Protein 4O89 (pdb70)

Foldseek 3Di:
DQEAELCPFQNACLLVLQLLLLCLQVQPKYKYAQHRVNDPQGDDAQQSLQLNVQSCVQFVWDKDQSDHSGRMIIIGGHHGAADEEETEGPFAREPQSSVLSVVVSQLQHQFKHKYKYFHAQDEPPGDHQVCCAAAVQQVVVVFQKDKHKDWPDHAYPGGTQTMIIMIIGHRPGTAAAAWFFFDAFAEKEKEKEWEPDDQVLSVLLQVLLCVLCVVRVHYYYYHYYYYYGDDTWIKMKMWTPTPGGIAIFMFIDDVPDGSNVRSNRRNVRNVLFPVVRWGAEANSLLSCLLVCLARFYKGKYSFDASSNVSSLVSNCSSVPHFWDWADDGGHTIIIGGPDHD/DFEAECCPDVSALLLVLQLLLLCLQVQPKYKYAQRQVPPPQGDDALLSLQLNVQSCVQFVWDKDQSDPSGRMIIIGGHHGAADEEETERFFAREPQSSVLSVVLNQLQHQFKYKYKYFHAQDEPPADHVVCCAAFVQQQVVVQQKDKGKDWPAHAYPPGTQTMIIMMIGHRDRGAAAAFFFFDAFAEKEKEKEKEPDDPVLSVLLQVLLCVLCVVRVHYYYYYYYYYYGDDIWIKMKMWTQTPGGIEIFMFIDDPPDGSSNRNNRRNVRNVLQPVVRWGAEANSLLSCLSVCLARFYKGKYQFDASSNVSSLVSNCSSVPHFWDWDDDHGHIIMIGGPHHD

Nearest PDB structures (foldseek):
  4o89-assembly2_B  TM=9.985E-01  e=2.149E-79  Pyrococcus horikoshii OT3
  3tut-assembly1_A  TM=9.141E-01  e=1.850E-39  Escherichia coli K-12
  3pqv-assembly1_A  TM=8.612E-01  e=1.907E-27  Kluyveromyces lactis
  7mqa-assembly1_SH  TM=8.558E-01  e=7.923E-28  Homo sapiens
  5tzs-assembly1_h  TM=8.527E-01  e=2.224E-22  Saccharomyces cerevisiae S288C

Secondary structure (DSSP, 8-state):
-EEEETTSTT-SHHHHHHHHHHHHHH---EEEESTT-SSSS-S--HHHHHHHHHHHHHHT-EEES-STT-S-EEEE--------EEEE-STT-BHHHHHHHHHHHHTTSSS-EEEEEEEBSB-TTS--HHHIIIIIHHHHHTTT--EEEEEEE--BTTTB-EEEEEEE----S---EEE-B---EEEEEEEEEEESS-HHHHHHHHHHHHHHHGGG-S-EEEEEEEE--SS-EEEEEEEEEESS-EEEEEEE--TTS-HHHHHHHHHHHHHHHHTT-BSB-HHHHHHTHHHHHHH-EEEEES---HHHHHHHHHHHHHHSS-EEEES-TTS-EEEEESS--/-EEEETTSTT-SHHHHHHHHHHHHHH---EEEESTTTTSSS-S--HHHHHHHHHHHHHHT-EEE--STT-S-EEEE-------EEEEE--TT-BHHHHHHHHHHHHTTSSS-EEEEEEEBSS-TTS--HHHIIIIIHHHHHHTT--EEEEEEE--BTTTB-EEEEEEE----S---EEE-B---EEEEEEEEEEESS-HHHHHHHHHHHHHHHGGG-S-EEEEEEEE--SS-EEEEEEEEEESS-EEEEEEE--TT--HHHHHHHHHHHHHHHHTT-BSB-HHHHHHHHHHHHHH-EEEEES---HHHHHHHHHHHHHH-S-EEEES-TTS-EEEEESS--

Organism: Pyrococcus horikoshii (strain ATCC 700860 / DSM 12428 / JCM 9974 / NBRC 100139 / OT-3) (NCBI:txid70601)

Sequence (682 aa):
MITIDGSYGEGGGQILRTSVALSTITGEPVRIVNIRANRPNPGLRPQHLHAILALKHLANAEVKGAHVGSRELVFIPKKLEAKEISIDIGTAGSITLVLQALLPAMVFAREKVKFRITGGTDVSWWSPPVDYLSNVTLFALEKIGIHGEIRVIRRGHYPKGGGIVEGYVEPWNEKRELVAKEYSRIIKIEGISHATNLPSHVAERQARAAKDELLQLKVPIEIRTEISRSIGPGSGIVVWAETDCCLRLGGDALGKKGKPAEIVGKEAAQELLDQLKPGHCVDKFLGDQLIPFLAFSGGVIWVSEITNHLKTNIWVVESFLGRIFDVDGNVGEPGKIRVIRRVMITIDGSYGEGGGQILRTSVALSTITGEPVRIVNIRANRPNPGLRPQHLHAILALKHLANAEVKGAHVGSRELVFIPKKLEAKEISIDIGTAGSITLVLQALLPAMVFAREKVKFRITGGTDVSWSPPVDYLSNVTLFALEKIGIHGEIRVIRRGHYPKGGGIVEGYVEPWNEKRELVAKEYSRIIKIEGISHATNLPSHVAERQARAAKDELLQLKVPIEIRTEEISRSIGPGSGIVVWAETDCCLRLGGDALGKKGKPAEIVGKEAAQELLDQLKPGHCVDKFLGDQLIPFLAFSGGVIWVSEITNHLKTNIWVVESFLGRIFDVDGNVGEPGKIRVIRRV

InterPro domains:
  IPR000228 RNA 3'-terminal phosphate cyclase [PIRSF005378] (1-330)
  IPR000228 RNA 3'-terminal phosphate cyclase [PTHR11096] (2-327)
  IPR013791 RNA 3'-terminal phosphate cyclase, insert domain [PF05189] (184-274)
  IPR013792 RNA 3'-terminal phosphate cyclase/enolpyruvate transferase, alpha/beta [SSF55205] (1-227)
  IPR017770 RNA 3'-terminal phosphate cyclase type 1 [MF_00200] (1-337)
  IPR017770 RNA 3'-terminal phosphate cyclase type 1 [TIGR03399] (2-323)
  IPR020719 RNA 3'-terminal phosphate cyclase-like, conserved site [PS01287] (154-164)
  IPR023797 RNA 3'-terminal phosphate cyclase domain [PF01137] (8-325)
  IPR036553 RNA 3'-terminal phosphate cyclase, insert domain superfamily [G3DSA:3.30.360.20] (182-275)
  IPR037136 RNA 3'-terminal phosphate cyclase domain superfamily [G3DSA:3.65.10.20] (3-320)

Solvent-accessible surface area: 26855 Å² total; per-residue (Å²): 125,41,73,2,60,0,46,70,54,13,1,1,6,8,2,2,28,10,0,0,1,0,0,3,24,40,36,88,34,0,92,0,30,65,1,17,23,37,27,20,52,43,0,0,77,57,74,18,28,59,5,4,92,7,2,75,90,0,0,53,6,88,27,109,24,24,124,82,39,22,98,68,0,24,0,53,12,127,175,23,81,30,48,122,3,84,9,91,9,36,104,2,7,8,0,0,25,8,0,27,8,2,5,2,0,1,2,53,4,180,79,104,1,112,6,96,0,22,2,0,2,3,4,18,66,11,16,13,0,10,2,0,29,32,0,3,24,46,0,2,68,70,0,11,3,87,22,92,12,154,38,73,90,3,0,14,76,76,132,2,16,0,20,0,65,12,49,1,70,28,9,123,145,85,122,94,10,80,1,92,112,43,96,148,25,68,68,0,47,3,10,0,3,0,0,69,64,74,50,87,20,0,79,68,1,11,132,16,0,93,89,40,0,95,116,48,176,31,87,14,119,29,139,56,36,92,35,204,14,101,10,79,12,6,1,5,2,0,10,0,22,5,77,28,1,40,0,0,0,11,11,50,22,76,203,83,65,71,7,73,72,0,0,107,68,0,0,76,27,0,26,56,5,7,173,40,17,17,0,0,0,22,24,0,0,8,11,0,0,8,5,0,0,25,1,3,13,18,0,44,0,6,28,0,26,28,61,0,62,4,3,14,111,0,0,30,44,21,32,35,172,0,4,56,49,86,24,92,18,27,72,65,2,78,0,119,21,102,108,142,67,112,43,78,2,58,0,29,62,62,92,6,13,10,12,3,1,24,10,0,0,2,0,0,2,24,40,32,86,35,0,89,0,25,64,2,25,19,136,96,112,92,39,0,0,69,66,79,8,33,57,3,2,94,8,1,78,88,0,0,65,5,97,29,113,24,38,108,81,35,12,118,71,0,27,0,53,13,151,164,26,86,31,51,123,4,93,9,92,6,40,92,13,16,16,0,2,38,5,0,28,8,2,3,2,0,0,2,52,1,160,125,90,0,106,7,91,0,24,3,1,1,3,19,78,242,11,7,10,0,8,0,0,26,33,0,3,26,44,0,1,71,72,0,8,4,97,21,74,11,127,36,77,86,1,0,16,176,70,83,2,20,0,19,0,64,13,53,2,62,21,11,99,142,88,121,104,10,83,2,93,115,43,94,141,32,75,67,1,47,2,10,0,3,0,0,48,12,25,13,43,4,0,45,97,0,10,141,16,0,90,88,46,0,97,108,46,178,30,91,12,123,29,140,24,45,37,33,75,13,22,10,22,13,5,1,5,3,0,10,0,27,4,60,25,2,37,0,1,0,34,12,46,25,139,138,41,49,61,6,80,70,1,0,103,70,0,0,72,47,0,19,60,7,8,149,51,18,19,1,0,0,29,39,0,0,7,10,0,0,8,5,0,0,20,1,4,10,19,0,44,0,7,56,2,27,63,68,1,110,10,4,13,108,0,0,29,42,20,30,34,175,1,3,72,64,87,36,116,60,45,92,60,2,80,0,149,16,112,115,153,97

Radius of gyration: 27.38 Å; Cα contacts (8 Å, |Δi|>4): 1901; chains: 2; bounding box: 70×70×62 Å

CATH classification: 3.65.10.20 (+1 more: 3.30.360.20)

B-factor: mean 31.04, std 10.75, range [11.87, 79.3]

Structure (mmCIF, N/CA/C/O backbone):
data_4O89
#
_entry.id   4O89
#
_cell.length_a   89.900
_cell.length_b   89.900
_cell.length_c   146.891
_cell.angle_alpha   90.00
_cell.angle_beta   90.00
_cell.angle_gamma   120.00
#
_symmetry.space_group_name_H-M   'P 32 2 1'
#
loop_
_entity.id
_entity.type
_entity.pdbx_description
1 polymer "RNA 3'-terminal phosphate cyclase"
2 non-polymer 'CITRIC ACID'
3 water water
#
loop_
_atom_site.group_PDB
_atom_site.id
_atom_site.type_symbol
_atom_site.label_atom_id
_atom_site.label_alt_id
_atom_site.label_comp_id
_atom_site.label_asym_id
_atom_site.label_entity_id
_atom_site.label_seq_id
_atom_site.pdbx_PDB_ins_code
_atom_site.Cartn_x
_atom_site.Cartn_y
_atom_site.Cartn_z
_atom_site.occupancy
_atom_site.B_iso_or_equiv
_atom_site.auth_seq_id
_atom_site.auth_comp_id
_atom_site.auth_asym_id
_atom_site.auth_atom_id
_atom_site.pdbx_PDB_model_num
ATOM 1 N N . MET A 1 1 ? 16.555 -5.383 16.556 1.00 49.69 1 MET A N 1
ATOM 2 C CA . MET A 1 1 ? 16.650 -5.919 15.205 1.00 47.01 1 MET A CA 1
ATOM 3 C C . MET A 1 1 ? 17.166 -7.350 15.263 1.00 41.03 1 MET A C 1
ATOM 4 O O . MET A 1 1 ? 17.604 -7.819 16.315 1.00 44.25 1 MET A O 1
ATOM 9 N N . ILE A 1 2 ? 17.147 -8.031 14.124 1.00 38.01 2 ILE A N 1
ATOM 10 C CA . ILE A 1 2 ? 17.699 -9.382 14.048 1.00 38.11 2 ILE A CA 1
ATOM 11 C C . ILE A 1 2 ? 19.209 -9.382 14.281 1.00 33.89 2 ILE A C 1
ATOM 12 O O . ILE A 1 2 ? 19.958 -8.706 13.578 1.00 34.59 2 ILE A O 1
ATOM 17 N N . THR A 1 3 ? 19.644 -10.125 15.290 1.00 29.89 3 THR A N 1
ATOM 18 C CA . THR A 1 3 ? 21.057 -10.228 15.625 1.00 29.09 3 THR A CA 1
ATOM 19 C C . THR A 1 3 ? 21.569 -11.643 15.354 1.00 32.30 3 THR A C 1
ATOM 20 O O . THR A 1 3 ? 20.996 -12.613 15.843 1.00 28.09 3 THR A O 1
ATOM 24 N N . ILE A 1 4 ? 22.647 -11.744 14.578 1.00 24.11 4 ILE A N 1
ATOM 25 C CA . ILE A 1 4 ? 23.227 -13.022 14.189 1.00 22.78 4 ILE A CA 1
ATOM 26 C C . ILE A 1 4 ? 24.579 -13.195 14.867 1.00 26.10 4 ILE A C 1
ATOM 27 O O . ILE A 1 4 ? 25.444 -12.311 14.808 1.00 24.32 4 ILE A O 1
ATOM 32 N N . ASP A 1 5 ? 24.759 -14.337 15.518 1.00 25.53 5 ASP A N 1
ATOM 33 C CA . ASP A 1 5 ? 26.040 -14.665 16.151 1.00 24.28 5 ASP A CA 1
ATOM 34 C C . ASP A 1 5 ? 27.000 -15.277 15.137 1.00 28.31 5 ASP A C 1
ATOM 35 O O . ASP A 1 5 ? 26.885 -16.457 14.777 1.00 23.60 5 ASP A O 1
ATOM 40 N N . GLY A 1 6 ? 27.977 -14.482 14.706 1.00 27.85 6 GLY A N 1
ATOM 41 C CA . GLY A 1 6 ? 28.929 -14.922 13.700 1.00 22.15 6 GLY A CA 1
ATOM 42 C C . GLY A 1 6 ? 29.835 -16.053 14.146 1.00 22.46 6 GLY A C 1
ATOM 43 O O . GLY A 1 6 ? 30.535 -16.640 13.324 1.00 26.93 6 GLY A O 1
ATOM 44 N N . SER A 1 7 ? 29.837 -16.368 15.438 1.00 22.30 7 SER A N 1
ATOM 45 C CA . SER A 1 7 ? 30.612 -17.516 15.916 1.00 23.49 7 SER A CA 1
ATOM 46 C C . SER A 1 7 ? 29.806 -18.819 15.861 1.00 25.30 7 SER A C 1
ATOM 47 O O . SER A 1 7 ? 30.340 -19.897 16.140 1.00 23.78 7 SER A O 1
ATOM 50 N N . TYR A 1 8 ? 28.522 -18.727 15.520 1.00 29.06 8 TYR A N 1
ATOM 51 C CA . TYR A 1 8 ? 27.702 -19.934 15.454 1.00 21.85 8 TYR A CA 1
ATOM 52 C C . TYR A 1 8 ? 28.272 -20.958 14.463 1.00 28.97 8 TYR A C 1
ATOM 53 O O . TYR A 1 8 ? 28.664 -20.610 13.338 1.00 21.72 8 TYR A O 1
ATOM 62 N N . GLY A 1 9 ? 28.318 -22.213 14.907 1.00 26.86 9 GLY A N 1
ATOM 63 C CA . GLY A 1 9 ? 28.661 -23.336 14.055 1.00 25.94 9 GLY A CA 1
ATOM 64 C C . GLY A 1 9 ? 30.073 -23.261 13.512 1.00 30.90 9 GLY A C 1
ATOM 65 O O . GLY A 1 9 ? 31.043 -23.159 14.263 1.00 24.25 9 GLY A O 1
ATOM 66 N N . GLU A 1 10 ? 30.159 -23.285 12.188 1.00 21.82 10 GLU A N 1
ATOM 67 C CA . GLU A 1 10 ? 31.421 -23.276 11.465 1.00 29.28 10 GLU A CA 1
ATOM 68 C C . GLU A 1 10 ? 32.117 -21.912 11.563 1.00 26.93 10 GLU A C 1
ATOM 69 O O . GLU A 1 10 ? 33.325 -21.803 11.317 1.00 25.47 10 GLU A O 1
ATOM 75 N N . GLY A 1 11 ? 31.338 -20.888 11.918 1.00 24.31 11 GLY A N 1
ATOM 76 C CA . GLY A 1 11 ? 31.845 -19.555 12.227 1.00 27.96 11 GLY A CA 1
ATOM 77 C C . GLY A 1 11 ? 32.825 -18.887 11.266 1.00 28.61 11 GLY A C 1
ATOM 78 O O . GLY A 1 11 ? 33.875 -18.394 11.692 1.00 28.26 11 GLY A O 1
ATOM 79 N N . GLY A 1 12 ? 32.475 -18.836 9.982 1.00 29.99 12 GLY A N 1
ATOM 80 C CA . GLY A 1 12 ? 33.340 -18.249 8.964 1.00 22.93 12 GLY A CA 1
ATOM 81 C C . GLY A 1 12 ? 32.620 -17.180 8.156 1.00 23.25 12 GLY A C 1
ATOM 82 O O . GLY A 1 12 ? 31.744 -16.497 8.669 1.00 17.13 12 GLY A O 1
ATOM 83 N N . GLY A 1 13 ? 32.977 -17.037 6.885 1.00 20.31 13 GLY A N 1
ATOM 84 C CA . GLY A 1 13 ? 32.352 -16.028 6.041 1.00 21.28 13 GLY A CA 1
ATOM 85 C C . GLY A 1 13 ? 30.939 -16.350 5.539 1.00 19.09 13 GLY A C 1
ATOM 86 O O . GLY A 1 13 ? 30.197 -15.455 5.155 1.00 20.17 13 GLY A O 1
ATOM 87 N N . GLN A 1 14 ? 30.574 -17.626 5.519 1.00 22.59 14 GLN A N 1
ATOM 88 C CA . GLN A 1 14 ? 29.277 -18.030 4.973 1.00 25.06 14 GLN A CA 1
ATOM 89 C C . GLN A 1 14 ? 28.132 -17.368 5.748 1.00 19.58 14 GLN A C 1
ATOM 90 O O . GLN A 1 14 ? 27.207 -16.786 5.155 1.00 20.04 14 GLN A O 1
ATOM 96 N N . ILE A 1 15 ? 28.214 -17.428 7.074 1.00 16.67 15 ILE A N 1
ATOM 97 C CA . ILE A 1 15 ? 27.135 -16.901 7.900 1.00 20.88 15 ILE A CA 1
ATOM 98 C C . ILE A 1 15 ? 27.030 -15.401 7.671 1.00 22.36 15 ILE A C 1
ATOM 99 O O . ILE A 1 15 ? 25.937 -14.828 7.622 1.00 18.54 15 ILE A O 1
ATOM 104 N N . LEU A 1 16 ? 28.180 -14.782 7.444 1.00 20.69 16 LEU A N 1
ATOM 105 C CA . LEU A 1 16 ? 28.227 -13.362 7.182 1.00 22.05 16 LEU A CA 1
ATOM 106 C C . LEU A 1 16 ? 27.524 -13.027 5.876 1.00 20.76 16 LEU A C 1
ATOM 107 O O . LEU A 1 16 ? 26.614 -12.189 5.860 1.00 19.57 16 LEU A O 1
ATOM 112 N N . ARG A 1 17 ? 27.913 -13.708 4.793 1.00 20.84 17 ARG A N 1
ATOM 113 C CA . ARG A 1 17 ? 27.339 -13.471 3.465 1.00 19.78 17 ARG A CA 1
ATOM 114 C C . ARG A 1 17 ? 25.828 -13.712 3.382 1.00 23.00 17 ARG A C 1
ATOM 115 O O . ARG A 1 17 ? 25.081 -12.868 2.893 1.00 18.47 17 ARG A O 1
ATOM 123 N N . THR A 1 18 ? 25.382 -14.865 3.862 1.00 17.99 18 THR A N 1
ATOM 124 C CA . THR A 1 18 ? 23.956 -15.193 3.830 1.00 19.34 18 THR A CA 1
ATOM 125 C C . THR A 1 18 ? 23.091 -14.227 4.662 1.00 18.76 18 THR A C 1
ATOM 126 O O . THR A 1 18 ? 21.972 -13.879 4.261 1.00 20.58 18 THR A O 1
ATOM 130 N N . SER A 1 19 ? 23.607 -13.798 5.812 1.00 18.92 19 SER A N 1
ATOM 131 C CA . SER A 1 19 ? 22.877 -12.848 6.679 1.00 17.77 19 SER A CA 1
ATOM 132 C C . SER A 1 19 ? 22.575 -11.529 5.983 1.00 23.73 19 SER A C 1
ATOM 133 O O . SER A 1 19 ? 21.449 -11.030 6.041 1.00 21.03 19 SER A O 1
ATOM 136 N N . VAL A 1 20 ? 23.578 -10.956 5.327 1.00 20.14 20 VAL A N 1
ATOM 137 C CA . VAL A 1 20 ? 23.358 -9.698 4.612 1.00 19.57 20 VAL A CA 1
ATOM 138 C C . VAL A 1 20 ? 22.395 -9.904 3.445 1.00 23.03 20 VAL A C 1
ATOM 139 O O . VAL A 1 20 ? 21.548 -9.045 3.163 1.00 21.85 20 VAL A O 1
ATOM 143 N N . ALA A 1 21 ? 22.508 -11.063 2.787 1.00 23.02 21 ALA A N 1
ATOM 144 C CA . ALA A 1 21 ? 21.626 -11.390 1.670 1.00 21.20 21 ALA A CA 1
ATOM 145 C C . ALA A 1 21 ? 20.177 -11.461 2.150 1.00 21.14 21 ALA A C 1
ATOM 146 O O . ALA A 1 21 ? 19.262 -10.953 1.499 1.00 24.92 21 ALA A O 1
ATOM 148 N N . LEU A 1 22 ? 19.966 -12.088 3.305 1.00 19.83 22 LEU A N 1
ATOM 149 C CA . LEU A 1 22 ? 18.604 -12.223 3.812 1.00 23.54 22 LEU A CA 1
ATOM 150 C C . LEU A 1 22 ? 18.065 -10.848 4.249 1.00 22.68 22 LEU A C 1
ATOM 151 O O . LEU A 1 22 ? 16.895 -10.524 4.019 1.00 24.26 22 LEU A O 1
ATOM 156 N N . SER A 1 23 ? 18.929 -10.046 4.862 1.00 23.33 23 SER A N 1
ATOM 157 C CA . SER A 1 23 ? 18.553 -8.681 5.253 1.00 24.13 23 SER A CA 1
ATOM 158 C C . SER A 1 23 ? 18.061 -7.943 4.010 1.00 27.75 23 SER A C 1
ATOM 159 O O . SER A 1 23 ? 16.965 -7.355 3.985 1.00 29.82 23 SER A O 1
ATOM 162 N N . THR A 1 24 ? 18.861 -8.026 2.961 1.00 26.10 24 THR A N 1
ATOM 163 C CA . THR A 1 24 ? 18.527 -7.421 1.678 1.00 25.65 24 THR A CA 1
ATOM 164 C C . THR A 1 24 ? 17.183 -7.909 1.108 1.00 31.88 24 THR A C 1
ATOM 165 O O . THR A 1 24 ? 16.399 -7.125 0.559 1.00 28.16 24 THR A O 1
ATOM 169 N N . ILE A 1 25 ? 16.907 -9.203 1.241 1.00 25.85 25 ILE A N 1
ATOM 170 C CA . ILE A 1 25 ? 15.652 -9.754 0.725 1.00 30.01 25 ILE A CA 1
ATOM 171 C C . ILE A 1 25 ? 14.428 -9.365 1.575 1.00 30.44 25 ILE A C 1
ATOM 172 O O . ILE A 1 25 ? 13.383 -8.982 1.043 1.00 30.78 25 ILE A O 1
ATOM 177 N N . THR A 1 26 ? 14.564 -9.465 2.892 1.00 29.81 26 THR A N 1
ATOM 178 C CA . THR A 1 26 ? 13.437 -9.254 3.804 1.00 29.27 26 THR A CA 1
ATOM 179 C C . THR A 1 26 ? 13.168 -7.778 4.076 1.00 33.58 26 THR A C 1
ATOM 180 O O . THR A 1 26 ? 12.058 -7.395 4.437 1.00 29.58 26 THR A O 1
ATOM 184 N N . GLY A 1 27 ? 14.198 -6.957 3.929 1.00 35.50 27 GLY A N 1
ATOM 185 C CA . GLY A 1 27 ? 14.108 -5.566 4.331 1.00 35.13 27 GLY A CA 1
ATOM 186 C C . GLY A 1 27 ? 14.326 -5.364 5.823 1.00 36.96 27 GLY A C 1
ATOM 187 O O . GLY A 1 27 ? 14.273 -4.236 6.312 1.00 34.58 27 GLY A O 1
ATOM 188 N N . GLU A 1 28 ? 14.569 -6.447 6.559 1.00 30.42 28 GLU A N 1
ATOM 189 C CA . GLU A 1 28 ? 14.827 -6.323 7.984 1.00 34.07 28 GLU A CA 1
ATOM 190 C C . GLU A 1 28 ? 16.301 -6.054 8.238 1.00 32.45 28 GLU A C 1
ATOM 191 O O . GLU A 1 28 ? 17.164 -6.727 7.675 1.00 31.22 28 GLU A O 1
ATOM 197 N N . PRO A 1 29 ? 16.601 -5.059 9.086 1.00 32.86 29 PRO A N 1
ATOM 198 C CA . PRO A 1 29 ? 18.002 -4.752 9.392 1.00 32.29 29 PRO A CA 1
ATOM 199 C C . PRO A 1 29 ? 18.638 -5.869 10.217 1.00 35.00 29 PRO A C 1
ATOM 200 O O . PRO A 1 29 ? 17.928 -6.636 10.879 1.00 31.44 29 PRO A O 1
ATOM 204 N N . VAL A 1 30 ? 19.962 -5.967 10.170 1.00 28.59 30 VAL A N 1
ATOM 205 C CA . VAL A 1 30 ? 20.639 -7.071 10.828 1.00 25.99 30 VAL A CA 1
ATOM 206 C C . VAL A 1 30 ? 21.912 -6.580 11.493 1.00 29.57 30 VAL A C 1
ATOM 207 O O . VAL A 1 30 ? 22.593 -5.682 10.989 1.00 25.64 30 VAL A O 1
ATOM 211 N N . ARG A 1 31 ? 22.200 -7.146 12.654 1.00 28.38 31 ARG A N 1
ATOM 212 C CA . ARG A 1 31 ? 23.459 -6.927 13.334 1.00 28.50 31 ARG A CA 1
ATOM 213 C C . ARG A 1 31 ? 24.140 -8.277 13.385 1.00 30.88 31 ARG A C 1
ATOM 214 O O . ARG A 1 31 ? 23.523 -9.269 13.783 1.00 25.06 31 ARG A O 1
ATOM 222 N N . ILE A 1 32 ? 25.396 -8.327 12.954 1.00 25.28 32 ILE A N 1
ATOM 223 C CA . ILE A 1 32 ? 26.189 -9.547 13.062 1.00 25.10 32 ILE A CA 1
ATOM 224 C C . ILE A 1 32 ? 27.403 -9.330 13.967 1.00 29.52 32 ILE A C 1
ATOM 225 O O . ILE A 1 32 ? 28.208 -8.426 13.740 1.00 29.10 32 ILE A O 1
ATOM 230 N N . VAL A 1 33 ? 27.533 -10.159 14.995 1.00 23.69 33 VAL A N 1
ATOM 231 C CA . VAL A 1 33 ? 28.636 -10.045 15.941 1.00 27.92 33 VAL A CA 1
ATOM 232 C C . VAL A 1 33 ? 29.566 -11.248 15.848 1.00 32.13 33 VAL A C 1
ATOM 233 O O . VAL A 1 33 ? 29.228 -12.243 15.203 1.00 26.78 33 VAL A O 1
ATOM 237 N N . ASN A 1 34 ? 30.729 -11.151 16.498 1.00 24.69 34 ASN A N 1
ATOM 238 C CA . ASN A 1 34 ? 31.720 -12.234 16.515 1.00 26.38 34 ASN A CA 1
ATOM 239 C C . ASN A 1 34 ? 32.136 -12.701 15.124 1.00 27.46 34 ASN A C 1
ATOM 240 O O . ASN A 1 34 ? 32.398 -13.886 14.921 1.00 21.35 34 ASN A O 1
ATOM 245 N N . ILE A 1 35 ? 32.192 -11.770 14.176 1.00 26.82 35 ILE A N 1
ATOM 246 C CA . ILE A 1 35 ? 32.489 -12.109 12.782 1.00 22.43 35 ILE A CA 1
ATOM 247 C C . ILE A 1 35 ? 33.755 -12.949 12.577 1.00 27.04 35 ILE A C 1
ATOM 248 O O . ILE A 1 35 ? 34.853 -12.575 13.009 1.00 28.71 35 ILE A O 1
ATOM 253 N N . ARG A 1 36 ? 33.575 -14.102 11.935 1.00 21.62 36 ARG A N 1
ATOM 254 C CA . ARG A 1 36 ? 34.677 -15.009 11.578 1.00 23.86 36 ARG A CA 1
ATOM 255 C C . ARG A 1 36 ? 35.531 -15.438 12.770 1.00 28.45 36 ARG A C 1
ATOM 256 O O . ARG A 1 36 ? 36.756 -15.473 12.686 1.00 27.33 36 ARG A O 1
ATOM 264 N N . ALA A 1 37 ? 34.868 -15.774 13.875 1.00 26.97 37 ALA A N 1
ATOM 265 C CA . ALA A 1 37 ? 35.551 -16.248 15.080 1.00 28.12 37 ALA A CA 1
ATOM 266 C C . ALA A 1 37 ? 36.379 -17.515 14.842 1.00 31.00 37 ALA A C 1
ATOM 267 O O . ALA A 1 37 ? 37.491 -17.664 15.370 1.00 27.44 37 ALA A O 1
ATOM 269 N N . ASN A 1 38 ? 35.822 -18.444 14.066 1.00 27.73 38 ASN A N 1
ATOM 270 C CA . ASN A 1 38 ? 36.457 -19.752 13.867 1.00 30.06 38 ASN A CA 1
ATOM 271 C C . ASN A 1 38 ? 37.467 -19.731 12.718 1.00 29.93 38 ASN A C 1
ATOM 272 O O . ASN A 1 38 ? 37.355 -20.499 11.762 1.00 22.83 38 ASN A O 1
ATOM 277 N N . ARG A 1 39 ? 38.447 -18.836 12.826 1.00 29.61 39 ARG A N 1
ATOM 278 C CA . ARG A 1 39 ? 39.426 -18.603 11.757 1.00 25.75 39 ARG A CA 1
ATOM 279 C C . ARG A 1 39 ? 40.767 -18.195 12.354 1.00 32.05 39 ARG A C 1
ATOM 280 O O . ARG A 1 39 ? 40.816 -17.685 13.473 1.00 29.26 39 ARG A O 1
ATOM 288 N N . PRO A 1 40 ? 41.865 -18.424 11.611 1.00 27.70 40 PRO A N 1
ATOM 289 C CA . PRO A 1 40 ? 43.169 -17.941 12.090 1.00 34.78 40 PRO A CA 1
ATOM 290 C C . PRO A 1 40 ? 43.196 -16.422 12.181 1.00 36.91 40 PRO A C 1
ATOM 291 O O . PRO A 1 40 ? 43.872 -15.873 13.049 1.00 38.96 40 PRO A O 1
ATOM 295 N N . ASN A 1 41 ? 42.429 -15.756 11.321 1.00 31.73 41 ASN A N 1
ATOM 296 C CA . ASN A 1 41 ? 42.461 -14.296 11.232 1.00 32.02 41 ASN A CA 1
ATOM 297 C C . ASN A 1 41 ? 41.074 -13.682 11.371 1.00 29.42 41 ASN A C 1
ATOM 298 O O . ASN A 1 41 ? 40.531 -13.167 10.395 1.00 30.93 41 ASN A O 1
ATOM 303 N N . PRO A 1 42 ? 40.488 -13.743 12.578 1.00 31.90 42 PRO A N 1
ATOM 304 C CA . PRO A 1 42 ? 39.084 -13.336 12.779 1.00 31.12 42 PRO A CA 1
ATOM 305 C C . PRO A 1 42 ? 38.783 -11.904 12.339 1.00 33.29 42 PRO A C 1
ATOM 306 O O . PRO A 1 42 ? 39.708 -11.095 12.220 1.00 28.51 42 PRO A O 1
ATOM 310 N N . GLY A 1 43 ? 37.503 -11.621 12.083 1.00 28.66 43 GLY A N 1
ATOM 311 C CA . GLY A 1 43 ? 37.040 -10.300 11.684 1.00 25.11 43 GLY A CA 1
ATOM 312 C C . GLY A 1 43 ? 36.828 -10.128 10.184 1.00 22.38 43 GLY A C 1
ATOM 313 O O . GLY A 1 43 ? 37.155 -11.016 9.387 1.00 26.32 43 GLY A O 1
ATOM 314 N N . LEU A 1 44 ? 36.279 -8.979 9.805 1.00 22.21 44 LEU A N 1
ATOM 315 C CA . LEU A 1 44 ? 36.072 -8.631 8.395 1.00 26.55 44 LEU A CA 1
ATOM 316 C C . LEU A 1 44 ? 37.396 -8.405 7.651 1.00 30.59 44 LEU A C 1
ATOM 317 O O . LEU A 1 44 ? 38.251 -7.634 8.104 1.00 27.05 44 LEU A O 1
ATOM 322 N N . ARG A 1 45 ? 37.561 -9.084 6.517 1.00 26.55 45 ARG A N 1
ATOM 323 C CA . ARG A 1 45 ? 38.713 -8.883 5.633 1.00 27.31 45 ARG A CA 1
ATOM 324 C C . ARG A 1 45 ? 38.229 -8.127 4.376 1.00 28.52 45 ARG A C 1
ATOM 325 O O . ARG A 1 45 ? 37.028 -7.948 4.196 1.00 26.50 45 ARG A O 1
ATOM 333 N N . PRO A 1 46 ? 39.155 -7.656 3.511 1.00 30.30 46 PRO A N 1
ATOM 334 C CA . PRO A 1 46 ? 38.683 -6.921 2.320 1.00 29.11 46 PRO A CA 1
ATOM 335 C C . PRO A 1 46 ? 37.664 -7.672 1.438 1.00 24.73 46 PRO A C 1
ATOM 336 O O . PRO A 1 46 ? 36.706 -7.054 0.969 1.00 21.49 46 PRO A O 1
ATOM 340 N N . GLN A 1 47 ? 37.865 -8.975 1.222 1.00 24.37 47 GLN A N 1
ATOM 341 C CA . GLN A 1 47 ? 36.940 -9.782 0.421 1.00 25.15 47 GLN A CA 1
ATOM 342 C C . GLN A 1 47 ? 35.505 -9.695 0.932 1.00 28.41 47 GLN A C 1
ATOM 343 O O . GLN A 1 47 ? 34.554 -9.630 0.148 1.00 26.90 47 GLN A O 1
ATOM 349 N N . HIS A 1 48 ? 35.341 -9.717 2.249 1.00 23.50 48 HIS A N 1
ATOM 350 C CA . HIS A 1 48 ? 33.993 -9.662 2.819 1.00 28.27 48 HIS A CA 1
ATOM 351 C C . HIS A 1 48 ? 33.371 -8.292 2.594 1.00 25.98 48 HIS A C 1
ATOM 352 O O . HIS A 1 48 ? 32.171 -8.180 2.340 1.00 23.69 48 HIS A O 1
ATOM 359 N N . LEU A 1 49 ? 34.198 -7.251 2.636 1.00 24.07 49 LEU A N 1
ATOM 360 C CA . LEU A 1 49 ? 33.702 -5.893 2.407 1.00 24.86 49 LEU A CA 1
ATOM 361 C C . LEU A 1 49 ? 33.127 -5.684 1.003 1.00 23.47 49 LEU A C 1
ATOM 362 O O . LEU A 1 49 ? 32.113 -5.013 0.832 1.00 24.49 49 LEU A O 1
ATOM 367 N N . HIS A 1 50 ? 33.775 -6.255 -0.005 1.00 24.13 50 HIS A N 1
ATOM 368 C CA . HIS A 1 50 ? 33.259 -6.158 -1.374 1.00 26.59 50 HIS A CA 1
ATOM 369 C C . HIS A 1 50 ? 31.856 -6.745 -1.517 1.00 27.16 50 HIS A C 1
ATOM 370 O O . HIS A 1 50 ? 30.994 -6.166 -2.180 1.00 23.09 50 HIS A O 1
ATOM 377 N N . ALA A 1 51 ? 31.639 -7.905 -0.904 1.00 26.33 51 ALA A N 1
ATOM 378 C CA . ALA A 1 51 ? 30.324 -8.537 -0.903 1.00 24.62 51 ALA A CA 1
ATOM 379 C C . ALA A 1 51 ? 29.316 -7.649 -0.185 1.00 27.57 51 ALA A C 1
ATOM 380 O O . ALA A 1 51 ? 28.211 -7.424 -0.675 1.00 26.83 51 ALA A O 1
ATOM 382 N N . ILE A 1 52 ? 29.708 -7.158 0.987 1.00 26.71 52 ILE A N 1
ATOM 383 C CA . ILE A 1 52 ? 28.832 -6.310 1.781 1.00 25.32 52 ILE A CA 1
ATOM 384 C C . ILE A 1 52 ? 28.475 -5.046 0.997 1.00 27.22 52 ILE A C 1
ATOM 385 O O . ILE A 1 52 ? 27.307 -4.673 0.912 1.00 26.46 52 ILE A O 1
ATOM 390 N N . LEU A 1 53 ? 29.478 -4.413 0.390 1.00 24.73 53 LEU A N 1
ATOM 391 C CA . LEU A 1 53 ? 29.251 -3.169 -0.356 1.00 32.18 53 LEU A CA 1
ATOM 392 C C . LEU A 1 53 ? 28.361 -3.368 -1.579 1.00 31.36 53 LEU A C 1
ATOM 393 O O . LEU A 1 53 ? 27.554 -2.502 -1.923 1.00 29.09 53 LEU A O 1
ATOM 398 N N . ALA A 1 54 ? 28.506 -4.507 -2.242 1.00 28.87 54 ALA A N 1
ATOM 399 C CA . ALA A 1 54 ? 27.648 -4.800 -3.387 1.00 27.04 54 ALA A CA 1
ATOM 400 C C . ALA A 1 54 ? 26.178 -4.867 -2.965 1.00 29.01 54 ALA A C 1
ATOM 401 O O . ALA A 1 54 ? 25.293 -4.325 -3.642 1.00 27.25 54 ALA A O 1
ATOM 403 N N . LEU A 1 55 ? 25.918 -5.543 -1.846 1.00 24.06 55 LEU A N 1
ATOM 404 C CA . LEU A 1 55 ? 24.544 -5.711 -1.378 1.00 25.22 55 LEU A CA 1
ATOM 405 C C . LEU A 1 55 ? 23.999 -4.393 -0.841 1.00 29.79 55 LEU A C 1
ATOM 406 O O . LEU A 1 55 ? 22.801 -4.105 -0.970 1.00 29.46 55 LEU A O 1
ATOM 411 N N . LYS A 1 56 ? 24.887 -3.605 -0.238 1.00 29.00 56 LYS A N 1
ATOM 412 C CA . LYS A 1 56 ? 24.543 -2.259 0.213 1.00 29.76 56 LYS A CA 1
ATOM 413 C C . LYS A 1 56 ? 24.052 -1.409 -0.964 1.00 34.81 56 LYS A C 1
ATOM 414 O O . LYS A 1 56 ? 23.065 -0.667 -0.856 1.00 32.52 56 LYS A O 1
ATOM 420 N N . HIS A 1 57 ? 24.750 -1.525 -2.089 1.00 31.90 57 HIS A N 1
ATOM 421 C CA . HIS A 1 57 ? 24.365 -0.820 -3.311 1.00 36.38 57 HIS A CA 1
ATOM 422 C C . HIS A 1 57 ? 22.971 -1.254 -3.790 1.00 39.47 57 HIS A C 1
ATOM 423 O O . HIS A 1 57 ? 22.098 -0.420 -4.040 1.00 36.98 57 HIS A O 1
ATOM 430 N N . LEU A 1 58 ? 22.771 -2.563 -3.909 1.00 35.36 58 LEU A N 1
ATOM 431 C CA . LEU A 1 58 ? 21.474 -3.137 -4.277 1.00 39.17 58 LEU A CA 1
ATOM 432 C C . LEU A 1 58 ? 20.316 -2.704 -3.366 1.00 38.60 58 LEU A C 1
ATOM 433 O O . LEU A 1 58 ? 19.171 -2.575 -3.814 1.00 38.59 58 LEU A O 1
ATOM 438 N N . ALA A 1 59 ? 20.613 -2.490 -2.090 1.00 33.55 59 ALA A N 1
ATOM 439 C CA . ALA A 1 59 ? 19.562 -2.180 -1.122 1.00 39.23 59 ALA A CA 1
ATOM 440 C C . ALA A 1 59 ? 19.589 -0.743 -0.588 1.00 37.04 59 ALA A C 1
ATOM 441 O O . ALA A 1 59 ? 18.827 -0.416 0.323 1.00 35.78 59 ALA A O 1
ATOM 443 N N . ASN A 1 60 ? 20.456 0.102 -1.148 1.00 39.23 60 ASN A N 1
ATOM 444 C CA . ASN A 1 60 ? 20.596 1.486 -0.681 1.00 39.12 60 ASN A CA 1
ATOM 445 C C . ASN A 1 60 ? 20.737 1.525 0.836 1.00 38.66 60 ASN A C 1
ATOM 446 O O . ASN A 1 60 ? 20.137 2.352 1.510 1.00 35.96 60 ASN A O 1
ATOM 451 N N . ALA A 1 61 ? 21.535 0.609 1.364 1.00 37.01 61 ALA A N 1
ATOM 452 C CA . ALA A 1 61 ? 21.587 0.382 2.794 1.00 36.17 61 ALA A CA 1
ATOM 453 C C . ALA A 1 61 ? 22.490 1.357 3.537 1.00 36.49 61 ALA A C 1
ATOM 454 O O . ALA A 1 61 ? 23.477 1.858 2.996 1.00 36.07 61 ALA A O 1
ATOM 456 N N . GLU A 1 62 ? 22.153 1.603 4.794 1.00 28.39 62 GLU A N 1
ATOM 457 C CA . GLU A 1 62 ? 23.107 2.193 5.701 1.00 33.94 62 GLU A CA 1
ATOM 458 C C . GLU A 1 62 ? 23.867 1.066 6.383 1.00 37.46 62 GLU A C 1
ATOM 459 O O . GLU A 1 62 ? 23.268 0.070 6.801 1.00 34.96 62 GLU A O 1
ATOM 465 N N . VAL A 1 63 ? 25.183 1.221 6.501 1.00 32.66 63 VAL A N 1
ATOM 466 C CA . VAL A 1 63 ? 26.020 0.187 7.092 1.00 32.90 63 VAL A CA 1
ATOM 467 C C . VAL A 1 63 ? 26.954 0.758 8.150 1.00 38.07 63 VAL A C 1
ATOM 468 O O . VAL A 1 63 ? 27.530 1.831 7.958 1.00 38.41 63 VAL A O 1
ATOM 472 N N . LYS A 1 64 ? 27.097 0.044 9.265 1.00 31.23 64 LYS A N 1
ATOM 473 C CA . LYS A 1 64 ? 28.008 0.444 10.321 1.00 29.28 64 LYS A CA 1
ATOM 474 C C . LYS A 1 64 ? 28.916 -0.705 10.724 1.00 35.87 64 LYS A C 1
ATOM 475 O O . LYS A 1 64 ? 28.467 -1.841 10.849 1.00 30.90 64 LYS A O 1
ATOM 481 N N . GLY A 1 65 ? 30.194 -0.409 10.942 1.00 26.07 65 GLY A N 1
ATOM 482 C CA . GLY A 1 65 ? 31.146 -1.421 11.365 1.00 27.68 65 GLY A CA 1
ATOM 483 C C . GLY A 1 65 ? 31.783 -2.152 10.194 1.00 25.31 65 GLY A C 1
ATOM 484 O O . GLY A 1 65 ? 32.534 -3.114 10.378 1.00 27.60 65 GLY A O 1
ATOM 485 N N . ALA A 1 66 ? 31.514 -1.679 8.985 1.00 29.37 66 ALA A N 1
ATOM 486 C CA . ALA A 1 66 ? 32.077 -2.312 7.791 1.00 32.04 66 ALA A CA 1
ATOM 487 C C . ALA A 1 66 ? 33.520 -1.882 7.536 1.00 27.55 66 ALA A C 1
ATOM 488 O O . ALA A 1 66 ? 33.794 -1.188 6.561 1.00 35.24 66 ALA A O 1
ATOM 490 N N . HIS A 1 67 ? 34.432 -2.308 8.411 1.00 28.06 67 HIS A N 1
ATOM 491 C CA . HIS A 1 67 ? 35.845 -1.935 8.332 1.00 30.90 67 HIS A CA 1
ATOM 492 C C . HIS A 1 67 ? 36.692 -3.185 8.441 1.00 34.50 67 HIS A C 1
ATOM 493 O O . HIS A 1 67 ? 36.319 -4.133 9.140 1.00 28.92 67 HIS A O 1
ATOM 500 N N . VAL A 1 68 ? 37.830 -3.186 7.754 1.00 23.97 68 VAL A N 1
ATOM 501 C CA . VAL A 1 68 ? 38.787 -4.270 7.884 1.00 25.70 68 VAL A CA 1
ATOM 502 C C . VAL A 1 68 ? 39.134 -4.487 9.354 1.00 30.27 68 VAL A C 1
ATOM 503 O O . VAL A 1 68 ? 39.475 -3.535 10.064 1.00 26.36 68 VAL A O 1
ATOM 507 N N . GLY A 1 69 ? 38.993 -5.728 9.821 1.00 27.62 69 GLY A N 1
ATOM 508 C CA . GLY A 1 69 ? 39.340 -6.085 11.187 1.00 25.91 69 GLY A CA 1
ATOM 509 C C . GLY A 1 69 ? 38.188 -5.985 12.167 1.00 30.47 69 GLY A C 1
ATOM 510 O O . GLY A 1 69 ? 38.292 -6.416 13.315 1.00 29.66 69 GLY A O 1
ATOM 511 N N . SER A 1 70 ? 37.083 -5.409 11.713 1.00 23.26 70 SER A N 1
ATOM 512 C CA . SER A 1 70 ? 35.905 -5.274 12.542 1.00 28.40 70 SER A CA 1
ATOM 513 C C . SER A 1 70 ? 35.317 -6.651 12.897 1.00 34.02 70 SER A C 1
ATOM 514 O O . SER A 1 70 ? 35.320 -7.570 12.070 1.00 29.39 70 SER A O 1
ATOM 517 N N . ARG A 1 71 ? 34.820 -6.785 14.126 1.00 29.05 71 ARG A N 1
ATOM 518 C CA . ARG A 1 71 ? 34.176 -8.024 14.572 1.00 27.89 71 ARG A CA 1
ATOM 519 C C . ARG A 1 71 ? 32.658 -7.903 14.564 1.00 29.01 71 ARG A C 1
ATOM 520 O O . ARG A 1 71 ? 31.953 -8.866 14.861 1.00 27.94 71 ARG A O 1
ATOM 528 N N . GLU A 1 72 ? 32.154 -6.718 14.242 1.00 27.28 72 GLU A N 1
ATOM 529 C CA . GLU A 1 72 ? 30.734 -6.453 14.365 1.00 25.53 72 GLU A CA 1
ATOM 530 C C . GLU A 1 72 ? 30.233 -5.551 13.262 1.00 27.70 72 GLU A C 1
ATOM 531 O O . GLU A 1 72 ? 30.872 -4.552 12.943 1.00 29.45 72 GLU A O 1
ATOM 537 N N . LEU A 1 73 ? 29.073 -5.898 12.702 1.00 25.85 73 LEU A N 1
ATOM 538 C CA . LEU A 1 73 ? 28.494 -5.186 11.566 1.00 26.29 73 LEU A CA 1
ATOM 539 C C . LEU A 1 73 ? 26.998 -4.933 11.731 1.00 28.74 73 LEU A C 1
ATOM 540 O O . LEU A 1 73 ? 26.258 -5.829 12.114 1.00 27.08 73 LEU A O 1
ATOM 545 N N . VAL A 1 74 ? 26.548 -3.719 11.418 1.00 24.65 74 VAL A N 1
ATOM 546 C CA . VAL A 1 74 ? 25.115 -3.433 11.322 1.00 24.79 74 VAL A CA 1
ATOM 547 C C . VAL A 1 74 ? 24.732 -3.035 9.895 1.00 26.65 74 VAL A C 1
ATOM 548 O O . VAL A 1 74 ? 25.392 -2.205 9.277 1.00 28.99 74 VAL A O 1
ATOM 552 N N . PHE A 1 75 ? 23.659 -3.625 9.377 1.00 25.74 75 PHE A N 1
ATOM 553 C CA . PHE A 1 75 ? 23.273 -3.446 7.985 1.00 28.63 75 PHE A CA 1
ATOM 554 C C . PHE A 1 75 ? 21.787 -3.150 7.940 1.00 28.36 75 PHE A C 1
ATOM 555 O O . PHE A 1 75 ? 20.972 -3.985 8.327 1.00 27.67 75 PHE A O 1
ATOM 563 N N . ILE A 1 76 ? 21.432 -1.954 7.474 1.00 30.05 76 ILE A N 1
ATOM 564 C CA . ILE A 1 76 ? 20.040 -1.505 7.480 1.00 31.85 76 ILE A CA 1
ATOM 565 C C . ILE A 1 76 ? 19.590 -1.227 6.065 1.00 32.83 76 ILE A C 1
ATOM 566 O O . ILE A 1 76 ? 19.909 -0.171 5.513 1.00 35.04 76 ILE A O 1
ATOM 571 N N . PRO A 1 77 ? 18.848 -2.173 5.464 1.00 29.16 77 PRO A N 1
ATOM 572 C CA . PRO A 1 77 ? 18.475 -1.996 4.062 1.00 30.63 77 PRO A CA 1
ATOM 573 C C . PRO A 1 77 ? 17.332 -1.011 3.889 1.00 35.67 77 PRO A C 1
ATOM 574 O O . PRO A 1 77 ? 16.605 -0.731 4.832 1.00 32.53 77 PRO A O 1
ATOM 578 N N . LYS A 1 78 ? 17.221 -0.465 2.684 1.00 34.80 78 LYS A N 1
ATOM 579 C CA . LYS A 1 78 ? 16.031 0.250 2.256 1.00 40.41 78 LYS A CA 1
ATOM 580 C C . LYS A 1 78 ? 15.474 -0.585 1.122 1.00 44.77 78 LYS A C 1
ATOM 581 O O . LYS A 1 78 ? 15.768 -1.781 1.032 1.00 46.72 78 LYS A O 1
ATOM 587 N N . LYS A 1 79 ? 14.688 0.020 0.245 1.00 45.95 79 LYS A N 1
ATOM 588 C CA . LYS A 1 79 ? 14.069 -0.752 -0.825 1.00 50.11 79 LYS A CA 1
ATOM 589 C C . LYS A 1 79 ? 15.117 -1.369 -1.756 1.00 44.77 79 LYS A C 1
ATOM 590 O O . LYS A 1 79 ? 16.182 -0.798 -1.998 1.00 42.86 79 LYS A O 1
ATOM 596 N N . LEU A 1 80 ? 14.800 -2.550 -2.265 1.00 49.78 80 LEU A N 1
ATOM 597 C CA . LEU A 1 80 ? 15.689 -3.268 -3.160 1.00 44.20 80 LEU A CA 1
ATOM 598 C C . LEU A 1 80 ? 15.433 -2.753 -4.572 1.00 48.20 80 LEU A C 1
ATOM 599 O O . LEU A 1 80 ? 14.292 -2.765 -5.030 1.00 51.93 80 LEU A O 1
ATOM 604 N N . GLU A 1 81 ? 16.474 -2.271 -5.253 1.00 45.38 81 GLU A N 1
ATOM 605 C CA . GLU A 1 81 ? 16.302 -1.768 -6.621 1.00 46.63 81 GLU A CA 1
ATOM 606 C C . GLU A 1 81 ? 17.355 -2.260 -7.616 1.00 47.15 81 GLU A C 1
ATOM 607 O O . GLU A 1 81 ? 18.558 -2.208 -7.357 1.00 44.36 81 GLU A O 1
ATOM 613 N N . ALA A 1 82 ? 16.874 -2.744 -8.756 1.00 43.39 82 ALA A N 1
ATOM 614 C CA . ALA A 1 82 ? 17.732 -3.274 -9.804 1.00 41.07 82 ALA A CA 1
ATOM 615 C C . ALA A 1 82 ? 18.775 -2.251 -10.234 1.00 49.17 82 ALA A C 1
ATOM 616 O O . ALA A 1 82 ? 18.442 -1.212 -10.799 1.00 46.30 82 ALA A O 1
ATOM 618 N N . LYS A 1 83 ? 20.034 -2.551 -9.934 1.00 47.37 83 LYS A N 1
ATOM 619 C CA . LYS A 1 83 ? 21.160 -1.716 -10.327 1.00 48.16 83 LYS A CA 1
ATOM 620 C C . LYS A 1 83 ? 22.175 -2.602 -11.032 1.00 49.87 83 LYS A C 1
ATOM 621 O O . LYS A 1 83 ? 22.229 -3.810 -10.782 1.00 43.24 83 LYS A O 1
ATOM 627 N N . GLU A 1 84 ? 22.987 -2.014 -11.903 1.00 44.47 84 GLU A N 1
ATOM 628 C CA . GLU A 1 84 ? 24.087 -2.759 -12.493 1.00 43.38 84 GLU A CA 1
ATOM 629 C C . GLU A 1 84 ? 25.186 -2.910 -11.443 1.00 42.04 84 GLU A C 1
ATOM 630 O O . GLU A 1 84 ? 25.636 -1.930 -10.844 1.00 37.26 84 GLU A O 1
ATOM 636 N N . ILE A 1 85 ? 25.595 -4.148 -11.193 1.00 31.77 85 ILE A N 1
ATOM 637 C CA . ILE A 1 85 ? 26.590 -4.403 -10.163 1.00 34.84 85 ILE A CA 1
ATOM 638 C C . ILE A 1 85 ? 27.957 -4.641 -10.794 1.00 33.97 85 ILE A C 1
ATOM 639 O O . ILE A 1 85 ? 28.092 -5.411 -11.750 1.00 34.80 85 ILE A O 1
ATOM 644 N N . SER A 1 86 ? 28.962 -3.954 -10.267 1.00 2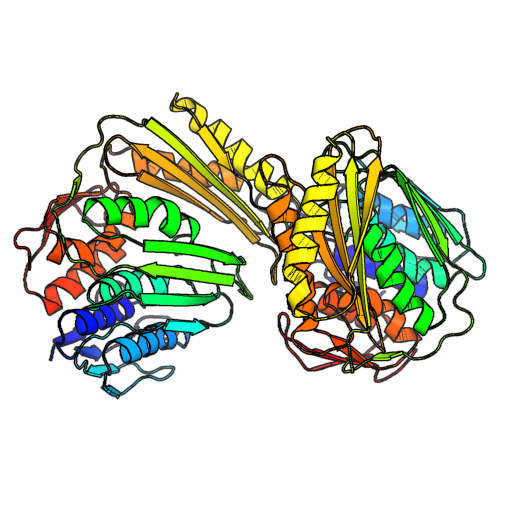9.68 86 SER A N 1
ATOM 645 C CA . SER A 1 86 ? 30.345 -4.205 -10.632 1.00 37.37 86 SER A CA 1
ATOM 646 C C . SER A 1 86 ? 31.100 -4.427 -9.340 1.00 39.38 86 SER A C 1
ATOM 647 O O . SER A 1 86 ? 30.967 -3.654 -8.391 1.00 41.07 86 SER A O 1
ATOM 650 N N . ILE A 1 87 ? 31.865 -5.506 -9.291 1.00 35.77 87 ILE A N 1
ATOM 651 C CA . ILE A 1 87 ? 32.605 -5.846 -8.096 1.00 36.10 87 ILE A CA 1
ATOM 652 C C . ILE A 1 87 ? 33.979 -6.338 -8.488 1.00 39.07 87 ILE A C 1
ATOM 653 O O . ILE A 1 87 ? 34.111 -7.304 -9.241 1.00 33.38 87 ILE A O 1
ATOM 658 N N . ASP A 1 88 ? 35.002 -5.680 -7.961 1.00 33.02 88 ASP A N 1
ATOM 659 C CA . ASP A 1 88 ? 36.362 -6.135 -8.148 1.00 37.45 88 ASP A CA 1
ATOM 660 C C . ASP A 1 88 ? 36.911 -6.677 -6.842 1.00 42.51 88 ASP A C 1
ATOM 661 O O . ASP A 1 88 ? 37.415 -5.928 -6.009 1.00 41.85 88 ASP A O 1
ATOM 666 N N . ILE A 1 89 ? 36.778 -7.986 -6.655 1.00 38.98 89 ILE A N 1
ATOM 667 C CA . ILE A 1 89 ? 37.317 -8.640 -5.470 1.00 38.79 89 ILE A CA 1
ATOM 668 C C . ILE A 1 89 ? 38.839 -8.687 -5.607 1.00 40.98 89 ILE A C 1
ATOM 669 O O . ILE A 1 89 ? 39.372 -8.873 -6.704 1.00 50.24 89 ILE A O 1
ATOM 674 N N . GLY A 1 90 ? 39.545 -8.494 -4.505 1.00 43.09 90 GLY A N 1
ATOM 675 C CA . GLY A 1 90 ? 40.993 -8.453 -4.557 1.00 41.40 90 GLY A CA 1
ATOM 676 C C . GLY A 1 90 ? 41.621 -9.796 -4.876 1.00 47.65 90 GLY A C 1
ATOM 677 O O . GLY A 1 90 ? 41.222 -10.829 -4.325 1.00 46.52 90 GLY A O 1
ATOM 678 N N . THR A 1 91 ? 42.605 -9.765 -5.774 1.00 38.77 91 THR A N 1
ATOM 679 C CA . THR A 1 91 ? 43.396 -10.934 -6.150 1.00 42.31 91 THR A CA 1
ATOM 680 C C . THR A 1 91 ? 42.526 -12.107 -6.566 1.00 39.17 91 THR A C 1
ATOM 681 O O . THR A 1 91 ? 41.764 -12.015 -7.528 1.00 41.99 91 THR A O 1
ATOM 685 N N . ALA A 1 92 ? 42.632 -13.210 -5.841 1.00 41.54 92 ALA A N 1
ATOM 686 C CA . ALA A 1 92 ? 41.938 -14.421 -6.249 1.00 35.96 92 ALA A CA 1
ATOM 687 C C . ALA A 1 92 ? 40.813 -14.722 -5.286 1.00 37.64 92 ALA A C 1
ATOM 688 O O . ALA A 1 92 ? 40.435 -15.884 -5.106 1.00 37.00 92 ALA A O 1
ATOM 690 N N . GLY A 1 93 ? 40.297 -13.668 -4.654 1.00 33.56 93 GLY A N 1
ATOM 691 C CA . GLY A 1 93 ? 39.123 -13.789 -3.813 1.00 34.64 93 GLY A CA 1
ATOM 692 C C . GLY A 1 93 ? 38.009 -14.386 -4.648 1.00 29.80 93 GLY A C 1
ATOM 693 O O . GLY A 1 93 ? 37.837 -14.012 -5.818 1.00 33.68 93 GLY A O 1
ATOM 694 N N . SER A 1 94 ? 37.267 -15.314 -4.055 1.00 26.80 94 SER A N 1
ATOM 695 C CA . SER A 1 94 ? 36.319 -16.127 -4.806 1.00 28.89 94 SER A CA 1
ATOM 696 C C . SER A 1 94 ? 35.111 -15.364 -5.329 1.00 30.39 94 SER A C 1
ATOM 697 O O . SER A 1 94 ? 34.281 -14.856 -4.564 1.00 23.85 94 SER A O 1
ATOM 700 N N . ILE A 1 95 ? 35.014 -15.312 -6.650 1.00 27.08 95 ILE A N 1
ATOM 701 C CA . ILE A 1 95 ? 33.820 -14.809 -7.314 1.00 22.32 95 ILE A CA 1
ATOM 702 C C . ILE A 1 95 ? 32.586 -15.618 -6.939 1.00 24.15 95 ILE A C 1
ATOM 703 O O . ILE A 1 95 ? 31.515 -15.058 -6.692 1.00 26.57 95 ILE A O 1
ATOM 708 N N . THR A 1 96 ? 32.730 -16.940 -6.861 1.00 20.39 96 THR A N 1
ATOM 709 C CA . THR A 1 96 ? 31.559 -17.775 -6.653 1.00 20.45 96 THR A CA 1
ATOM 710 C C . THR A 1 96 ? 30.929 -17.612 -5.267 1.00 21.99 96 THR A C 1
ATOM 711 O O . THR A 1 96 ? 29.710 -17.712 -5.127 1.00 23.17 96 THR A O 1
ATOM 715 N N . LEU A 1 97 ? 31.749 -17.349 -4.253 1.00 24.67 97 LEU A N 1
ATOM 716 C CA . LEU A 1 97 ? 31.212 -17.091 -2.921 1.00 26.23 97 LEU A CA 1
ATOM 717 C C . LEU A 1 97 ? 30.427 -15.772 -2.880 1.00 24.04 97 LEU A C 1
ATOM 718 O O . LEU A 1 97 ? 29.364 -15.694 -2.258 1.00 26.71 97 LEU A O 1
ATOM 723 N N . VAL A 1 98 ? 30.951 -14.741 -3.534 1.00 25.20 98 VAL A N 1
ATOM 724 C CA . VAL A 1 98 ? 30.211 -13.484 -3.665 1.00 29.21 98 VAL A CA 1
ATOM 725 C C . VAL A 1 98 ? 28.913 -13.718 -4.421 1.00 30.46 98 VAL A C 1
ATOM 726 O O . VAL A 1 98 ? 27.837 -13.296 -3.992 1.00 31.48 98 VAL A O 1
ATOM 730 N N . LEU A 1 99 ? 29.011 -14.439 -5.526 1.00 27.37 99 LEU A N 1
ATOM 731 C CA . LEU A 1 99 ? 27.861 -14.691 -6.373 1.00 25.51 99 LEU A CA 1
ATOM 732 C C . LEU A 1 99 ? 26.790 -15.537 -5.667 1.00 32.70 99 LEU A C 1
ATOM 733 O O . LEU A 1 99 ? 25.588 -15.288 -5.835 1.00 28.41 99 LEU A O 1
ATOM 738 N N . GLN A 1 100 ? 27.209 -16.515 -4.859 1.00 26.15 100 GLN A N 1
ATOM 739 C CA . GLN A 1 100 ? 26.259 -17.350 -4.122 1.00 28.78 100 GLN A CA 1
ATOM 740 C C . GLN A 1 100 ? 25.359 -16.501 -3.235 1.00 28.55 100 GLN A C 1
ATOM 741 O O . GLN A 1 100 ? 24.191 -16.822 -3.023 1.00 34.97 100 GLN A O 1
ATOM 747 N N . ALA A 1 101 ? 25.930 -15.423 -2.717 1.00 25.54 101 ALA A N 1
ATOM 748 C CA . ALA A 1 101 ? 25.229 -14.514 -1.822 1.00 35.43 101 ALA A CA 1
ATOM 749 C C . ALA A 1 101 ? 24.353 -13.551 -2.617 1.00 33.29 101 ALA A C 1
ATOM 750 O O . ALA A 1 101 ? 23.182 -13.344 -2.296 1.00 33.10 101 ALA A O 1
ATOM 752 N N . LEU A 1 102 ? 24.938 -12.973 -3.659 1.00 29.72 102 LEU A N 1
ATOM 753 C CA . LEU A 1 102 ? 24.258 -12.012 -4.528 1.00 26.73 102 LEU A CA 1
ATOM 754 C C . LEU A 1 102 ? 23.017 -12.572 -5.221 1.00 26.44 102 LEU A C 1
ATOM 755 O O . LEU A 1 102 ? 22.002 -11.881 -5.319 1.00 27.61 102 LEU A O 1
ATOM 760 N N . LEU A 1 103 ? 23.110 -13.804 -5.724 1.00 24.38 103 LEU A N 1
ATOM 761 C CA . LEU A 1 103 ? 22.031 -14.413 -6.510 1.00 25.85 103 LEU A CA 1
ATOM 762 C C . LEU A 1 103 ? 20.632 -14.357 -5.865 1.00 27.57 103 LEU A C 1
ATOM 763 O O . LEU A 1 103 ? 19.687 -13.888 -6.507 1.00 27.25 103 LEU A O 1
ATOM 768 N N . PRO A 1 104 ? 20.483 -14.847 -4.614 1.00 26.91 104 PRO A N 1
ATOM 769 C CA . PRO A 1 104 ? 19.134 -14.818 -4.029 1.00 26.64 104 PRO A CA 1
ATOM 770 C C . PRO A 1 104 ? 18.621 -13.396 -3.836 1.00 29.90 104 PRO A C 1
ATOM 771 O O . PRO A 1 104 ? 17.421 -13.162 -4.007 1.00 27.25 104 PRO A O 1
ATOM 775 N N . ALA A 1 105 ? 19.509 -12.462 -3.499 1.00 21.13 105 ALA A N 1
ATOM 776 C CA . ALA A 1 105 ? 19.112 -11.063 -3.392 1.00 26.32 105 ALA A CA 1
ATOM 777 C C . ALA A 1 105 ? 18.657 -10.497 -4.746 1.00 27.74 105 ALA A C 1
ATOM 778 O O . ALA A 1 105 ? 17.552 -9.952 -4.865 1.00 30.25 105 ALA A O 1
ATOM 780 N N . MET A 1 106 ? 19.503 -10.644 -5.762 1.00 23.17 106 MET A N 1
ATOM 781 C CA . MET A 1 106 ? 19.231 -10.072 -7.083 1.00 27.36 106 MET A CA 1
ATOM 782 C C . MET A 1 106 ? 17.898 -10.499 -7.704 1.00 34.93 106 MET A C 1
ATOM 783 O O . MET A 1 106 ? 17.260 -9.700 -8.394 1.00 31.12 106 MET A O 1
ATOM 788 N N . VAL A 1 107 ? 17.461 -11.737 -7.454 1.00 27.19 107 VAL A N 1
ATOM 789 C CA . VAL A 1 107 ? 16.231 -12.223 -8.078 1.00 25.82 107 VAL A CA 1
ATOM 790 C C . VAL A 1 107 ? 14.969 -11.624 -7.447 1.00 25.60 107 VAL A C 1
ATOM 791 O O . VAL A 1 107 ? 13.861 -11.825 -7.951 1.00 31.20 107 VAL A O 1
ATOM 795 N N . PHE A 1 108 ? 15.145 -10.896 -6.349 1.00 27.76 108 PHE A N 1
ATOM 796 C CA . PHE A 1 108 ? 14.035 -10.222 -5.679 1.00 31.11 108 PHE A CA 1
ATOM 797 C C . PHE A 1 108 ? 13.890 -8.752 -6.074 1.00 34.93 108 PHE A C 1
ATOM 798 O O . PHE A 1 108 ? 12.953 -8.080 -5.650 1.00 34.02 108 PHE A O 1
ATOM 806 N N . ALA A 1 109 ? 14.811 -8.267 -6.899 1.00 28.86 109 ALA A N 1
ATOM 807 C CA . ALA A 1 109 ? 14.652 -6.959 -7.517 1.00 37.78 109 ALA A CA 1
ATOM 808 C C . ALA A 1 109 ? 13.519 -7.064 -8.532 1.00 42.41 109 ALA A C 1
ATOM 809 O O . ALA A 1 109 ? 13.159 -8.162 -8.960 1.00 44.52 109 ALA A O 1
ATOM 811 N N . ARG A 1 110 ? 12.946 -5.931 -8.914 1.00 44.11 110 ARG A N 1
ATOM 812 C CA . ARG A 1 110 ? 11.758 -5.951 -9.757 1.00 46.78 110 ARG A CA 1
ATOM 813 C C . ARG A 1 110 ? 12.116 -5.999 -11.236 1.00 43.52 110 ARG A C 1
ATOM 814 O O . ARG A 1 110 ? 11.272 -6.304 -12.076 1.00 40.73 110 ARG A O 1
ATOM 822 N N . GLU A 1 111 ? 13.368 -5.678 -11.546 1.00 39.08 111 GLU A N 1
ATOM 823 C CA . GLU A 1 111 ? 13.852 -5.699 -12.921 1.00 41.42 111 GLU A CA 1
ATOM 824 C C . GLU A 1 111 ? 15.129 -6.524 -13.034 1.00 38.73 111 GLU A C 1
ATOM 825 O O . GLU A 1 111 ? 15.753 -6.854 -12.025 1.00 33.61 111 GLU A O 1
ATOM 831 N N . LYS A 1 112 ? 15.493 -6.858 -14.267 1.00 37.12 112 LYS A N 1
ATOM 832 C CA . LYS A 1 112 ? 16.722 -7.588 -14.578 1.00 35.81 112 LYS A CA 1
ATOM 833 C C . LYS A 1 112 ? 17.938 -6.943 -13.902 1.00 35.91 112 LYS A C 1
ATOM 834 O O . LYS A 1 112 ? 18.067 -5.720 -13.864 1.00 30.71 112 LYS A O 1
ATOM 840 N N . VAL A 1 113 ? 18.807 -7.768 -13.325 1.00 28.48 113 VAL A N 1
ATOM 841 C CA . VAL A 1 113 ? 20.011 -7.267 -12.682 1.00 29.96 113 VAL A CA 1
ATOM 842 C C . VAL A 1 113 ? 21.248 -7.840 -13.358 1.00 34.73 113 VAL A C 1
ATOM 843 O O . VAL A 1 113 ? 21.417 -9.055 -13.427 1.00 26.97 113 VAL A O 1
ATOM 847 N N . LYS A 1 114 ? 22.103 -6.962 -13.874 1.00 32.65 114 LYS A N 1
ATOM 848 C CA . LYS A 1 114 ? 23.296 -7.398 -14.589 1.00 27.78 114 LYS A CA 1
ATOM 849 C C . LYS A 1 114 ? 24.498 -7.230 -13.678 1.00 30.84 114 LYS A C 1
ATOM 850 O O . LYS A 1 114 ? 24.509 -6.349 -12.822 1.00 29.26 114 LYS A O 1
ATOM 856 N N . PHE A 1 115 ? 25.509 -8.076 -13.851 1.00 27.28 115 PHE A N 1
ATOM 857 C CA . PHE A 1 115 ? 26.663 -8.028 -12.962 1.00 25.10 115 PHE A CA 1
ATOM 858 C C . PHE A 1 115 ? 27.975 -8.351 -13.674 1.00 24.50 115 PHE A C 1
ATOM 859 O O . PHE A 1 115 ? 28.009 -9.072 -14.685 1.00 22.09 115 PHE A O 1
ATOM 867 N N . ARG A 1 116 ? 29.049 -7.776 -13.150 1.00 24.03 116 ARG A N 1
ATOM 868 C CA . ARG A 1 116 ? 30.394 -8.062 -13.606 1.00 25.64 116 ARG A CA 1
ATOM 869 C C . ARG A 1 116 ? 31.248 -8.161 -12.352 1.00 29.57 116 ARG A C 1
ATOM 870 O O . ARG A 1 116 ? 31.243 -7.267 -11.511 1.00 30.67 116 ARG A O 1
ATOM 878 N N . ILE A 1 117 ? 31.948 -9.278 -12.206 1.00 23.69 117 ILE A N 1
ATOM 879 C CA . ILE A 1 117 ? 32.703 -9.533 -10.998 1.00 24.48 117 ILE A CA 1
ATOM 880 C C . ILE A 1 117 ? 34.060 -10.038 -11.419 1.00 28.75 117 ILE A C 1
ATOM 881 O O . ILE A 1 117 ? 34.156 -10.925 -12.267 1.00 24.20 117 ILE A O 1
ATOM 886 N N . THR A 1 118 ? 35.104 -9.434 -10.856 1.00 23.23 118 THR A N 1
ATOM 887 C CA . THR A 1 118 ? 36.474 -9.835 -11.126 1.00 22.90 118 THR A CA 1
ATOM 888 C C . THR A 1 118 ? 37.070 -10.396 -9.852 1.00 23.38 118 THR A C 1
ATOM 889 O O . THR A 1 118 ? 36.618 -10.066 -8.755 1.00 30.95 118 THR A O 1
ATOM 893 N N . GLY A 1 119 ? 38.086 -11.244 -9.994 1.00 27.17 119 GLY A N 1
ATOM 894 C CA . GLY A 1 119 ? 38.634 -11.972 -8.863 1.00 25.29 119 GLY A CA 1
ATOM 895 C C . GLY A 1 119 ? 39.058 -13.379 -9.270 1.00 27.70 119 GLY A C 1
ATOM 896 O O . GLY A 1 119 ? 39.540 -13.593 -10.386 1.00 24.00 119 GLY A O 1
ATOM 897 N N . GLY A 1 120 ? 38.875 -14.341 -8.369 1.00 25.84 120 GLY A N 1
ATOM 898 C CA . GLY A 1 120 ? 39.158 -15.732 -8.686 1.00 24.22 120 GLY A CA 1
ATOM 899 C C . GLY A 1 120 ? 37.929 -16.476 -9.182 1.00 22.38 120 GLY A C 1
ATOM 900 O O . GLY A 1 120 ? 36.893 -16.493 -8.508 1.00 22.33 120 GLY A O 1
ATOM 901 N N . THR A 1 121 ? 38.038 -17.093 -10.362 1.00 20.93 121 THR A N 1
ATOM 902 C CA . THR A 1 121 ? 36.960 -17.941 -10.885 1.00 20.69 121 THR A CA 1
ATOM 903 C C . THR A 1 121 ? 37.117 -19.387 -10.399 1.00 21.57 121 THR A C 1
ATOM 904 O O . THR A 1 121 ? 36.149 -20.114 -10.238 1.00 15.80 121 THR A O 1
ATOM 908 N N . ASP A 1 122 ? 38.354 -19.800 -10.188 1.00 17.55 122 ASP A N 1
ATOM 909 C CA . ASP A 1 122 ? 38.645 -21.183 -9.864 1.00 16.76 122 ASP A CA 1
ATOM 910 C C . ASP A 1 122 ? 39.679 -21.253 -8.759 1.00 21.10 122 ASP A C 1
ATOM 911 O O . ASP A 1 122 ? 40.879 -21.337 -9.012 1.00 20.50 122 ASP A O 1
ATOM 916 N N . VAL A 1 123 ? 39.193 -21.213 -7.531 1.00 18.43 123 VAL A N 1
ATOM 917 C CA . VAL A 1 123 ? 40.069 -21.216 -6.370 1.00 21.26 123 VAL A CA 1
ATOM 918 C C . VAL A 1 123 ? 39.612 -22.297 -5.405 1.00 28.33 123 VAL A C 1
ATOM 919 O O . VAL A 1 123 ? 38.462 -22.756 -5.461 1.00 22.70 123 VAL A O 1
ATOM 923 N N . SER A 1 124 ? 40.498 -22.715 -4.508 1.00 26.61 124 SER A N 1
ATOM 924 C CA . SER A 1 124 ? 40.116 -23.772 -3.581 1.00 29.62 124 SER A CA 1
ATOM 925 C C . SER A 1 124 ? 39.039 -23.196 -2.667 1.00 28.91 124 SER A C 1
ATOM 926 O O . SER A 1 124 ? 38.613 -22.056 -2.833 1.00 32.76 124 SER A O 1
ATOM 929 N N . TRP A 1 125 ? 38.569 -23.998 -1.736 1.00 32.05 125 TRP A N 1
ATOM 930 C CA A TRP A 1 125 ? 37.667 -23.443 -0.733 0.48 28.77 125 TRP A CA 1
ATOM 931 C CA B TRP A 1 125 ? 37.539 -23.662 -0.757 0.52 28.80 125 TRP A CA 1
ATOM 932 C C . TRP A 1 125 ? 36.321 -22.879 -1.275 1.00 26.45 125 TRP A C 1
ATOM 933 O O . TRP A 1 125 ? 35.641 -22.166 -0.543 1.00 27.39 125 TRP A O 1
ATOM 954 N N . SER A 1 126 ? 35.973 -23.132 -2.546 1.00 19.38 126 SER A N 1
ATOM 955 C CA . SER A 1 126 ? 34.704 -22.644 -3.119 1.00 19.50 126 SER A CA 1
ATOM 956 C C . SER A 1 126 ? 34.364 -23.374 -4.435 1.00 19.80 126 SER A C 1
ATOM 957 O O . SER A 1 126 ? 35.240 -23.973 -5.048 1.00 18.68 126 SER A O 1
ATOM 960 N N . PRO A 1 127 ? 33.097 -23.321 -4.878 1.00 24.91 127 PRO A N 1
ATOM 961 C CA . PRO A 1 127 ? 32.811 -24.024 -6.136 1.00 24.57 127 PRO A CA 1
ATOM 962 C C . PRO A 1 127 ? 33.467 -23.305 -7.306 1.00 16.06 127 PRO A C 1
ATOM 963 O O . PRO A 1 127 ? 33.599 -22.085 -7.260 1.00 19.01 127 PRO A O 1
ATOM 967 N N . PRO A 1 128 ? 33.887 -24.051 -8.335 1.00 17.85 128 PRO A N 1
ATOM 968 C CA . PRO A 1 128 ? 34.405 -23.364 -9.523 1.00 22.16 128 PRO A CA 1
ATOM 969 C C . PRO A 1 128 ? 33.240 -22.659 -10.222 1.00 22.01 128 PRO A C 1
ATOM 970 O O . PRO A 1 128 ? 32.089 -23.099 -10.094 1.00 19.09 128 PRO A O 1
ATOM 974 N N . VAL A 1 129 ? 33.512 -21.566 -10.929 1.00 16.36 129 VAL A N 1
ATOM 975 C CA . VAL A 1 129 ? 32.436 -20.861 -11.612 1.00 18.57 129 VAL A CA 1
ATOM 976 C C . VAL A 1 129 ? 31.650 -21.765 -12.584 1.00 17.36 129 VAL A C 1
ATOM 977 O O . VAL A 1 129 ? 30.425 -21.635 -12.691 1.00 17.58 129 VAL A O 1
ATOM 981 N N . ASP A 1 130 ? 32.332 -22.700 -13.250 1.00 17.53 130 ASP A N 1
ATOM 982 C CA . ASP A 1 130 ? 31.640 -23.578 -14.206 1.00 19.73 130 ASP A CA 1
ATOM 983 C C . ASP A 1 130 ? 30.569 -24.410 -13.484 1.00 20.43 130 ASP A C 1
ATOM 984 O O . ASP A 1 130 ? 29.575 -24.799 -14.086 1.00 18.60 130 ASP A O 1
ATOM 989 N N . TYR A 1 131 ? 30.770 -24.677 -12.193 1.00 16.33 131 TYR A N 1
ATOM 990 C CA . TYR A 1 131 ? 29.727 -25.366 -11.423 1.00 18.06 131 TYR A CA 1
ATOM 991 C C . TYR A 1 131 ? 28.459 -24.505 -11.304 1.00 19.68 131 TYR A C 1
ATOM 992 O O . TYR A 1 131 ? 27.331 -25.004 -11.445 1.00 17.68 131 TYR A O 1
ATOM 1001 N N . LEU A 1 132 ? 28.632 -23.213 -11.021 1.00 19.74 132 LEU A N 1
ATOM 1002 C CA . LEU A 1 132 ? 27.483 -22.314 -10.948 1.00 15.85 132 LEU A CA 1
ATOM 1003 C C . LEU A 1 132 ? 26.745 -22.245 -12.282 1.00 15.50 132 LEU A C 1
ATOM 1004 O O . LEU A 1 132 ? 25.518 -22.309 -12.319 1.00 17.62 132 LEU A O 1
ATOM 1009 N N . SER A 1 133 ? 27.487 -22.110 -13.376 1.00 17.67 133 SER A N 1
ATOM 1010 C CA . SER A 1 133 ? 26.854 -21.955 -14.691 1.00 19.16 133 SER A CA 1
ATOM 1011 C C . SER A 1 133 ? 26.056 -23.190 -15.092 1.00 23.23 133 SER A C 1
ATOM 1012 O O . SER A 1 133 ? 24.950 -23.084 -15.629 1.00 21.10 133 SER A O 1
ATOM 1015 N N . ASN A 1 134 ? 26.632 -24.358 -14.829 1.00 17.62 134 ASN A N 1
ATOM 1016 C CA . ASN A 1 134 ? 26.101 -25.607 -15.386 1.00 18.39 134 ASN A CA 1
ATOM 1017 C C . ASN A 1 134 ? 25.284 -26.474 -14.424 1.00 21.96 134 ASN A C 1
ATOM 1018 O O . ASN A 1 134 ? 24.492 -27.318 -14.857 1.00 21.30 134 ASN A O 1
ATOM 1023 N N . VAL A 1 135 ? 25.491 -26.292 -13.126 1.00 18.15 135 VAL A N 1
ATOM 1024 C CA . VAL A 1 135 ? 24.771 -27.092 -12.146 1.00 19.81 135 VAL A CA 1
ATOM 1025 C C . VAL A 1 135 ? 23.767 -26.260 -11.358 1.00 15.70 135 VAL A C 1
ATOM 1026 O O . VAL A 1 135 ? 22.588 -26.598 -11.292 1.00 18.44 135 VAL A O 1
ATOM 1030 N N . THR A 1 136 ? 24.237 -25.171 -10.765 1.00 16.15 136 THR A N 1
ATOM 1031 C CA . THR A 1 136 ? 23.390 -24.322 -9.943 1.00 16.04 136 THR A CA 1
ATOM 1032 C C . THR A 1 136 ? 22.245 -23.695 -10.750 1.00 21.52 136 THR A C 1
ATOM 1033 O O . THR A 1 136 ? 21.091 -23.758 -10.342 1.00 20.64 136 THR A O 1
ATOM 1037 N N . LEU A 1 137 ? 22.569 -23.074 -11.885 1.00 20.93 137 LEU A N 1
ATOM 1038 C CA . LEU A 1 137 ? 21.542 -22.415 -12.689 1.00 19.77 137 LEU A CA 1
ATOM 1039 C C . LEU A 1 137 ? 20.521 -23.434 -13.182 1.00 24.23 137 LEU A C 1
ATOM 1040 O O . LEU A 1 137 ? 19.325 -23.141 -13.250 1.00 22.77 137 LEU A O 1
ATOM 1045 N N . PHE A 1 138 ? 21.009 -24.624 -13.527 1.00 21.80 138 PHE A N 1
ATOM 1046 C CA . PHE A 1 138 ? 20.136 -25.703 -13.976 1.00 25.12 138 PHE A CA 1
ATOM 1047 C C . PHE A 1 138 ? 19.091 -26.004 -12.907 1.00 26.14 138 PHE A C 1
ATOM 1048 O O . PHE A 1 138 ? 17.895 -26.156 -13.204 1.00 24.60 138 PHE A O 1
ATOM 1056 N N . ALA A 1 139 ? 19.536 -26.089 -11.658 1.00 21.64 139 ALA A N 1
ATOM 1057 C CA . ALA A 1 139 ? 18.597 -26.319 -10.557 1.00 23.10 139 ALA A CA 1
ATOM 1058 C C . ALA A 1 139 ? 17.668 -25.135 -10.312 1.00 24.44 139 ALA A C 1
ATOM 1059 O O . ALA A 1 139 ? 16.468 -25.329 -10.095 1.00 23.14 139 ALA A O 1
ATOM 1061 N N . LEU A 1 140 ? 18.207 -23.909 -10.330 1.00 20.00 140 LEU A N 1
ATOM 1062 C CA . LEU A 1 140 ? 17.362 -22.741 -10.062 1.00 24.25 140 LEU A CA 1
ATOM 1063 C C . LEU A 1 140 ? 16.247 -22.578 -11.100 1.00 24.90 140 LEU A C 1
ATOM 1064 O O . LEU A 1 140 ? 15.172 -22.068 -10.785 1.00 26.38 140 LEU A O 1
ATOM 1069 N N . GLU A 1 141 ? 16.506 -23.015 -12.332 1.00 22.40 141 GLU A N 1
ATOM 1070 C CA . GLU A 1 141 ? 15.503 -22.919 -13.393 1.00 29.46 141 GLU A CA 1
ATOM 1071 C C . GLU A 1 141 ? 14.245 -23.698 -12.994 1.00 30.05 141 GLU A C 1
ATOM 1072 O O . GLU A 1 141 ? 13.134 -23.292 -13.318 1.00 28.21 141 GLU A O 1
ATOM 1078 N N . LYS A 1 142 ? 14.431 -24.804 -12.272 1.00 24.55 142 LYS A N 1
ATOM 1079 C CA . LYS A 1 142 ? 13.322 -25.668 -11.860 1.00 27.29 142 LYS A CA 1
ATOM 1080 C C . LYS A 1 142 ? 12.325 -24.956 -10.944 1.00 31.57 142 LYS A C 1
ATOM 1081 O O . LYS A 1 142 ? 11.152 -25.345 -10.867 1.00 31.39 142 LYS A O 1
ATOM 1087 N N . ILE A 1 143 ? 12.785 -23.921 -10.243 1.00 28.43 143 ILE A N 1
ATOM 1088 C CA . ILE A 1 143 ? 11.905 -23.179 -9.335 1.00 25.70 143 ILE A CA 1
ATOM 1089 C C . ILE A 1 143 ? 11.490 -21.821 -9.899 1.00 25.34 143 ILE A C 1
ATOM 1090 O O . ILE A 1 143 ? 10.822 -21.044 -9.223 1.00 23.76 143 ILE A O 1
ATOM 1095 N N . GLY A 1 144 ? 11.892 -21.543 -11.137 1.00 28.91 144 GLY A N 1
ATOM 1096 C CA . GLY A 1 144 ? 11.417 -20.359 -11.836 1.00 30.24 144 GLY A CA 1
ATOM 1097 C C . GLY A 1 144 ? 12.430 -19.256 -12.073 1.00 31.87 144 GLY A C 1
ATOM 1098 O O . GLY A 1 144 ? 12.074 -18.162 -12.546 1.00 29.88 144 GLY A O 1
ATOM 1099 N N . ILE A 1 145 ? 13.692 -19.524 -11.747 1.00 26.96 145 ILE A N 1
ATOM 1100 C CA . ILE A 1 145 ? 14.726 -18.492 -11.838 1.00 26.84 145 ILE A CA 1
ATOM 1101 C C . ILE A 1 145 ? 15.501 -18.610 -13.141 1.00 30.33 145 ILE A C 1
ATOM 1102 O O . ILE A 1 145 ? 15.875 -19.706 -13.550 1.00 28.67 145 ILE A O 1
ATOM 1107 N N . HIS A 1 146 ? 15.727 -17.478 -13.801 1.00 26.21 146 HIS A N 1
ATOM 1108 C CA . HIS A 1 146 ? 16.431 -17.488 -15.077 1.00 30.26 146 HIS A CA 1
ATOM 1109 C C . HIS A 1 146 ? 17.591 -16.500 -15.061 1.00 30.13 146 HIS A C 1
ATOM 1110 O O . HIS A 1 146 ? 17.467 -15.372 -14.568 1.00 30.43 146 HIS A O 1
ATOM 1117 N N . GLY A 1 147 ? 18.723 -16.928 -15.599 1.00 27.67 147 GLY A N 1
ATOM 1118 C CA . GLY A 1 147 ? 19.911 -16.101 -15.567 1.00 27.80 147 GLY A CA 1
ATOM 1119 C C . GLY A 1 147 ? 21.008 -16.690 -16.417 1.00 25.21 147 GLY A C 1
ATOM 1120 O O . GLY A 1 147 ? 20.814 -17.721 -17.051 1.00 27.64 147 GLY A O 1
ATOM 1121 N N . GLU A 1 148 ? 22.147 -16.003 -16.444 1.00 24.09 148 GLU A N 1
ATOM 1122 C CA . GLU A 1 148 ? 23.344 -16.466 -17.120 1.00 25.91 148 GLU A CA 1
ATOM 1123 C C . GLU A 1 148 ? 24.551 -16.119 -16.264 1.00 21.85 148 GLU A C 1
ATOM 1124 O O . GLU A 1 148 ? 24.576 -15.085 -15.601 1.00 23.98 148 GLU A O 1
ATOM 1130 N N . ILE A 1 149 ? 25.548 -16.989 -16.289 1.00 20.20 149 ILE A N 1
ATOM 1131 C CA . ILE A 1 149 ? 26.808 -16.748 -15.603 1.00 22.40 149 ILE A CA 1
ATOM 1132 C C . ILE A 1 149 ? 27.916 -17.161 -16.558 1.00 25.16 149 ILE A C 1
ATOM 1133 O O . ILE A 1 149 ? 28.080 -18.338 -16.874 1.00 25.08 149 ILE A O 1
ATOM 1138 N N . ARG A 1 150 ? 28.672 -16.186 -17.035 1.00 22.22 150 ARG A N 1
ATOM 1139 C CA . ARG A 1 150 ? 29.619 -16.446 -18.109 1.00 26.63 150 ARG A CA 1
ATOM 1140 C C . ARG A 1 150 ? 31.040 -16.069 -17.698 1.00 24.07 150 ARG A C 1
ATOM 1141 O O . ARG A 1 150 ? 31.264 -15.019 -17.095 1.00 20.51 150 ARG A O 1
ATOM 1149 N N . VAL A 1 151 ? 31.983 -16.958 -17.992 1.00 18.78 151 VAL A N 1
ATOM 1150 C CA . VAL A 1 151 ? 33.386 -16.696 -17.755 1.00 18.83 151 VAL A CA 1
ATOM 1151 C C . VAL A 1 151 ? 33.939 -15.961 -18.950 1.00 24.05 151 VAL A C 1
ATOM 1152 O O . VAL A 1 151 ? 33.964 -16.496 -20.051 1.00 23.22 151 VAL A O 1
ATOM 1156 N N . ILE A 1 152 ? 34.359 -14.722 -18.732 1.00 22.89 152 ILE A N 1
ATOM 1157 C CA . ILE A 1 152 ? 35.007 -13.942 -19.776 1.00 21.36 152 ILE A CA 1
ATOM 1158 C C . ILE A 1 152 ? 36.503 -14.252 -19.754 1.00 25.05 152 ILE A C 1
ATOM 1159 O O . ILE A 1 152 ? 37.130 -14.418 -20.800 1.00 25.67 152 ILE A O 1
ATOM 1164 N N . ARG A 1 153 ? 37.064 -14.337 -18.549 1.00 21.91 153 ARG A N 1
ATOM 1165 C CA . ARG A 1 153 ? 38.473 -14.698 -18.355 1.00 20.39 153 ARG A CA 1
ATOM 1166 C C . ARG A 1 153 ? 38.649 -15.459 -17.038 1.00 20.41 153 ARG A C 1
ATOM 1167 O O . ARG A 1 153 ? 37.995 -15.143 -16.040 1.00 17.84 153 ARG A O 1
ATOM 1175 N N . ARG A 1 154 ? 39.538 -16.451 -17.039 1.00 20.84 154 ARG A N 1
ATOM 1176 C CA . ARG A 1 154 ? 39.810 -17.241 -15.839 1.00 19.64 154 ARG A CA 1
ATOM 1177 C C . ARG A 1 154 ? 40.693 -16.473 -14.871 1.00 22.09 154 ARG A C 1
ATOM 1178 O O . ARG A 1 154 ? 41.521 -15.668 -15.280 1.00 23.05 154 ARG A O 1
ATOM 1186 N N . GLY A 1 155 ? 40.514 -16.733 -13.581 1.00 23.44 155 GLY A N 1
ATOM 1187 C CA . GLY A 1 155 ? 41.401 -16.193 -12.569 1.00 22.97 155 GLY A CA 1
ATOM 1188 C C . GLY A 1 155 ? 41.687 -17.269 -11.545 1.00 21.24 155 GLY A C 1
ATOM 1189 O O . GLY A 1 155 ? 40.764 -17.893 -11.012 1.00 18.41 155 GLY A O 1
ATOM 1190 N N . HIS A 1 156 ? 42.966 -17.507 -11.283 1.00 21.87 156 HIS A N 1
ATOM 1191 C CA . HIS A 1 156 ? 43.351 -18.525 -10.310 1.00 24.28 156 HIS A CA 1
ATOM 1192 C C . HIS A 1 156 ? 44.169 -17.924 -9.169 1.00 24.25 156 HIS A C 1
ATOM 1193 O O . HIS A 1 156 ? 44.562 -16.762 -9.209 1.00 25.98 156 HIS A O 1
ATOM 1200 N N . TYR A 1 157 ? 44.426 -18.733 -8.153 1.00 29.42 157 TYR A N 1
ATOM 1201 C CA . TYR A 1 157 ? 45.230 -18.298 -7.024 1.00 29.47 157 TYR A CA 1
ATOM 1202 C C . TYR A 1 157 ? 46.683 -18.488 -7.412 1.00 28.41 157 TYR A C 1
ATOM 1203 O O . TYR A 1 157 ? 47.024 -19.511 -7.995 1.00 27.51 157 TYR A O 1
ATOM 1212 N N . PRO A 1 158 ? 47.550 -17.510 -7.096 1.00 32.86 158 PRO A N 1
ATOM 1213 C CA . PRO A 1 158 ? 47.277 -16.271 -6.360 1.00 33.34 158 PRO A CA 1
ATOM 1214 C C . PRO A 1 158 ? 46.995 -15.027 -7.227 1.00 32.86 158 PRO A C 1
ATOM 1215 O O . PRO A 1 158 ? 46.483 -14.039 -6.704 1.00 34.20 158 PRO A O 1
ATOM 1219 N N . LYS A 1 159 ? 47.310 -15.071 -8.516 1.00 33.10 159 LYS A N 1
ATOM 1220 C CA . LYS A 1 159 ? 47.292 -13.860 -9.346 1.00 28.84 159 LYS A CA 1
ATOM 1221 C C . LYS A 1 159 ? 45.900 -13.291 -9.627 1.00 37.22 159 LYS A C 1
ATOM 1222 O O . LYS A 1 159 ? 45.744 -12.078 -9.759 1.00 39.59 159 LYS A O 1
ATOM 1228 N N . GLY A 1 160 ? 44.889 -14.152 -9.726 1.00 30.66 160 GLY A N 1
ATOM 1229 C CA . GLY A 1 160 ? 43.546 -13.683 -10.037 1.00 29.39 160 GLY A CA 1
ATOM 1230 C C . GLY A 1 160 ? 43.426 -13.269 -11.500 1.00 25.92 160 GLY A C 1
ATOM 1231 O O . GLY A 1 160 ? 43.989 -13.906 -12.381 1.00 26.29 160 GLY A O 1
ATOM 1232 N N . GLY A 1 161 ? 42.698 -12.193 -11.777 1.00 30.08 161 GLY A N 1
ATOM 1233 C CA . GLY A 1 161 ? 42.537 -11.757 -13.156 1.00 25.69 161 GLY A CA 1
ATOM 1234 C C . GLY A 1 161 ? 41.261 -12.259 -13.805 1.00 25.40 161 GLY A C 1
ATOM 1235 O O . GLY A 1 161 ? 41.002 -11.995 -14.975 1.00 25.31 161 GLY A O 1
ATOM 1236 N N . GLY A 1 162 ? 40.448 -12.975 -13.038 1.00 25.31 162 GLY A N 1
ATOM 1237 C CA . GLY A 1 162 ? 39.195 -13.486 -13.559 1.00 24.95 162 GLY A CA 1
ATOM 1238 C C . GLY A 1 162 ? 38.163 -12.410 -13.840 1.00 26.01 162 GLY A C 1
ATOM 1239 O O . GLY A 1 162 ? 38.121 -11.369 -13.174 1.00 23.68 162 GLY A O 1
ATOM 1240 N N . ILE A 1 163 ? 37.326 -12.668 -14.841 1.00 20.79 163 ILE A N 1
ATOM 1241 C CA . ILE A 1 163 ? 36.202 -11.802 -15.168 1.00 21.64 163 ILE A CA 1
ATOM 1242 C C . ILE A 1 163 ? 34.974 -12.651 -15.414 1.00 20.79 163 ILE A C 1
ATOM 1243 O O . ILE A 1 163 ? 34.993 -13.548 -16.260 1.00 20.84 163 ILE A O 1
ATOM 1248 N N . VAL A 1 164 ? 33.911 -12.369 -14.668 1.00 21.01 164 VAL A N 1
ATOM 1249 C CA . VAL A 1 164 ? 32.644 -13.063 -14.839 1.00 22.74 164 VAL A CA 1
ATOM 1250 C C . VAL A 1 164 ? 31.552 -12.030 -15.092 1.00 23.01 164 VAL A C 1
ATOM 1251 O O . VAL A 1 164 ? 31.497 -11.017 -14.410 1.00 27.10 164 VAL A O 1
ATOM 1255 N N . GLU A 1 165 ? 30.702 -12.293 -16.081 1.00 23.13 165 GLU A N 1
ATOM 1256 C CA . GLU A 1 165 ? 29.564 -11.426 -16.415 1.00 25.53 165 GLU A CA 1
ATOM 1257 C C . GLU A 1 165 ? 28.280 -12.248 -16.514 1.00 24.53 165 GLU A C 1
ATOM 1258 O O . GLU A 1 165 ? 28.301 -13.417 -16.913 1.00 24.18 165 GLU A O 1
ATOM 1264 N N . GLY A 1 166 ? 27.156 -11.644 -16.154 1.00 21.67 166 GLY A N 1
ATOM 1265 C CA . GLY A 1 166 ? 25.900 -12.364 -16.214 1.00 21.03 166 GLY A CA 1
ATOM 1266 C C . GLY A 1 166 ? 24.730 -11.480 -15.868 1.00 29.60 166 GLY A C 1
ATOM 1267 O O . GLY A 1 166 ? 24.855 -10.259 -15.822 1.00 26.19 166 GLY A O 1
ATOM 1268 N N . TYR A 1 167 ? 23.586 -12.103 -15.626 1.00 23.77 167 TYR A N 1
ATOM 1269 C CA . TYR A 1 167 ? 22.412 -11.390 -15.150 1.00 28.27 167 TYR A CA 1
ATOM 1270 C C . TYR A 1 167 ? 21.454 -12.397 -14.545 1.00 26.97 167 TYR A C 1
ATOM 1271 O O . TYR A 1 167 ? 21.585 -13.601 -14.776 1.00 24.16 167 TYR A O 1
ATOM 1280 N N . VAL A 1 168 ? 20.489 -11.909 -13.775 1.00 25.95 168 VAL A N 1
ATOM 1281 C CA . VAL A 1 168 ? 19.337 -12.729 -13.434 1.00 27.70 168 VAL A CA 1
ATOM 1282 C C . VAL A 1 168 ? 18.078 -11.940 -13.751 1.00 32.91 168 VAL A C 1
ATOM 1283 O O . VAL A 1 168 ? 18.107 -10.713 -13.815 1.00 30.29 168 VAL A O 1
ATOM 1287 N N . GLU A 1 169 ? 16.982 -12.649 -13.968 1.00 32.11 169 GLU A N 1
ATOM 1288 C CA . GLU A 1 169 ? 15.687 -12.014 -14.142 1.00 33.82 169 GLU A CA 1
ATOM 1289 C C . GLU A 1 169 ? 14.946 -11.990 -12.816 1.00 37.24 169 GLU A C 1
ATOM 1290 O O . GLU A 1 169 ? 15.282 -12.752 -11.901 1.00 28.24 169 GLU A O 1
ATOM 1296 N N . PRO A 1 170 ? 13.953 -11.093 -12.691 1.00 31.60 170 PRO A N 1
ATOM 1297 C CA . PRO A 1 170 ? 13.125 -11.050 -11.481 1.00 28.88 170 PRO A CA 1
ATOM 1298 C C . PRO A 1 170 ? 12.397 -12.370 -11.295 1.00 29.96 170 PRO A C 1
ATOM 1299 O O . PRO A 1 170 ? 11.858 -12.912 -12.258 1.00 31.89 170 PRO A O 1
ATOM 1303 N N . TRP A 1 171 ? 12.388 -12.880 -10.071 1.00 30.34 171 TRP A N 1
ATOM 1304 C CA . TRP A 1 171 ? 11.754 -14.160 -9.775 1.00 30.93 171 TRP A CA 1
ATOM 1305 C C . TRP A 1 171 ? 10.251 -13.967 -9.621 1.00 35.65 171 TRP A C 1
ATOM 1306 O O . TRP A 1 171 ? 9.734 -13.919 -8.502 1.00 34.82 171 TRP A O 1
ATOM 1317 N N . ASN A 1 172 ? 9.549 -13.845 -10.741 1.00 34.72 172 ASN A N 1
ATOM 1318 C CA . ASN A 1 172 ? 8.127 -13.529 -10.687 1.00 43.28 172 ASN A CA 1
ATOM 1319 C C . ASN A 1 172 ? 7.236 -14.751 -10.479 1.00 37.14 172 ASN A C 1
ATOM 1320 O O . ASN A 1 172 ? 6.255 -14.685 -9.742 1.00 45.90 172 ASN A O 1
ATOM 1325 N N . GLU A 1 173 ? 7.582 -15.863 -11.117 1.00 34.70 173 GLU A N 1
ATOM 1326 C CA . GLU A 1 173 ? 6.824 -17.099 -10.955 1.00 42.77 173 GLU A CA 1
ATOM 1327 C C . GLU A 1 173 ? 7.651 -18.147 -10.221 1.00 36.49 173 GLU A C 1
ATOM 1328 O O . GLU A 1 173 ? 8.595 -18.710 -10.771 1.00 33.73 173 GLU A O 1
ATOM 1334 N N . LYS A 1 174 ? 7.291 -18.384 -8.968 1.00 34.72 174 LYS A N 1
ATOM 1335 C CA . LYS A 1 174 ? 8.012 -19.319 -8.122 1.00 35.30 174 LYS A CA 1
ATOM 1336 C C . LYS A 1 174 ? 7.256 -20.632 -8.108 1.00 37.57 174 LYS A C 1
ATOM 1337 O O . LYS A 1 174 ? 6.036 -20.650 -7.975 1.00 40.84 174 LYS A O 1
ATOM 1343 N N . ARG A 1 175 ? 7.968 -21.735 -8.258 1.00 31.77 175 ARG A N 1
ATOM 1344 C CA . ARG A 1 175 ? 7.323 -23.027 -8.093 1.00 33.49 175 ARG A CA 1
ATOM 1345 C C . ARG A 1 175 ? 8.187 -23.929 -7.225 1.00 31.22 175 ARG A C 1
ATOM 1346 O O . ARG A 1 175 ? 9.387 -23.683 -7.062 1.00 25.66 175 ARG A O 1
ATOM 1354 N N . GLU A 1 176 ? 7.577 -24.955 -6.643 1.00 29.87 176 GLU A N 1
ATOM 1355 C CA . GLU A 1 176 ? 8.285 -25.749 -5.652 1.00 28.83 176 GLU A CA 1
ATOM 1356 C C . GLU A 1 176 ? 9.208 -26.765 -6.313 1.00 28.43 176 GLU A C 1
ATOM 1357 O O . GLU A 1 176 ? 9.005 -27.173 -7.464 1.00 24.37 176 GLU A O 1
ATOM 1363 N N . LEU A 1 177 ? 10.244 -27.148 -5.580 1.00 22.48 177 LEU A N 1
ATOM 1364 C CA . LEU A 1 177 ? 11.177 -28.166 -6.040 1.00 22.14 177 LEU A CA 1
ATOM 1365 C C . LEU A 1 177 ? 10.988 -29.402 -5.192 1.00 24.84 177 LEU A C 1
ATOM 1366 O O . LEU A 1 177 ? 11.120 -29.339 -3.970 1.00 22.25 177 LEU A O 1
ATOM 1371 N N . VAL A 1 178 ? 10.664 -30.523 -5.833 1.00 24.41 178 VAL A N 1
ATOM 1372 C CA . VAL A 1 178 ? 10.557 -31.796 -5.127 1.00 24.33 178 VAL A CA 1
ATOM 1373 C C . VAL A 1 178 ? 11.623 -32.710 -5.698 1.00 27.11 178 VAL A C 1
ATOM 1374 O O . VAL A 1 178 ? 11.521 -33.165 -6.839 1.00 27.56 178 VAL A O 1
ATOM 1378 N N . ALA A 1 179 ? 12.683 -32.938 -4.935 1.00 21.85 179 ALA A N 1
ATOM 1379 C CA . ALA A 1 179 ? 13.840 -33.620 -5.496 1.00 23.20 179 ALA A CA 1
ATOM 1380 C C . ALA A 1 179 ? 14.389 -34.572 -4.471 1.00 24.86 179 ALA A C 1
ATOM 1381 O O . ALA A 1 179 ? 15.255 -34.199 -3.682 1.00 23.24 179 ALA A O 1
ATOM 1383 N N . LYS A 1 180 ? 13.866 -35.793 -4.470 1.00 19.06 180 LYS A N 1
ATOM 1384 C CA . LYS A 1 180 ? 14.241 -36.773 -3.455 1.00 22.01 180 LYS A CA 1
ATOM 1385 C C . LYS A 1 180 ? 15.308 -37.707 -4.005 1.00 24.78 180 LYS A C 1
ATOM 1386 O O . LYS A 1 180 ? 16.500 -37.405 -3.909 1.00 19.79 180 LYS A O 1
ATOM 1392 N N . GLU A 1 181 ? 14.904 -38.836 -4.583 1.00 19.41 181 GLU A N 1
ATOM 1393 C CA . GLU A 1 181 ? 15.881 -39.732 -5.191 1.00 21.60 181 GLU A CA 1
ATOM 1394 C C . GLU A 1 181 ? 15.898 -39.553 -6.710 1.00 21.18 181 GLU A C 1
ATOM 1395 O O . GLU A 1 181 ? 14.889 -39.172 -7.295 1.00 26.12 181 GLU A O 1
ATOM 1401 N N . TYR A 1 182 ? 17.044 -39.780 -7.349 1.00 24.23 182 TYR A N 1
ATOM 1402 C CA . TYR A 1 182 ? 17.062 -39.836 -8.816 1.00 25.43 182 TYR A CA 1
ATOM 1403 C C . TYR A 1 182 ? 16.804 -41.276 -9.284 1.00 27.46 182 TYR A C 1
ATOM 1404 O O . TYR A 1 182 ? 17.086 -42.242 -8.563 1.00 26.07 182 TYR A O 1
ATOM 1413 N N . SER A 1 183 ? 16.262 -41.407 -10.490 1.00 26.38 183 SER A N 1
ATOM 1414 C CA . SER A 1 183 ? 15.990 -42.724 -11.067 1.00 29.22 183 SER A CA 1
ATOM 1415 C C . SER A 1 183 ? 17.178 -43.259 -11.858 1.00 24.81 183 SER A C 1
ATOM 1416 O O . SER A 1 183 ? 17.536 -44.428 -11.735 1.00 25.41 183 SER A O 1
ATOM 1419 N N . ARG A 1 184 ? 17.791 -42.401 -12.667 1.00 24.13 184 ARG A N 1
ATOM 1420 C CA . ARG A 1 184 ? 18.883 -42.814 -13.533 1.00 25.50 184 ARG A CA 1
ATOM 1421 C C . ARG A 1 184 ? 19.782 -41.635 -13.882 1.00 22.84 184 ARG A C 1
ATOM 1422 O O . ARG A 1 184 ? 19.348 -40.485 -13.876 1.00 23.81 184 ARG A O 1
ATOM 1430 N N . ILE A 1 185 ? 21.031 -41.942 -14.203 1.00 23.47 185 ILE A N 1
ATOM 1431 C CA . ILE A 1 185 ? 21.921 -40.976 -14.829 1.00 27.38 185 ILE A CA 1
ATOM 1432 C C . ILE A 1 185 ? 21.733 -41.053 -16.339 1.00 28.73 185 ILE A C 1
ATOM 1433 O O . ILE A 1 185 ? 21.844 -42.134 -16.926 1.00 26.52 185 ILE A O 1
ATOM 1438 N N . ILE A 1 186 ? 21.462 -39.913 -16.968 1.00 23.85 186 ILE A N 1
ATOM 1439 C CA . ILE A 1 186 ? 21.248 -39.871 -18.420 1.00 26.52 186 ILE A CA 1
ATOM 1440 C C . ILE A 1 186 ? 22.564 -39.719 -19.181 1.00 30.07 186 ILE A C 1
ATOM 1441 O O . ILE A 1 186 ? 22.833 -40.431 -20.154 1.00 24.97 186 ILE A O 1
ATOM 1446 N N . LYS A 1 187 ? 23.404 -38.800 -18.722 1.00 28.23 187 LYS A N 1
ATOM 1447 C CA . LYS A 1 187 ? 24.707 -38.602 -19.329 1.00 26.24 187 LYS A CA 1
ATOM 1448 C C . LYS A 1 187 ? 25.605 -37.826 -18.373 1.00 24.77 187 LYS A C 1
ATOM 1449 O O . LYS A 1 187 ? 25.119 -37.221 -17.425 1.00 24.54 187 LYS A O 1
ATOM 1455 N N . ILE A 1 188 ? 26.908 -37.870 -18.636 1.00 26.29 188 ILE A N 1
ATOM 1456 C CA . ILE A 1 188 ? 27.894 -37.055 -17.938 1.00 25.23 188 ILE A CA 1
ATOM 1457 C C . ILE A 1 188 ? 28.418 -36.021 -18.928 1.00 29.95 188 ILE A C 1
ATOM 1458 O O . ILE A 1 188 ? 28.700 -36.349 -20.088 1.00 24.56 188 ILE A O 1
ATOM 1463 N N . GLU A 1 189 ? 28.537 -34.777 -18.475 1.00 22.96 189 GLU A N 1
ATOM 1464 C CA . GLU A 1 189 ? 29.236 -33.751 -19.239 1.00 22.19 189 GLU A CA 1
ATOM 1465 C C . GLU A 1 189 ? 30.211 -33.045 -18.312 1.00 23.89 189 GLU A C 1
ATOM 1466 O O . GLU A 1 189 ? 30.132 -33.196 -17.091 1.00 21.73 189 GLU A O 1
ATOM 1472 N N . GLY A 1 190 ? 31.160 -32.309 -18.878 1.00 21.38 190 GLY A N 1
ATOM 1473 C CA . GLY A 1 190 ? 32.117 -31.613 -18.043 1.00 20.82 190 GLY A CA 1
ATOM 1474 C C . GLY A 1 190 ? 32.898 -30.572 -18.817 1.00 26.58 190 GLY A C 1
ATOM 1475 O O . GLY A 1 190 ? 32.831 -30.516 -20.046 1.00 20.85 190 GLY A O 1
ATOM 1476 N N . ILE A 1 191 ? 33.635 -29.740 -18.088 1.00 19.46 191 ILE A N 1
ATOM 1477 C CA . ILE A 1 191 ? 34.537 -28.774 -18.706 1.00 17.51 191 ILE A CA 1
ATOM 1478 C C . ILE A 1 191 ? 3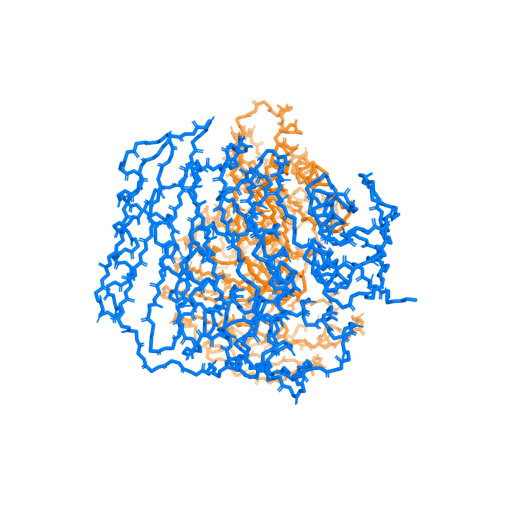5.887 -28.866 -18.012 1.00 19.95 191 ILE A C 1
ATOM 1479 O O . ILE A 1 191 ? 35.987 -28.659 -16.795 1.00 18.79 191 ILE A O 1
ATOM 1484 N N . SER A 1 192 ? 36.922 -29.200 -18.776 1.00 16.11 192 SER A N 1
ATOM 1485 C CA . SER A 1 192 ? 38.285 -29.233 -18.265 1.00 17.25 192 SER A CA 1
ATOM 1486 C C . SER A 1 192 ? 39.079 -28.070 -18.858 1.00 20.78 192 SER A C 1
ATOM 1487 O O . SER A 1 192 ? 39.264 -28.003 -20.078 1.00 23.12 192 SER A O 1
ATOM 1490 N N . HIS A 1 193 ? 39.546 -27.154 -18.013 1.00 18.08 193 HIS A N 1
ATOM 1491 C CA . HIS A 1 193 ? 40.248 -25.970 -18.530 1.00 20.25 193 HIS A CA 1
ATOM 1492 C C . HIS A 1 193 ? 41.699 -25.919 -18.104 1.00 20.86 193 HIS A C 1
ATOM 1493 O O . HIS A 1 193 ? 42.064 -26.408 -17.034 1.00 17.73 193 HIS A O 1
ATOM 1500 N N . ALA A 1 194 ? 42.519 -25.298 -18.950 1.00 19.20 194 ALA A N 1
ATOM 1501 C CA . ALA A 1 194 ? 43.884 -24.963 -18.598 1.00 21.52 194 ALA A CA 1
ATOM 1502 C C . ALA A 1 194 ? 44.146 -23.529 -19.078 1.00 22.62 194 ALA A C 1
ATOM 1503 O O . ALA A 1 194 ? 43.743 -23.154 -20.179 1.00 24.24 194 ALA A O 1
ATOM 1505 N N . THR A 1 195 ? 44.815 -22.736 -18.251 1.00 18.57 195 THR A N 1
ATOM 1506 C CA . THR A 1 195 ? 45.045 -21.327 -18.553 1.00 18.17 195 THR A CA 1
ATOM 1507 C C . THR A 1 195 ? 46.534 -21.012 -18.418 1.00 23.57 195 THR A C 1
ATOM 1508 O O . THR A 1 195 ? 47.137 -21.340 -17.395 1.00 23.98 195 THR A O 1
ATOM 1512 N N . ASN A 1 196 ? 47.125 -20.381 -19.437 1.00 23.19 196 ASN A N 1
ATOM 1513 C CA . ASN A 1 196 ? 48.575 -20.139 -19.457 1.00 27.73 196 ASN A CA 1
ATOM 1514 C C . ASN A 1 196 ? 49.382 -21.397 -19.128 1.00 21.20 196 ASN A C 1
ATOM 1515 O O . ASN A 1 196 ? 50.384 -21.345 -18.419 1.00 27.73 196 ASN A O 1
ATOM 1520 N N . LEU A 1 197 ? 48.904 -22.529 -19.627 1.00 28.14 197 LEU A N 1
ATOM 1521 C CA . LEU A 1 197 ? 49.540 -23.816 -19.409 1.00 26.31 197 LEU A CA 1
ATOM 1522 C C . LEU A 1 197 ? 49.378 -24.633 -20.689 1.00 21.39 197 LEU A C 1
ATOM 1523 O O . LEU A 1 197 ? 48.494 -24.339 -21.487 1.00 25.18 197 LEU A O 1
ATOM 1528 N N . PRO A 1 198 ? 50.223 -25.663 -20.893 1.00 24.45 198 PRO A N 1
ATOM 1529 C CA . PRO A 1 198 ? 50.120 -26.518 -22.090 1.00 25.86 198 PRO A CA 1
ATOM 1530 C C . PRO A 1 198 ? 48.740 -27.161 -22.238 1.00 30.09 198 PRO A C 1
ATOM 1531 O O . PRO A 1 198 ? 48.119 -27.480 -21.229 1.00 26.09 198 PRO A O 1
ATOM 1535 N N . SER A 1 199 ? 48.269 -27.354 -23.468 1.00 23.85 199 SER A N 1
ATOM 1536 C CA . SER A 1 199 ? 46.935 -27.911 -23.682 1.00 30.18 199 SER A CA 1
ATOM 1537 C C . SER A 1 199 ? 46.796 -29.345 -23.166 1.00 29.59 199 SER A C 1
ATOM 1538 O O . SER A 1 199 ? 45.687 -29.795 -22.876 1.00 30.38 199 SER A O 1
ATOM 1541 N N . HIS A 1 200 ? 47.909 -30.065 -23.052 1.00 29.91 200 HIS A N 1
ATOM 1542 C CA . HIS A 1 200 ? 47.843 -31.438 -22.551 1.00 34.80 200 HIS A CA 1
ATOM 1543 C C . HIS A 1 200 ? 47.338 -31.496 -21.096 1.00 31.43 200 HIS A C 1
ATOM 1544 O O . HIS A 1 200 ? 46.804 -32.516 -20.660 1.00 28.96 200 HIS A O 1
ATOM 1551 N N . VAL A 1 201 ? 47.479 -30.392 -20.362 1.00 25.00 201 VAL A N 1
ATOM 1552 C CA . VAL A 1 201 ? 46.911 -30.313 -19.014 1.00 29.17 201 VAL A CA 1
ATOM 1553 C C . VAL A 1 201 ? 45.391 -30.504 -19.048 1.00 27.29 201 VAL A C 1
ATOM 1554 O O . VAL A 1 201 ? 44.851 -31.326 -18.310 1.00 21.76 201 VAL A O 1
ATOM 1558 N N . ALA A 1 202 ? 44.698 -29.772 -19.916 1.00 23.74 202 ALA A N 1
ATOM 1559 C CA . ALA A 1 202 ? 43.244 -29.929 -20.001 1.00 26.43 202 ALA A CA 1
ATOM 1560 C C . ALA A 1 202 ? 42.833 -31.313 -20.520 1.00 27.03 202 ALA A C 1
ATOM 1561 O O . ALA A 1 202 ? 41.855 -31.910 -20.042 1.00 19.64 202 ALA A O 1
ATOM 1563 N N . GLU A 1 203 ? 43.575 -31.808 -21.510 1.00 28.49 203 GLU A N 1
ATOM 1564 C CA . GLU A 1 203 ? 43.327 -33.135 -22.092 1.00 32.35 203 GLU A CA 1
ATOM 1565 C C . GLU A 1 203 ? 43.490 -34.271 -21.073 1.00 27.14 203 GLU A C 1
ATOM 1566 O O . GLU A 1 203 ? 42.608 -35.122 -20.929 1.00 25.48 203 GLU A O 1
ATOM 1572 N N . ARG A 1 204 ? 44.623 -34.289 -20.381 1.00 23.04 204 ARG A N 1
ATOM 1573 C CA . ARG A 1 204 ? 44.901 -35.332 -19.404 1.00 25.05 204 ARG A CA 1
ATOM 1574 C C . ARG A 1 204 ? 43.932 -35.298 -18.208 1.00 26.75 204 ARG A C 1
ATOM 1575 O O . ARG A 1 204 ? 43.559 -36.352 -17.682 1.00 23.00 204 ARG A O 1
ATOM 1583 N N . GLN A 1 205 ? 43.526 -34.098 -17.779 1.00 20.70 205 GLN A N 1
ATOM 1584 C CA . GLN A 1 205 ? 42.472 -33.996 -16.766 1.00 21.55 205 GLN A CA 1
ATOM 1585 C C . GLN A 1 205 ? 41.195 -34.681 -17.266 1.00 22.20 205 GLN A C 1
ATOM 1586 O O . GLN A 1 205 ? 40.606 -35.522 -16.574 1.00 21.63 205 GLN A O 1
ATOM 1592 N N . ALA A 1 206 ? 40.776 -34.322 -18.478 1.00 19.95 206 ALA A N 1
ATOM 1593 C CA . ALA A 1 206 ? 39.529 -34.819 -19.056 1.00 23.10 206 ALA A CA 1
ATOM 1594 C C . ALA A 1 206 ? 39.567 -36.329 -19.250 1.00 25.88 206 ALA A C 1
ATOM 1595 O O . ALA A 1 206 ? 38.583 -37.028 -18.983 1.00 23.09 206 ALA A O 1
ATOM 1597 N N . ARG A 1 207 ? 40.697 -36.823 -19.739 1.00 23.99 207 ARG A N 1
ATOM 1598 C CA . ARG A 1 207 ? 40.834 -38.250 -20.019 1.00 29.59 207 ARG A CA 1
ATOM 1599 C C . ARG A 1 207 ? 40.769 -39.071 -18.733 1.00 30.11 207 ARG A C 1
ATOM 1600 O O . ARG A 1 207 ? 40.069 -40.090 -18.667 1.00 27.78 207 ARG A O 1
ATOM 1608 N N . ALA A 1 208 ? 41.498 -38.626 -17.713 1.00 25.35 208 ALA A N 1
ATOM 1609 C CA . ALA A 1 208 ? 41.495 -39.312 -16.423 1.00 26.08 208 ALA A CA 1
ATOM 1610 C C . ALA A 1 208 ? 40.104 -39.317 -15.756 1.00 29.73 208 ALA A C 1
ATOM 1611 O O . ALA A 1 208 ? 39.659 -40.337 -15.208 1.00 27.40 208 ALA A O 1
ATOM 1613 N N . ALA A 1 209 ? 39.416 -38.179 -15.791 1.00 24.58 209 ALA A N 1
ATOM 1614 C CA . ALA A 1 209 ? 38.051 -38.139 -15.295 1.00 22.91 209 ALA A CA 1
ATOM 1615 C C . ALA A 1 209 ? 37.146 -39.109 -16.071 1.00 28.22 209 ALA A C 1
ATOM 1616 O O . ALA A 1 209 ? 36.345 -39.842 -15.476 1.00 22.25 209 ALA A O 1
ATOM 1618 N N . LYS A 1 210 ? 37.275 -39.126 -17.395 1.00 22.57 210 LYS A N 1
ATOM 1619 C CA . LYS A 1 210 ? 36.407 -39.989 -18.192 1.00 26.36 210 LYS A CA 1
ATOM 1620 C C . LYS A 1 210 ? 36.638 -41.459 -17.831 1.00 26.57 210 LYS A C 1
ATOM 1621 O O . LYS A 1 210 ? 35.680 -42.209 -17.614 1.00 26.29 210 LYS A O 1
ATOM 1627 N N . ASP A 1 211 ? 37.907 -41.855 -17.745 1.00 26.51 211 ASP A N 1
ATOM 1628 C CA . ASP A 1 211 ? 38.259 -43.239 -17.413 1.00 26.41 211 ASP A CA 1
ATOM 1629 C C . ASP A 1 211 ? 37.624 -43.696 -16.105 1.00 33.44 211 ASP A C 1
ATOM 1630 O O . ASP A 1 211 ? 37.223 -44.862 -15.956 1.00 25.17 211 ASP A O 1
ATOM 1635 N N . GLU A 1 212 ? 37.533 -42.764 -15.162 1.00 30.33 212 GLU A N 1
ATOM 1636 C CA . GLU A 1 212 ? 37.104 -43.067 -13.802 1.00 30.31 212 GLU A CA 1
ATOM 1637 C C . GLU A 1 212 ? 35.585 -43.146 -13.749 1.00 22.38 212 GLU A C 1
ATOM 1638 O O . GLU A 1 212 ? 35.009 -43.709 -12.818 1.00 28.42 212 GLU A O 1
ATOM 1644 N N . LEU A 1 213 ? 34.933 -42.614 -14.772 1.00 21.54 213 LEU A N 1
ATOM 1645 C CA . LEU A 1 213 ? 33.477 -42.583 -14.797 1.00 21.99 213 LEU A CA 1
ATOM 1646 C C . LEU A 1 213 ? 32.855 -43.579 -15.787 1.00 26.32 213 LEU A C 1
ATOM 1647 O O . LEU A 1 213 ? 31.622 -43.699 -15.862 1.00 22.91 213 LEU A O 1
ATOM 1652 N N . LEU A 1 214 ? 33.697 -44.271 -16.553 1.00 26.23 214 LEU A N 1
ATOM 1653 C CA . LEU A 1 214 ? 33.203 -45.287 -17.487 1.00 29.31 214 LEU A CA 1
ATOM 1654 C C . LEU A 1 214 ? 32.326 -46.315 -16.770 1.00 27.42 214 LEU A C 1
ATOM 1655 O O . LEU A 1 214 ? 31.348 -46.786 -17.332 1.00 30.81 214 LEU A O 1
ATOM 1660 N N . GLN A 1 215 ? 32.678 -46.639 -15.525 1.00 28.39 215 GLN A N 1
ATOM 1661 C CA . GLN A 1 215 ? 31.897 -47.582 -14.710 1.00 29.72 215 GLN A CA 1
ATOM 1662 C C . GLN A 1 215 ? 30.400 -47.283 -14.607 1.00 31.17 215 GLN A C 1
ATOM 1663 O O . GLN A 1 215 ? 29.610 -48.191 -14.344 1.00 31.28 215 GLN A O 1
ATOM 1669 N N . LEU A 1 216 ? 30.001 -46.026 -14.800 1.00 24.29 216 LEU A N 1
ATOM 1670 C CA . LEU A 1 216 ? 28.587 -45.659 -14.704 1.00 29.79 216 LEU A CA 1
ATOM 1671 C C . LEU A 1 216 ? 27.762 -46.084 -15.927 1.00 30.68 216 LEU A C 1
ATOM 1672 O O . LEU A 1 216 ? 26.527 -46.135 -15.863 1.00 28.53 216 LEU A O 1
ATOM 1677 N N . LYS A 1 217 ? 28.448 -46.367 -17.035 1.00 31.93 217 LYS A N 1
ATOM 1678 C CA . LYS A 1 217 ? 27.807 -46.850 -18.269 1.00 32.89 217 LYS A CA 1
ATOM 1679 C C . LYS A 1 217 ? 26.826 -45.869 -18.905 1.00 33.67 217 LYS A C 1
ATOM 1680 O O . LYS A 1 217 ? 25.701 -46.232 -19.265 1.00 25.88 217 LYS A O 1
ATOM 1686 N N . VAL A 1 218 ? 27.260 -44.619 -19.041 1.00 27.17 218 VAL A N 1
ATOM 1687 C CA . VAL A 1 218 ? 26.453 -43.589 -19.673 1.00 28.06 218 VAL A CA 1
ATOM 1688 C C . VAL A 1 218 ? 27.380 -42.798 -20.602 1.00 22.47 218 VAL A C 1
ATOM 1689 O O . VAL A 1 218 ? 28.595 -42.897 -20.480 1.00 25.51 218 VAL A O 1
ATOM 1693 N N . PRO A 1 219 ? 26.813 -42.049 -21.561 1.00 30.47 219 PRO A N 1
ATOM 1694 C CA . PRO A 1 219 ? 27.721 -41.280 -22.416 1.00 29.73 219 PRO A CA 1
ATOM 1695 C C . PRO A 1 219 ? 28.440 -40.224 -21.565 1.00 29.00 219 PRO A C 1
ATOM 1696 O O . PRO A 1 219 ? 27.850 -39.713 -20.613 1.00 24.47 219 PRO A O 1
ATOM 1700 N N . ILE A 1 220 ? 29.697 -39.939 -21.896 1.00 30.18 220 ILE A N 1
ATOM 1701 C CA . ILE A 1 220 ? 30.497 -38.938 -21.200 1.00 28.20 220 ILE A CA 1
ATOM 1702 C C . ILE A 1 220 ? 31.092 -38.012 -22.252 1.00 31.49 220 ILE A C 1
ATOM 1703 O O . ILE A 1 220 ? 31.738 -38.477 -23.196 1.00 31.39 220 ILE A O 1
ATOM 1708 N N . GLU A 1 221 ? 30.861 -36.711 -22.101 1.00 28.09 221 GLU A N 1
ATOM 1709 C CA . GLU A 1 221 ? 31.451 -35.719 -22.991 1.00 28.82 221 GLU A CA 1
ATOM 1710 C C . GLU A 1 221 ? 32.079 -34.596 -22.172 1.00 24.09 221 GLU A C 1
ATOM 1711 O O . GLU A 1 221 ? 31.369 -33.745 -21.658 1.00 23.79 221 GLU A O 1
ATOM 1717 N N . ILE A 1 222 ? 33.400 -34.591 -22.065 1.00 24.77 222 ILE A N 1
ATOM 1718 C CA . ILE A 1 222 ? 34.096 -33.515 -21.362 1.00 25.94 222 ILE A CA 1
ATOM 1719 C C . ILE A 1 222 ? 34.824 -32.581 -22.342 1.00 26.18 222 ILE A C 1
ATOM 1720 O O . ILE A 1 222 ? 35.813 -32.957 -22.971 1.00 26.66 222 ILE A O 1
ATOM 1725 N N . ARG A 1 223 ? 34.308 -31.361 -22.452 1.00 25.41 223 ARG A N 1
ATOM 1726 C CA . ARG A 1 223 ? 34.864 -30.310 -23.296 1.00 25.24 223 ARG A CA 1
ATOM 1727 C C . ARG A 1 223 ? 36.181 -29.817 -22.703 1.00 32.18 223 ARG A C 1
ATOM 1728 O O . ARG A 1 223 ? 36.322 -29.759 -21.478 1.00 25.95 223 ARG A O 1
ATOM 1736 N N . THR A 1 224 ? 37.146 -29.468 -23.554 1.00 26.73 224 THR A N 1
ATOM 1737 C CA . THR A 1 224 ? 38.379 -28.839 -23.077 1.00 31.15 224 THR A CA 1
ATOM 1738 C C . THR A 1 224 ? 38.438 -27.366 -23.478 1.00 35.03 224 THR A C 1
ATOM 1739 O O . THR A 1 224 ? 37.929 -26.978 -24.530 1.00 34.18 224 THR A O 1
ATOM 1743 N N . GLU A 1 225 ? 39.056 -26.554 -22.621 1.00 29.93 225 GLU A N 1
ATOM 1744 C CA . GLU A 1 225 ? 39.171 -25.122 -22.847 1.00 28.71 225 GLU A CA 1
ATOM 1745 C C . GLU A 1 225 ? 40.599 -24.701 -22.543 1.00 35.72 225 GLU A C 1
ATOM 1746 O O . GLU A 1 225 ? 41.111 -24.939 -21.446 1.00 25.37 225 GLU A O 1
ATOM 1752 N N . ILE A 1 226 ? 41.260 -24.099 -23.523 1.00 26.09 226 ILE A N 1
ATOM 1753 C CA . ILE A 1 226 ? 42.599 -23.584 -23.301 1.00 26.27 226 ILE A CA 1
ATOM 1754 C C . ILE A 1 226 ? 42.508 -22.084 -23.441 1.00 28.12 226 ILE A C 1
ATOM 1755 O O . ILE A 1 226 ? 42.052 -21.580 -24.468 1.00 27.56 226 ILE A O 1
ATOM 1760 N N . SER A 1 227 ? 42.906 -21.371 -22.396 1.00 28.00 227 SER A N 1
ATOM 1761 C CA . SER A 1 227 ? 42.653 -19.942 -22.352 1.00 27.78 227 SER A CA 1
ATOM 1762 C C . SER A 1 227 ? 43.845 -19.138 -21.855 1.00 27.84 227 SER A C 1
ATOM 1763 O O . SER A 1 227 ? 44.845 -19.692 -21.421 1.00 23.53 227 SER A O 1
ATOM 1766 N N . ARG A 1 228 ? 43.704 -17.816 -21.920 1.00 26.32 228 ARG A N 1
ATOM 1767 C CA . ARG A 1 228 ? 44.758 -16.880 -21.582 1.00 25.47 228 ARG A CA 1
ATOM 1768 C C .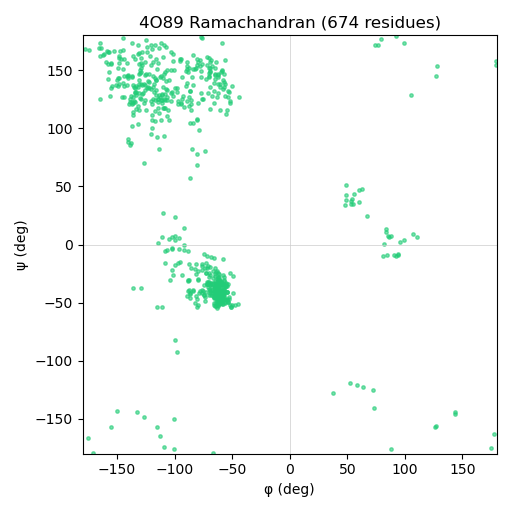 ARG A 1 228 ? 44.320 -16.018 -20.395 1.00 21.80 228 ARG A C 1
ATOM 1769 O O . ARG A 1 228 ? 43.176 -15.558 -20.341 1.00 26.67 228 ARG A O 1
ATOM 1777 N N . SER A 1 229 ? 45.227 -15.777 -19.457 1.00 20.87 229 SER A N 1
ATOM 1778 C CA . SER A 1 229 ? 44.959 -14.814 -18.401 1.00 26.30 229 SER A CA 1
ATOM 1779 C C . SER A 1 229 ? 46.284 -14.282 -17.880 1.00 24.65 229 SER A C 1
ATOM 1780 O O . SER A 1 229 ? 47.291 -14.362 -18.574 1.00 32.28 229 SER A O 1
ATOM 1783 N N . ILE A 1 230 ? 46.294 -13.773 -16.653 1.00 24.36 230 ILE A N 1
ATOM 1784 C CA . ILE A 1 230 ? 47.502 -13.142 -16.115 1.00 26.97 230 ILE A CA 1
ATOM 1785 C C . ILE A 1 230 ? 48.352 -14.081 -15.265 1.00 31.26 230 ILE A C 1
ATOM 1786 O O . ILE A 1 230 ? 49.353 -13.671 -14.677 1.00 29.50 230 ILE A O 1
ATOM 1791 N N . GLY A 1 231 ? 47.955 -15.349 -15.213 1.00 34.22 231 GLY A N 1
ATOM 1792 C CA . GLY A 1 231 ? 48.686 -16.351 -14.460 1.00 26.24 231 GLY A CA 1
ATOM 1793 C C . GLY A 1 231 ? 48.249 -17.735 -14.897 1.00 27.22 231 GLY A C 1
ATOM 1794 O O . GLY A 1 231 ? 47.269 -17.863 -15.636 1.00 22.94 231 GLY A O 1
ATOM 1795 N N . PRO A 1 232 ? 48.987 -18.774 -14.465 1.00 24.65 232 PRO A N 1
ATOM 1796 C CA . PRO A 1 232 ? 48.660 -20.160 -14.805 1.00 24.61 232 PRO A CA 1
ATOM 1797 C C . PRO A 1 232 ? 47.620 -20.720 -13.846 1.00 27.02 232 PRO A C 1
ATOM 1798 O O . PRO A 1 232 ? 47.544 -20.295 -12.693 1.00 24.65 232 PRO A O 1
ATOM 1802 N N . GLY A 1 233 ? 46.826 -21.664 -14.336 1.00 25.32 233 GLY A N 1
ATOM 1803 C CA . GLY A 1 233 ? 45.836 -22.343 -13.521 1.00 19.97 233 GLY A CA 1
ATOM 1804 C C . GLY A 1 233 ? 45.076 -23.359 -14.360 1.00 22.48 233 GLY A C 1
ATOM 1805 O O . GLY A 1 233 ? 45.014 -23.261 -15.596 1.00 18.51 233 GLY A O 1
ATOM 1806 N N . SER A 1 234 ? 44.493 -24.345 -13.693 1.00 16.51 234 SER A N 1
ATOM 1807 C CA . SER A 1 234 ? 43.677 -25.331 -14.390 1.00 15.62 234 SER A CA 1
ATOM 1808 C C . SER A 1 234 ? 42.628 -25.893 -13.436 1.00 16.65 234 SER A C 1
ATOM 1809 O O . SER A 1 234 ? 42.711 -25.700 -12.217 1.00 17.17 234 SER A O 1
ATOM 1812 N N . GLY A 1 235 ? 41.643 -26.592 -13.993 1.00 19.32 235 GLY A N 1
ATOM 1813 C CA . GLY A 1 235 ? 40.612 -27.213 -13.184 1.00 17.48 235 GLY A CA 1
ATOM 1814 C C . GLY A 1 235 ? 39.651 -27.974 -14.064 1.00 19.84 235 GLY A C 1
ATOM 1815 O O . GLY A 1 235 ? 39.677 -27.830 -15.290 1.00 16.44 235 GLY A O 1
ATOM 1816 N N . ILE A 1 236 ? 38.803 -28.785 -13.436 1.00 15.96 236 ILE A N 1
ATOM 1817 C CA . ILE A 1 236 ? 37.828 -29.569 -14.168 1.00 19.06 236 ILE A CA 1
ATOM 1818 C C . ILE A 1 236 ? 36.574 -29.757 -13.314 1.00 17.65 236 ILE A C 1
ATOM 1819 O O . ILE A 1 236 ? 36.663 -29.957 -12.101 1.00 18.40 236 ILE A O 1
ATOM 1824 N N . VAL A 1 237 ? 35.410 -29.641 -13.941 1.00 14.25 237 VAL A N 1
ATOM 1825 C CA . VAL A 1 237 ? 34.152 -29.967 -13.277 1.00 14.32 237 VAL A CA 1
ATOM 1826 C C . VAL A 1 237 ? 33.446 -30.969 -14.172 1.00 18.36 237 VAL A C 1
ATOM 1827 O O . VAL A 1 237 ? 33.470 -30.837 -15.389 1.00 18.28 237 VAL A O 1
ATOM 1831 N N . VAL A 1 238 ? 32.865 -32.000 -13.569 1.00 16.62 238 VAL A N 1
ATOM 1832 C CA . VAL A 1 238 ? 32.032 -32.946 -14.309 1.00 18.53 238 VAL A CA 1
ATOM 1833 C C . VAL A 1 238 ? 30.685 -33.001 -13.620 1.00 16.93 238 VAL A C 1
ATOM 1834 O O . VAL A 1 238 ? 30.595 -32.821 -12.398 1.00 18.30 238 VAL A O 1
ATOM 1838 N N . TRP A 1 239 ? 29.618 -33.203 -14.385 1.00 16.78 239 TRP A N 1
ATOM 1839 C CA . TRP A 1 239 ? 28.311 -33.323 -13.774 1.00 17.47 239 TRP A CA 1
ATOM 1840 C C . TRP A 1 239 ? 27.518 -34.465 -14.398 1.00 22.21 239 TRP A C 1
ATOM 1841 O O . TRP A 1 239 ? 27.642 -34.732 -15.594 1.00 21.73 239 TRP A O 1
ATOM 1852 N N . ALA A 1 240 ? 26.738 -35.145 -13.564 1.00 19.40 240 ALA A N 1
ATOM 1853 C CA . ALA A 1 240 ? 25.804 -36.167 -14.026 1.00 19.44 240 ALA A CA 1
ATOM 1854 C C . ALA A 1 240 ? 24.427 -35.562 -14.226 1.00 20.12 240 ALA A C 1
ATOM 1855 O O . ALA A 1 240 ? 23.820 -35.032 -13.292 1.00 19.65 240 ALA A O 1
ATOM 1857 N N . GLU A 1 241 ? 23.920 -35.652 -15.449 1.00 22.67 241 GLU A N 1
ATOM 1858 C CA . GLU A 1 241 ? 22.552 -35.239 -15.699 1.00 24.04 241 GLU A CA 1
ATOM 1859 C C . GLU A 1 241 ? 21.646 -36.427 -15.376 1.00 24.73 241 GLU A C 1
ATOM 1860 O O . GLU A 1 241 ? 21.812 -37.507 -15.937 1.00 24.90 241 GLU A O 1
ATOM 1866 N N . THR A 1 242 ? 20.723 -36.235 -14.443 1.00 22.88 242 THR A N 1
ATOM 1867 C CA . THR A 1 242 ? 19.787 -37.286 -14.078 1.00 26.04 242 THR A CA 1
ATOM 1868 C C . THR A 1 242 ? 18.411 -36.914 -14.589 1.00 26.78 242 THR A C 1
ATOM 1869 O O . THR A 1 242 ? 18.260 -35.919 -15.284 1.00 25.84 242 THR A O 1
ATOM 1873 N N . ASP A 1 243 ? 17.408 -37.715 -14.236 1.00 29.55 243 ASP A N 1
ATOM 1874 C CA . ASP A 1 243 ? 16.029 -37.431 -14.615 1.00 29.46 243 ASP A CA 1
ATOM 1875 C C . ASP A 1 243 ? 15.525 -36.256 -13.794 1.00 31.08 243 ASP A C 1
ATOM 1876 O O . ASP A 1 243 ? 14.514 -35.642 -14.119 1.00 26.19 243 ASP A O 1
ATOM 1881 N N . CYS A 1 244 ? 16.238 -35.937 -12.721 1.00 29.21 244 CYS A N 1
ATOM 1882 C CA A CYS A 1 244 ? 15.863 -34.801 -11.890 0.47 25.84 244 CYS A CA 1
ATOM 1883 C CA B CYS A 1 244 ? 15.864 -34.811 -11.887 0.53 25.84 244 CYS A CA 1
ATOM 1884 C C . CYS A 1 244 ? 16.861 -33.657 -12.061 1.00 27.25 244 CYS A C 1
ATOM 1885 O O . CYS A 1 244 ? 16.728 -32.848 -12.982 1.00 27.67 244 CYS A O 1
ATOM 1890 N N . LEU A 1 245 ? 17.868 -33.603 -11.192 1.00 24.79 245 LEU A N 1
ATOM 1891 C CA . LEU A 1 245 ? 18.857 -32.515 -11.223 1.00 22.57 245 LEU A CA 1
ATOM 1892 C C . LEU A 1 245 ? 20.232 -32.956 -11.702 1.00 20.63 245 LEU A C 1
ATOM 1893 O O . LEU A 1 245 ? 20.502 -34.147 -11.869 1.00 21.47 245 LEU A O 1
ATOM 1898 N N . ARG A 1 246 ? 21.125 -31.986 -11.914 1.00 20.15 246 ARG A N 1
ATOM 1899 C CA . ARG A 1 246 ? 22.525 -32.320 -12.107 1.00 20.80 246 ARG A CA 1
ATOM 1900 C C . ARG A 1 246 ? 23.271 -32.360 -10.775 1.00 15.81 246 ARG A C 1
ATOM 1901 O O . ARG A 1 246 ? 23.040 -31.540 -9.904 1.00 18.16 246 ARG A O 1
ATOM 1909 N N . LEU A 1 247 ? 24.149 -33.347 -10.626 1.00 19.63 247 LEU A N 1
ATOM 1910 C CA . LEU A 1 247 ? 25.056 -33.431 -9.492 1.00 20.11 247 LEU A CA 1
ATOM 1911 C C . LEU A 1 247 ? 26.441 -33.219 -10.058 1.00 21.50 247 LEU A C 1
ATOM 1912 O O . LEU A 1 247 ? 26.734 -33.697 -11.154 1.00 16.77 247 LEU A O 1
ATOM 1917 N N . GLY A 1 248 ? 27.299 -32.540 -9.304 1.00 16.93 248 GLY A N 1
ATOM 1918 C CA . GLY A 1 248 ? 28.620 -32.197 -9.799 1.00 14.67 248 GLY A CA 1
ATOM 1919 C C . GLY A 1 248 ? 29.787 -32.624 -8.927 1.00 18.88 248 GLY A C 1
ATOM 1920 O O . GLY A 1 248 ? 29.645 -32.866 -7.727 1.00 19.28 248 GLY A O 1
ATOM 1921 N N . GLY A 1 249 ? 30.949 -32.745 -9.559 1.00 16.54 249 GLY A N 1
ATOM 1922 C CA . GLY A 1 249 ? 32.199 -32.995 -8.868 1.00 16.55 249 GLY A CA 1
ATOM 1923 C C . GLY A 1 249 ? 33.285 -32.174 -9.537 1.00 16.74 249 GLY A C 1
ATOM 1924 O O . GLY A 1 249 ? 33.234 -31.948 -10.741 1.00 16.04 249 GLY A O 1
ATOM 1925 N N . ASP A 1 250 ? 34.252 -31.701 -8.763 1.00 15.26 250 ASP A N 1
ATOM 1926 C CA . ASP A 1 250 ? 35.299 -30.855 -9.327 1.00 17.34 250 ASP A CA 1
ATOM 1927 C C . ASP A 1 250 ? 36.660 -31.042 -8.660 1.00 17.42 250 ASP A C 1
ATOM 1928 O O . ASP A 1 250 ? 36.767 -31.538 -7.530 1.00 15.85 250 ASP A O 1
ATOM 1933 N N . ALA A 1 251 ? 37.709 -30.641 -9.372 1.00 19.82 251 ALA A N 1
ATOM 1934 C CA . ALA A 1 251 ? 39.040 -30.548 -8.785 1.00 18.11 251 ALA A CA 1
ATOM 1935 C C . ALA A 1 251 ? 39.860 -29.433 -9.444 1.00 20.07 251 ALA A C 1
ATOM 1936 O O . ALA A 1 251 ? 39.646 -29.085 -10.617 1.00 19.81 251 ALA A O 1
ATOM 1938 N N . LEU A 1 252 ? 40.787 -28.875 -8.670 1.00 19.73 252 LEU A N 1
ATOM 1939 C CA . LEU A 1 252 ? 41.646 -27.774 -9.112 1.00 19.27 252 LEU A CA 1
ATOM 1940 C C . LEU A 1 252 ? 43.057 -28.247 -9.412 1.00 22.98 252 LEU A C 1
ATOM 1941 O O . LEU A 1 252 ? 43.615 -29.069 -8.680 1.00 20.74 252 LEU A O 1
ATOM 1946 N N . GLY A 1 253 ? 43.660 -27.692 -10.458 1.00 22.63 253 GLY A N 1
ATOM 1947 C CA . GLY A 1 253 ? 45.051 -27.970 -10.737 1.00 21.90 253 GLY A CA 1
ATOM 1948 C C . GLY A 1 253 ? 45.938 -27.367 -9.658 1.00 23.18 253 GLY A C 1
ATOM 1949 O O . GLY A 1 253 ? 45.562 -26.394 -9.003 1.00 24.02 253 GLY A O 1
ATOM 1950 N N . LYS A 1 254 ? 47.113 -27.955 -9.465 1.00 27.49 254 LYS A N 1
ATOM 1951 C CA . LYS A 1 254 ? 48.048 -27.484 -8.446 1.00 31.15 254 LYS A CA 1
ATOM 1952 C C . LYS A 1 254 ? 49.476 -27.787 -8.883 1.00 34.66 254 LYS A C 1
ATOM 1953 O O . LYS A 1 254 ? 49.752 -28.873 -9.408 1.00 32.82 254 LYS A O 1
ATOM 1959 N N . LYS A 1 255 ? 50.374 -26.824 -8.683 1.00 33.96 255 LYS A N 1
ATOM 1960 C CA . LYS A 1 255 ? 51.790 -27.019 -9.001 1.00 39.01 255 LYS A CA 1
ATOM 1961 C C . LYS A 1 255 ? 52.2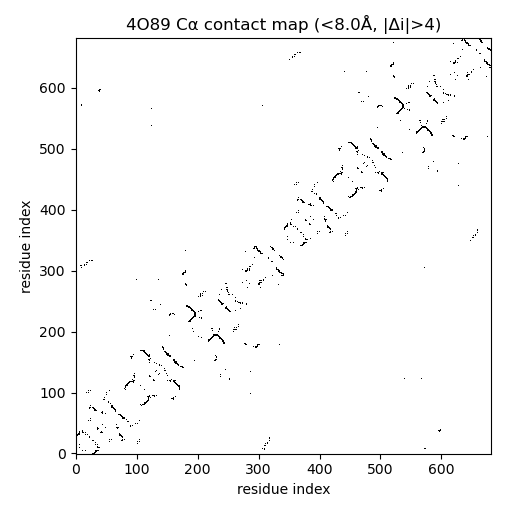99 -28.297 -8.339 1.00 40.47 255 LYS A C 1
ATOM 1962 O O . LYS A 1 255 ? 52.188 -28.461 -7.125 1.00 44.67 255 LYS A O 1
ATOM 1968 N N . GLY A 1 256 ? 52.814 -29.220 -9.144 1.00 37.76 256 GLY A N 1
ATOM 1969 C CA . GLY A 1 256 ? 53.375 -30.447 -8.615 1.00 32.35 256 GLY A CA 1
ATOM 1970 C C . GLY A 1 256 ? 52.351 -31.538 -8.407 1.00 42.00 256 GLY A C 1
ATOM 1971 O O . GLY A 1 256 ? 52.662 -32.589 -7.848 1.00 42.59 256 GLY A O 1
ATOM 1972 N N . LYS A 1 257 ? 51.120 -31.289 -8.842 1.00 38.31 257 LYS A N 1
ATOM 1973 C CA . LYS A 1 257 ? 50.086 -32.316 -8.824 1.00 34.99 257 LYS A CA 1
ATOM 1974 C C . LYS A 1 257 ? 49.780 -32.715 -10.257 1.00 31.74 257 LYS A C 1
ATOM 1975 O O . LYS A 1 257 ? 49.330 -31.888 -11.043 1.00 32.56 257 LYS A O 1
ATOM 1981 N N . PRO A 1 258 ? 50.024 -33.985 -10.613 1.00 34.82 258 PRO A N 1
ATOM 1982 C CA . PRO A 1 258 ? 49.854 -34.305 -12.030 1.00 34.95 258 PRO A CA 1
ATOM 1983 C C . PRO A 1 258 ? 48.402 -34.164 -12.480 1.00 31.29 258 PRO A C 1
ATOM 1984 O O . PRO A 1 258 ? 47.463 -34.306 -11.689 1.00 28.49 258 PRO A O 1
ATOM 1988 N N . ALA A 1 259 ? 48.236 -33.854 -13.757 1.00 27.80 259 ALA A N 1
ATOM 1989 C CA . ALA A 1 259 ? 46.926 -33.594 -14.326 1.00 30.49 259 ALA A CA 1
ATOM 1990 C C . ALA A 1 259 ? 46.011 -34.809 -14.202 1.00 28.32 259 ALA A C 1
ATOM 1991 O O . ALA A 1 259 ? 44.811 -34.648 -14.064 1.00 23.23 259 ALA A O 1
ATOM 1993 N N . GLU A 1 260 ? 46.579 -36.018 -14.238 1.00 27.43 260 GLU A N 1
ATOM 1994 C CA . GLU A 1 260 ? 45.775 -37.246 -14.143 1.00 27.26 260 GLU A CA 1
ATOM 1995 C C . GLU A 1 260 ? 45.088 -37.368 -12.786 1.00 27.54 260 GLU A C 1
ATOM 1996 O O . GLU A 1 260 ? 43.940 -37.818 -12.691 1.00 24.44 260 GLU A O 1
ATOM 2002 N N . ILE A 1 261 ? 45.806 -36.994 -11.734 1.00 23.53 261 ILE A N 1
ATOM 2003 C CA . ILE A 1 261 ? 45.249 -37.051 -10.386 1.00 20.84 261 ILE A CA 1
ATOM 2004 C C . ILE A 1 261 ? 44.089 -36.054 -10.246 1.00 25.73 261 ILE A C 1
ATOM 2005 O O . ILE A 1 261 ? 43.026 -36.386 -9.715 1.00 22.69 261 ILE A O 1
ATOM 2010 N N . VAL A 1 262 ? 44.291 -34.837 -10.746 1.00 24.46 262 VAL A N 1
ATOM 2011 C CA . VAL A 1 262 ? 43.235 -33.814 -10.732 1.00 20.14 262 VAL A CA 1
ATOM 2012 C C . VAL A 1 262 ? 41.944 -34.327 -11.387 1.00 20.71 262 VAL A C 1
ATOM 2013 O O . VAL A 1 262 ? 40.852 -34.230 -10.810 1.00 19.90 262 VAL A O 1
ATOM 2017 N N . GLY A 1 263 ? 42.070 -34.894 -12.584 1.00 21.61 263 GLY A N 1
ATOM 2018 C CA . GLY A 1 263 ? 40.920 -35.453 -13.280 1.00 24.87 263 GLY A CA 1
ATOM 2019 C C . GLY A 1 263 ? 40.253 -36.582 -12.503 1.00 22.93 263 GLY A C 1
ATOM 2020 O O . GLY A 1 263 ? 39.026 -36.646 -12.378 1.00 19.45 263 GLY A O 1
ATOM 2021 N N . LYS A 1 264 ? 41.075 -37.479 -11.972 1.00 25.98 264 LYS A N 1
ATOM 2022 C CA . LYS A 1 264 ? 40.571 -38.598 -11.179 1.00 22.24 264 LYS A CA 1
ATOM 2023 C C . LYS A 1 264 ? 39.835 -38.109 -9.935 1.00 21.36 264 LYS A C 1
ATOM 2024 O O . LYS A 1 264 ? 38.805 -38.657 -9.567 1.00 21.85 264 LYS A O 1
ATOM 2030 N N . GLU A 1 265 ? 40.364 -37.070 -9.294 1.00 19.76 265 GLU A N 1
ATOM 2031 C CA . GLU A 1 265 ? 39.730 -36.536 -8.089 1.00 23.88 265 GLU A CA 1
ATOM 2032 C C . GLU A 1 265 ? 38.359 -35.926 -8.362 1.00 21.39 265 GLU A C 1
ATOM 2033 O O . GLU A 1 265 ? 37.418 -36.139 -7.592 1.00 21.78 265 GLU A O 1
ATOM 2039 N N . ALA A 1 266 ? 38.234 -35.182 -9.459 1.00 18.40 266 ALA A N 1
ATOM 2040 C CA . ALA A 1 266 ? 36.937 -34.631 -9.829 1.00 17.45 266 ALA A CA 1
ATOM 2041 C C . ALA A 1 266 ? 35.918 -35.748 -10.062 1.00 18.27 266 ALA A C 1
ATOM 2042 O O . ALA A 1 266 ? 34.776 -35.683 -9.589 1.00 17.51 266 ALA A O 1
ATOM 2044 N N . ALA A 1 267 ? 36.331 -36.776 -10.801 1.00 18.62 267 ALA A N 1
ATOM 2045 C CA . ALA A 1 267 ? 35.475 -37.931 -11.040 1.00 20.13 267 ALA A CA 1
ATOM 2046 C C . ALA A 1 267 ? 35.065 -38.587 -9.715 1.00 19.43 267 ALA A C 1
ATOM 2047 O O . ALA A 1 267 ? 33.904 -38.921 -9.511 1.00 19.67 267 ALA A O 1
ATOM 2049 N N . GLN A 1 268 ? 36.028 -38.763 -8.816 1.00 18.71 268 GLN A N 1
ATOM 2050 C CA . GLN A 1 268 ? 35.740 -39.394 -7.527 1.00 22.57 268 GLN A CA 1
ATOM 2051 C C . GLN A 1 268 ? 34.758 -38.572 -6.691 1.00 24.73 268 GLN A C 1
ATOM 2052 O O . GLN A 1 268 ? 33.921 -39.130 -5.976 1.00 19.84 268 GLN A O 1
ATOM 2058 N N . GLU A 1 269 ? 34.851 -37.245 -6.787 1.00 21.20 269 GLU A N 1
ATOM 2059 C CA . GLU A 1 269 ? 33.919 -36.376 -6.074 1.00 16.91 269 GLU A CA 1
ATOM 2060 C C . GLU A 1 269 ? 32.498 -36.545 -6.599 1.00 19.99 269 GLU A C 1
ATOM 2061 O O . GLU A 1 269 ? 31.531 -36.636 -5.827 1.00 15.33 269 GLU A O 1
ATOM 2067 N N . LEU A 1 270 ? 32.366 -36.581 -7.920 1.00 16.94 270 LEU A N 1
ATOM 2068 C CA . LEU A 1 270 ? 31.075 -36.808 -8.536 1.00 19.49 270 LEU A CA 1
ATOM 2069 C C . LEU A 1 270 ? 30.504 -38.153 -8.068 1.00 18.48 270 LEU A C 1
ATOM 2070 O O . LEU A 1 270 ? 29.336 -38.241 -7.660 1.00 17.56 270 LEU A O 1
ATOM 2075 N N . LEU A 1 271 ? 31.353 -39.179 -8.102 1.00 18.45 271 LEU A N 1
ATOM 2076 C CA . LEU A 1 271 ? 30.966 -40.525 -7.672 1.00 22.51 271 LEU A CA 1
ATOM 2077 C C . LEU A 1 271 ? 30.508 -40.512 -6.210 1.00 21.86 271 LEU A C 1
ATOM 2078 O O . LEU A 1 271 ? 29.487 -41.124 -5.862 1.00 21.91 271 LEU A O 1
ATOM 2083 N N . ASP A 1 272 ? 31.252 -39.799 -5.365 1.00 17.62 272 ASP A N 1
ATOM 2084 C CA . ASP A 1 272 ? 30.840 -39.632 -3.973 1.00 20.25 272 ASP A CA 1
ATOM 2085 C C . ASP A 1 272 ? 29.464 -38.955 -3.882 1.00 20.39 272 ASP A C 1
ATOM 2086 O O . ASP A 1 272 ? 28.617 -39.370 -3.094 1.00 20.45 272 ASP A O 1
ATOM 2091 N N . GLN A 1 273 ? 29.233 -37.910 -4.680 1.00 17.84 273 GLN A N 1
ATOM 2092 C CA . GLN A 1 273 ? 27.958 -37.203 -4.620 1.00 16.71 273 GLN A CA 1
ATOM 2093 C C . GLN A 1 273 ? 26.786 -38.095 -5.067 1.00 17.35 273 GLN A C 1
ATOM 2094 O O . GLN A 1 273 ? 25.667 -37.968 -4.561 1.00 15.91 273 GLN A O 1
ATOM 2100 N N . LEU A 1 274 ? 27.052 -38.993 -6.009 1.00 17.44 274 LEU A N 1
ATOM 2101 C CA . LEU A 1 274 ? 25.997 -39.826 -6.597 1.00 20.82 274 LEU A CA 1
ATOM 2102 C C . LEU A 1 274 ? 25.618 -41.010 -5.702 1.00 20.50 274 LEU A C 1
ATOM 2103 O O . LEU A 1 274 ? 24.523 -41.565 -5.823 1.00 24.73 274 LEU A O 1
ATOM 2108 N N . LYS A 1 275 ? 26.537 -41.401 -4.825 1.00 19.59 275 LYS A N 1
ATOM 2109 C CA . LYS A 1 275 ? 26.420 -42.678 -4.101 1.00 22.87 275 LYS A CA 1
ATOM 2110 C C . LYS A 1 275 ? 25.080 -42.921 -3.359 1.00 26.29 275 LYS A C 1
ATOM 2111 O O . LYS A 1 275 ? 24.487 -44.002 -3.500 1.00 24.02 275 LYS A O 1
ATOM 2117 N N . PRO A 1 276 ? 24.585 -41.921 -2.598 1.00 23.64 276 PRO A N 1
ATOM 2118 C CA . PRO A 1 276 ? 23.340 -42.141 -1.849 1.00 23.18 276 PRO A CA 1
ATOM 2119 C C . PRO A 1 276 ? 22.094 -42.267 -2.713 1.00 23.77 276 PRO A C 1
ATOM 2120 O O . PRO A 1 276 ? 21.086 -42.780 -2.232 1.00 24.06 276 PRO A O 1
ATOM 2124 N N . GLY A 1 277 ? 22.137 -41.796 -3.956 1.00 20.14 277 GLY A N 1
ATOM 2125 C CA . GLY A 1 277 ? 20.949 -41.839 -4.781 1.00 19.74 277 GLY A CA 1
ATOM 2126 C C . GLY A 1 277 ? 20.013 -40.672 -4.540 1.00 22.51 277 GLY A C 1
ATOM 2127 O O . GLY A 1 277 ? 18.869 -40.691 -4.976 1.00 21.09 277 GLY A O 1
ATOM 2128 N N . HIS A 1 278 ? 20.503 -39.652 -3.840 1.00 18.43 278 HIS A N 1
ATOM 2129 C CA . HIS A 1 278 ? 19.728 -38.451 -3.550 1.00 18.32 278 HIS A CA 1
ATOM 2130 C C . HIS A 1 278 ? 19.921 -37.437 -4.683 1.00 16.74 278 HIS A C 1
ATOM 2131 O O . HIS A 1 278 ? 20.962 -37.440 -5.338 1.00 17.31 278 HIS A O 1
ATOM 2138 N N . CYS A 1 279 ? 18.920 -36.588 -4.927 1.00 16.51 279 CYS A N 1
ATOM 2139 C CA . CYS A 1 279 ? 18.923 -35.689 -6.090 1.00 21.18 279 CYS A CA 1
ATOM 2140 C C . CYS A 1 279 ? 19.904 -34.525 -6.017 1.00 18.03 279 CYS A C 1
ATOM 2141 O O . CYS A 1 279 ? 20.396 -34.068 -7.047 1.00 17.19 279 CYS A O 1
ATOM 2144 N N . VAL A 1 280 ? 20.141 -34.038 -4.801 1.00 18.64 280 VAL A N 1
ATOM 2145 C CA . VAL A 1 280 ? 20.867 -32.785 -4.585 1.00 18.90 280 VAL A CA 1
ATOM 2146 C C . VAL A 1 280 ? 22.248 -33.057 -4.011 1.00 17.15 280 VAL A C 1
ATOM 2147 O O . VAL A 1 280 ? 22.375 -33.709 -2.976 1.00 17.70 280 VAL A O 1
ATOM 2151 N N . ASP A 1 281 ? 23.292 -32.567 -4.678 1.00 17.23 281 ASP A N 1
ATOM 2152 C CA . ASP A 1 281 ? 24.646 -32.780 -4.172 1.00 14.97 281 ASP A CA 1
ATOM 2153 C C . ASP A 1 281 ? 24.975 -31.835 -2.994 1.00 15.55 281 ASP A C 1
ATOM 2154 O O . ASP A 1 281 ? 24.172 -30.988 -2.616 1.00 16.07 281 ASP A O 1
ATOM 2159 N N . LYS A 1 282 ? 26.163 -31.964 -2.433 1.00 14.34 282 LYS A N 1
ATOM 2160 C CA . LYS A 1 282 ? 26.435 -31.262 -1.179 1.00 14.78 282 LYS A CA 1
ATOM 2161 C C . LYS A 1 282 ? 26.596 -29.759 -1.355 1.00 18.11 282 LYS A C 1
ATOM 2162 O O . LYS A 1 282 ? 26.376 -28.993 -0.415 1.00 17.69 282 LYS A O 1
ATOM 2168 N N . PHE A 1 283 ? 26.968 -29.336 -2.559 1.00 15.37 283 PHE A N 1
ATOM 2169 C CA . PHE A 1 283 ? 27.159 -27.915 -2.830 1.00 16.37 283 PHE A CA 1
ATOM 2170 C C . PHE A 1 283 ? 25.799 -27.246 -3.061 1.00 17.98 283 PHE A C 1
ATOM 2171 O O . PHE A 1 283 ? 25.453 -26.239 -2.430 1.00 16.46 283 PHE A O 1
ATOM 2179 N N . LEU A 1 284 ? 25.023 -27.835 -3.960 1.00 15.43 284 LEU A N 1
ATOM 2180 C CA . LEU A 1 284 ? 23.707 -27.337 -4.293 1.00 22.92 284 LEU A CA 1
ATOM 2181 C C . LEU A 1 284 ? 22.839 -27.373 -3.041 1.00 19.53 284 LEU A C 1
ATOM 2182 O O . LEU A 1 284 ? 21.940 -26.546 -2.867 1.00 21.20 284 LEU A O 1
ATOM 2187 N N . GLY A 1 285 ? 23.117 -28.337 -2.170 1.00 15.87 285 GLY A N 1
ATOM 2188 C CA . GLY A 1 285 ? 22.428 -28.433 -0.896 1.00 13.71 285 GLY A CA 1
ATOM 2189 C C . GLY A 1 285 ? 22.451 -27.153 -0.067 1.00 19.63 285 GLY A C 1
ATOM 2190 O O . GLY A 1 285 ? 21.428 -26.764 0.482 1.00 20.08 285 GLY A O 1
ATOM 2191 N N . ASP A 1 286 ? 23.602 -26.492 0.053 1.00 16.60 286 ASP A N 1
ATOM 2192 C CA . ASP A 1 286 ? 23.583 -25.215 0.775 1.00 17.05 286 ASP A CA 1
ATOM 2193 C C . ASP A 1 286 ? 23.024 -24.093 -0.091 1.00 17.22 286 ASP A C 1
ATOM 2194 O O . ASP A 1 286 ? 22.256 -23.263 0.400 1.00 13.87 286 ASP A O 1
ATOM 2199 N N . GLN A 1 287 ? 23.387 -24.093 -1.376 1.00 18.16 287 GLN A N 1
ATOM 2200 C CA . GLN A 1 287 ? 23.039 -22.994 -2.285 1.00 20.59 287 GLN A CA 1
ATOM 2201 C C . GLN A 1 287 ? 21.543 -22.794 -2.423 1.00 21.68 287 GLN A C 1
ATOM 2202 O O . GLN A 1 287 ? 21.070 -21.658 -2.590 1.00 16.38 287 GLN A O 1
ATOM 2208 N N . LEU A 1 288 ? 20.801 -23.901 -2.373 1.00 16.69 288 LEU A N 1
ATOM 2209 C CA . LEU A 1 288 ? 19.356 -23.850 -2.541 1.00 18.53 288 LEU A CA 1
ATOM 2210 C C . LEU A 1 288 ? 18.625 -23.271 -1.350 1.00 17.99 288 LEU A C 1
ATOM 2211 O O . LEU A 1 288 ? 17.507 -22.779 -1.495 1.00 18.54 288 LEU A O 1
ATOM 2216 N N . ILE A 1 289 ? 19.237 -23.352 -0.171 1.00 18.99 289 ILE A N 1
ATOM 2217 C CA . ILE A 1 289 ? 18.517 -23.056 1.067 1.00 15.81 289 ILE A CA 1
ATOM 2218 C C . ILE A 1 289 ? 17.775 -21.705 1.086 1.00 19.61 289 ILE A C 1
ATOM 2219 O O . ILE A 1 289 ? 16.569 -21.667 1.374 1.00 19.75 289 ILE A O 1
ATOM 2224 N N . PRO A 1 290 ? 18.470 -20.599 0.756 1.00 17.69 290 PRO A N 1
ATOM 2225 C CA . PRO A 1 290 ? 17.758 -19.310 0.789 1.00 19.05 290 PRO A CA 1
ATOM 2226 C C . PRO A 1 290 ? 16.591 -19.238 -0.187 1.00 21.71 290 PRO A C 1
ATOM 2227 O O . PRO A 1 290 ? 15.618 -18.549 0.113 1.00 23.77 290 PRO A O 1
ATOM 2231 N N . PHE A 1 291 ? 16.689 -19.927 -1.323 1.00 19.32 291 PHE A N 1
ATOM 2232 C CA . PHE A 1 291 ? 15.615 -19.937 -2.332 1.00 19.42 291 PHE A CA 1
ATOM 2233 C C . PHE A 1 291 ? 14.408 -20.786 -1.920 1.00 27.22 291 PHE A C 1
ATOM 2234 O O . PHE A 1 291 ? 13.249 -20.390 -2.118 1.00 21.57 291 PHE A O 1
ATOM 2242 N N . LEU A 1 292 ? 14.697 -21.962 -1.369 1.00 20.20 292 LEU A N 1
ATOM 2243 C CA . LEU A 1 292 ? 13.670 -22.924 -0.944 1.00 18.67 292 LEU A CA 1
ATOM 2244 C C . LEU A 1 292 ? 12.670 -22.363 0.068 1.00 20.26 292 LEU A C 1
ATOM 2245 O O . LEU A 1 292 ? 11.503 -22.786 0.105 1.00 23.35 292 LEU A O 1
ATOM 2250 N N . ALA A 1 293 ? 13.123 -21.435 0.905 1.00 19.16 293 ALA A N 1
ATOM 2251 C CA . ALA A 1 293 ? 12.224 -20.791 1.854 1.00 26.14 293 ALA A CA 1
ATOM 2252 C C . ALA A 1 293 ? 11.058 -20.129 1.118 1.00 28.75 293 ALA A C 1
ATOM 2253 O O . ALA A 1 293 ? 9.948 -20.035 1.654 1.00 28.21 293 ALA A O 1
ATOM 2255 N N . PHE A 1 294 ? 11.316 -19.678 -0.112 1.00 21.48 294 PHE A N 1
ATOM 2256 C CA . PHE A 1 294 ? 10.316 -18.934 -0.878 1.00 25.13 294 PHE A CA 1
ATOM 2257 C C . PHE A 1 294 ? 9.614 -19.782 -1.942 1.00 30.34 294 PHE A C 1
ATOM 2258 O O . PHE A 1 294 ? 8.476 -19.494 -2.305 1.00 32.66 294 PHE A O 1
ATOM 2266 N N . SER A 1 295 ? 10.282 -20.829 -2.429 1.00 27.02 295 SER A N 1
ATOM 2267 C CA . SER A 1 295 ? 9.706 -21.694 -3.461 1.00 26.31 295 SER A CA 1
ATOM 2268 C C . SER A 1 295 ? 8.885 -22.832 -2.857 1.00 30.15 295 SER A C 1
ATOM 2269 O O . SER A 1 295 ? 7.912 -23.289 -3.459 1.00 26.21 295 SER A O 1
ATOM 2272 N N . GLY A 1 296 ? 9.290 -23.278 -1.668 1.00 27.68 296 GLY A N 1
ATOM 2273 C CA . GLY A 1 296 ? 8.737 -24.468 -1.039 1.00 23.03 296 GLY A CA 1
ATOM 2274 C C . GLY A 1 296 ? 9.288 -25.748 -1.658 1.00 25.45 296 GLY A C 1
ATOM 2275 O O . GLY A 1 296 ? 9.972 -25.717 -2.682 1.00 21.80 296 GLY A O 1
ATOM 2276 N N . GLY A 1 297 ? 8.977 -26.887 -1.046 1.00 26.12 297 GLY A N 1
ATOM 2277 C CA . GLY A 1 297 ? 9.374 -28.171 -1.596 1.00 22.52 297 GLY A CA 1
ATOM 2278 C C . GLY A 1 297 ? 10.136 -29.048 -0.619 1.00 20.40 297 GLY A C 1
ATOM 2279 O O . GLY A 1 297 ? 10.010 -28.903 0.591 1.00 21.40 297 GLY A O 1
ATOM 2280 N N . VAL A 1 298 ? 10.917 -29.973 -1.161 1.00 23.11 298 VAL A N 1
ATOM 2281 C CA . VAL A 1 298 ? 11.720 -30.874 -0.354 1.00 20.50 298 VAL A CA 1
ATOM 2282 C C . VAL A 1 298 ? 12.909 -31.336 -1.183 1.00 23.24 298 VAL A C 1
ATOM 2283 O O . VAL A 1 298 ? 12.765 -31.640 -2.367 1.00 23.28 298 VAL A O 1
ATOM 2287 N N . ILE A 1 299 ? 14.093 -31.355 -0.569 1.00 19.97 299 ILE A N 1
ATOM 2288 C CA . ILE A 1 299 ? 15.283 -31.861 -1.230 1.00 18.00 299 ILE A CA 1
ATOM 2289 C C . ILE A 1 299 ? 15.932 -32.920 -0.350 1.00 20.22 299 ILE A C 1
ATOM 2290 O O . ILE A 1 299 ? 16.004 -32.767 0.883 1.00 17.93 299 ILE A O 1
ATOM 2295 N N . TRP A 1 300 ? 16.386 -33.999 -0.979 1.00 17.21 300 TRP A N 1
ATOM 2296 C CA . TRP A 1 300 ? 17.251 -34.951 -0.307 1.00 16.44 300 TRP A CA 1
ATOM 2297 C C . TRP A 1 300 ? 18.657 -34.706 -0.806 1.00 18.00 300 TRP A C 1
ATOM 2298 O O . TRP A 1 300 ? 18.883 -34.612 -2.018 1.00 18.16 300 TRP A O 1
ATOM 2309 N N . VAL A 1 301 ? 19.596 -34.576 0.129 1.00 17.19 301 VAL A N 1
ATOM 2310 C CA . VAL A 1 301 ? 20.961 -34.197 -0.210 1.00 16.54 301 VAL A CA 1
ATOM 2311 C C . VAL A 1 301 ? 21.917 -35.352 0.043 1.00 17.24 301 VAL A C 1
ATOM 2312 O O . VAL A 1 301 ? 21.743 -36.151 0.967 1.00 18.40 301 VAL A O 1
ATOM 2316 N N . SER A 1 302 ? 22.927 -35.449 -0.800 1.00 16.70 302 SER A N 1
ATOM 2317 C CA . SER A 1 302 ? 23.902 -36.529 -0.692 1.00 17.14 302 SER A CA 1
ATOM 2318 C C . SER A 1 302 ? 24.659 -36.397 0.625 1.00 20.02 302 SER A C 1
ATOM 2319 O O . SER A 1 302 ? 25.049 -37.386 1.242 1.00 18.66 302 SER A O 1
ATOM 2322 N N . GLU A 1 303 ? 24.882 -35.155 1.046 1.00 16.42 303 GLU A N 1
ATOM 2323 C CA . GLU A 1 303 ? 25.620 -34.889 2.273 1.00 18.21 303 GLU A CA 1
ATOM 2324 C C . GLU A 1 303 ? 25.231 -33.524 2.817 1.00 17.00 303 GLU A C 1
ATOM 2325 O O . GLU A 1 303 ? 25.290 -32.532 2.106 1.00 16.29 303 GLU A O 1
ATOM 2331 N N . ILE A 1 304 ? 24.846 -33.485 4.081 1.00 14.32 304 ILE A N 1
ATOM 2332 C CA . ILE A 1 304 ? 24.581 -32.237 4.755 1.00 16.20 304 ILE A CA 1
ATOM 2333 C C . ILE A 1 304 ? 25.923 -31.586 5.101 1.00 18.74 304 ILE A C 1
ATOM 2334 O O . ILE A 1 304 ? 26.748 -32.207 5.735 1.00 20.96 304 ILE A O 1
ATOM 2339 N N . THR A 1 305 ? 26.145 -30.341 4.671 1.00 18.05 305 THR A N 1
ATOM 2340 C CA . THR A 1 305 ? 27.390 -29.647 5.000 1.00 15.77 305 THR A CA 1
ATOM 2341 C C . THR A 1 305 ? 27.150 -28.625 6.108 1.00 17.06 305 THR A C 1
ATOM 2342 O O . THR A 1 305 ? 26.008 -28.271 6.413 1.00 13.77 305 THR A O 1
ATOM 2346 N N . ASN A 1 306 ? 28.229 -28.138 6.697 1.00 17.78 306 ASN A N 1
ATOM 2347 C CA . ASN A 1 306 ? 28.139 -27.003 7.604 1.00 18.22 306 ASN A CA 1
ATOM 2348 C C . ASN A 1 306 ? 27.442 -25.806 6.957 1.00 16.76 306 ASN A C 1
ATOM 2349 O O . ASN A 1 306 ? 26.659 -25.109 7.612 1.00 15.48 306 ASN A O 1
ATOM 2354 N N . HIS A 1 307 ? 27.745 -25.554 5.683 1.00 14.19 307 HIS A N 1
ATOM 2355 C CA . HIS A 1 307 ? 27.130 -24.419 4.979 1.00 17.43 307 HIS A CA 1
ATOM 2356 C C . HIS A 1 307 ? 25.616 -24.539 4.878 1.00 18.07 307 HIS A C 1
ATOM 2357 O O . HIS A 1 307 ? 24.892 -23.538 4.950 1.00 14.28 307 HIS A O 1
ATOM 2364 N N . LEU A 1 308 ? 25.136 -25.759 4.662 1.00 13.44 308 LEU A N 1
ATOM 2365 C CA . LEU A 1 308 ? 23.702 -25.978 4.649 1.00 16.99 308 LEU A CA 1
ATOM 2366 C C . LEU A 1 308 ? 23.121 -25.647 6.021 1.00 14.11 308 LEU A C 1
ATOM 2367 O O . LEU A 1 308 ? 22.146 -24.902 6.121 1.00 16.09 308 LEU A O 1
ATOM 2372 N N . LYS A 1 309 ? 23.721 -26.176 7.078 1.00 11.87 309 LYS A N 1
ATOM 2373 C CA . LYS A 1 309 ? 23.226 -25.902 8.428 1.00 16.55 309 LYS A CA 1
ATOM 2374 C C . LYS A 1 309 ? 23.304 -24.409 8.754 1.00 16.47 309 LYS A C 1
ATOM 2375 O O . LYS A 1 309 ? 22.385 -23.837 9.326 1.00 16.62 309 LYS A O 1
ATOM 2381 N N . THR A 1 310 ? 24.403 -23.782 8.364 1.00 15.32 310 THR A N 1
ATOM 2382 C CA . THR A 1 310 ? 24.551 -22.335 8.536 1.00 15.80 310 THR A CA 1
ATOM 2383 C C . THR A 1 310 ? 23.470 -21.559 7.806 1.00 13.15 310 THR A C 1
ATOM 2384 O O . THR A 1 310 ? 22.870 -20.645 8.366 1.00 15.53 310 THR A O 1
ATOM 2388 N N . ASN A 1 311 ? 23.230 -21.905 6.547 1.00 14.12 311 ASN A N 1
ATOM 2389 C CA . ASN A 1 311 ? 22.199 -21.205 5.791 1.00 13.92 311 ASN A CA 1
ATOM 2390 C C . ASN A 1 311 ? 20.807 -21.351 6.408 1.00 15.68 311 ASN A C 1
ATOM 2391 O O . ASN A 1 311 ? 20.017 -20.401 6.444 1.00 15.74 311 ASN A O 1
ATOM 2396 N N . ILE A 1 312 ? 20.494 -22.548 6.881 1.00 14.80 312 ILE A N 1
ATOM 2397 C CA . ILE A 1 312 ? 19.199 -22.749 7.518 1.00 18.36 312 ILE A CA 1
ATOM 2398 C C . ILE A 1 312 ? 19.091 -21.887 8.777 1.00 17.23 312 ILE A C 1
ATOM 2399 O O . ILE A 1 312 ? 18.064 -21.228 9.000 1.00 17.43 312 ILE A O 1
ATOM 2404 N N . TRP A 1 313 ? 20.171 -21.870 9.562 1.00 17.08 313 TRP A N 1
ATOM 2405 C CA . TRP A 1 313 ? 20.235 -21.077 10.797 1.00 17.54 313 TRP A CA 1
ATOM 2406 C C . TRP A 1 313 ? 19.917 -19.610 10.511 1.00 18.37 313 TRP A C 1
ATOM 2407 O O . TRP A 1 313 ? 19.107 -18.996 11.197 1.00 15.74 313 TRP A O 1
ATOM 2418 N N . VAL A 1 314 ? 20.559 -19.060 9.487 1.00 18.02 314 VAL A N 1
ATOM 2419 C CA . VAL A 1 314 ? 20.349 -17.665 9.126 1.00 19.37 314 VAL A CA 1
ATOM 2420 C C . VAL A 1 314 ? 18.923 -17.425 8.630 1.00 18.36 314 VAL A C 1
ATOM 2421 O O . VAL A 1 314 ? 18.233 -16.519 9.114 1.00 20.03 314 VAL A O 1
ATOM 2425 N N . VAL A 1 315 ? 18.480 -18.227 7.666 1.00 17.54 315 VAL A N 1
ATOM 2426 C CA . VAL A 1 315 ? 17.158 -18.007 7.073 1.00 20.07 315 VAL A CA 1
ATOM 2427 C C . VAL A 1 315 ? 16.074 -18.076 8.155 1.00 22.00 315 VAL A C 1
ATOM 2428 O O . VAL A 1 315 ? 15.190 -17.216 8.219 1.00 21.19 315 VAL A O 1
ATOM 2432 N N . GLU A 1 316 ? 16.164 -19.073 9.030 1.00 16.38 316 GLU A N 1
ATOM 2433 C CA . GLU A 1 316 ? 15.174 -19.187 10.108 1.00 22.47 316 GLU A CA 1
ATOM 2434 C C . GLU A 1 316 ? 15.297 -18.074 11.156 1.00 24.73 316 GLU A C 1
ATOM 2435 O O . GLU A 1 316 ? 14.313 -17.722 11.818 1.00 21.40 316 GLU A O 1
ATOM 2441 N N . SER A 1 317 ? 16.495 -17.518 11.311 1.00 19.61 317 SER A N 1
ATOM 2442 C CA . SER A 1 317 ? 16.656 -16.369 12.201 1.00 22.92 317 SER A CA 1
ATOM 2443 C C . SER A 1 317 ? 15.864 -15.189 11.640 1.00 25.00 317 SER A C 1
ATOM 2444 O O . SER A 1 317 ? 15.357 -14.350 12.394 1.00 28.85 317 SER A O 1
ATOM 2447 N N . PHE A 1 318 ? 15.743 -15.123 10.316 1.00 24.06 318 PHE A N 1
ATOM 2448 C CA . PHE A 1 318 ? 14.984 -14.040 9.698 1.00 26.53 318 PHE A CA 1
ATOM 2449 C C . PHE A 1 318 ? 13.497 -14.382 9.585 1.00 30.40 318 PHE A C 1
ATOM 2450 O O . PHE A 1 318 ? 12.633 -13.526 9.770 1.00 27.39 318 PHE A O 1
ATOM 2458 N N . LEU A 1 319 ? 13.188 -15.632 9.267 1.00 26.10 319 LEU A N 1
ATOM 2459 C CA . LEU A 1 319 ? 11.841 -15.931 8.806 1.00 26.62 319 LEU A CA 1
ATOM 2460 C C . LEU A 1 319 ? 11.019 -16.833 9.728 1.00 26.46 319 LEU A C 1
ATOM 2461 O O . LEU A 1 319 ? 9.888 -17.161 9.401 1.00 28.27 319 LEU A O 1
ATOM 2466 N N . GLY A 1 320 ? 11.574 -17.240 10.864 1.00 20.76 320 GLY A N 1
ATOM 2467 C CA . GLY A 1 320 ? 10.882 -18.185 11.724 1.00 26.25 320 GLY A CA 1
ATOM 2468 C C . GLY A 1 320 ? 11.212 -19.608 11.307 1.00 26.86 320 GLY A C 1
ATOM 2469 O O . GLY A 1 320 ? 12.026 -19.809 10.407 1.00 21.43 320 GLY A O 1
ATOM 2470 N N . ARG A 1 321 ? 10.601 -20.604 11.946 1.00 20.30 321 ARG A N 1
ATOM 2471 C CA . ARG A 1 321 ? 10.920 -21.980 11.566 1.00 21.63 321 ARG A CA 1
ATOM 2472 C C . ARG A 1 321 ? 10.338 -22.281 10.187 1.00 26.51 321 ARG A C 1
ATOM 2473 O O . ARG A 1 321 ? 9.163 -22.014 9.908 1.00 31.26 321 ARG A O 1
ATOM 2481 N N . ILE A 1 322 ? 11.183 -22.824 9.323 1.00 21.18 322 ILE A N 1
ATOM 2482 C CA . ILE A 1 322 ? 10.854 -23.017 7.922 1.00 24.00 322 ILE A CA 1
ATOM 2483 C C . ILE A 1 322 ? 11.140 -24.460 7.510 1.00 23.44 322 ILE A C 1
ATOM 2484 O O . ILE A 1 322 ? 10.397 -25.062 6.724 1.00 23.39 322 ILE A O 1
ATOM 2489 N N . PHE A 1 323 ? 12.221 -25.011 8.057 1.00 20.31 323 PHE A N 1
ATOM 2490 C CA . PHE A 1 323 ? 12.767 -26.268 7.576 1.00 19.14 323 PHE A CA 1
ATOM 2491 C C . PHE A 1 323 ? 12.696 -27.377 8.615 1.00 19.47 323 PHE A C 1
ATOM 2492 O O . PHE A 1 323 ? 12.926 -27.156 9.810 1.00 20.98 323 PHE A O 1
ATOM 2500 N N . ASP A 1 324 ? 12.405 -28.586 8.144 1.00 16.70 324 ASP A N 1
ATOM 2501 C CA . ASP A 1 324 ? 12.587 -29.779 8.954 1.00 20.28 324 ASP A CA 1
ATOM 2502 C C . ASP A 1 324 ? 13.770 -30.536 8.382 1.00 22.00 324 ASP A C 1
ATOM 2503 O O . ASP A 1 324 ? 13.843 -30.780 7.174 1.00 22.23 324 ASP A O 1
ATOM 2508 N N . VAL A 1 325 ? 14.707 -30.902 9.242 1.00 18.12 325 VAL A N 1
ATOM 2509 C CA . VAL A 1 325 ? 15.928 -31.532 8.768 1.00 19.16 325 VAL A CA 1
ATOM 2510 C C . VAL A 1 325 ? 16.114 -32.917 9.363 1.00 23.98 325 VAL A C 1
ATOM 2511 O O . VAL A 1 325 ? 16.142 -33.074 10.582 1.00 21.37 325 VAL A O 1
ATOM 2515 N N . ASP A 1 326 ? 16.248 -33.921 8.502 1.00 21.35 326 ASP A N 1
ATOM 2516 C CA . ASP A 1 326 ? 16.512 -35.274 8.971 1.00 21.81 326 ASP A CA 1
ATOM 2517 C C . ASP A 1 326 ? 17.908 -35.674 8.512 1.00 24.38 326 ASP A C 1
ATOM 2518 O O . ASP A 1 326 ? 18.153 -35.800 7.313 1.00 22.12 326 ASP A O 1
ATOM 2523 N N . GLY A 1 327 ? 18.820 -35.853 9.466 1.00 21.30 327 GLY A N 1
ATOM 2524 C CA . GLY A 1 327 ? 20.204 -36.181 9.154 1.00 20.28 327 GLY A CA 1
ATOM 2525 C C . GLY A 1 327 ? 21.183 -35.241 9.842 1.00 23.41 327 GLY A C 1
ATOM 2526 O O . GLY A 1 327 ? 20.826 -34.106 10.155 1.00 20.48 327 GLY A O 1
ATOM 2527 N N . ASN A 1 328 ? 22.402 -35.727 10.082 1.00 21.42 328 ASN A N 1
ATOM 2528 C CA . ASN A 1 328 ? 23.463 -34.963 10.743 1.00 24.65 328 ASN A CA 1
ATOM 2529 C C . ASN A 1 328 ? 24.478 -34.426 9.744 1.00 19.96 328 ASN A C 1
ATOM 2530 O O . ASN A 1 328 ? 24.632 -34.976 8.657 1.00 18.09 328 ASN A O 1
ATOM 2535 N N . VAL A 1 329 ? 25.200 -33.376 10.124 1.00 20.03 329 VAL A N 1
ATOM 2536 C CA . VAL A 1 329 ? 26.258 -32.869 9.253 1.00 21.32 329 VAL A CA 1
ATOM 2537 C C . VAL A 1 329 ? 27.201 -34.007 8.869 1.00 20.19 329 VAL A C 1
ATOM 2538 O O . VAL A 1 329 ? 27.618 -34.783 9.727 1.00 23.18 329 VAL A O 1
ATOM 2542 N N . GLY A 1 330 ? 27.497 -34.126 7.578 1.00 17.82 330 GLY A N 1
ATOM 2543 C CA . GLY A 1 330 ? 28.381 -35.170 7.086 1.00 21.27 330 GLY A CA 1
ATOM 2544 C C . GLY A 1 330 ? 27.670 -36.436 6.612 1.00 22.36 330 GLY A C 1
ATOM 2545 O O . GLY A 1 330 ? 28.301 -37.323 6.038 1.00 27.07 330 GLY A O 1
ATOM 2546 N N . GLU A 1 331 ? 26.366 -36.528 6.865 1.00 19.75 331 GLU A N 1
ATOM 2547 C CA . GLU A 1 331 ? 25.545 -37.669 6.432 1.00 20.23 331 GLU A CA 1
ATOM 2548 C C . GLU A 1 331 ? 24.584 -37.229 5.318 1.00 21.43 331 GLU A C 1
ATOM 2549 O O . GLU A 1 331 ? 24.297 -36.035 5.178 1.00 17.48 331 GLU A O 1
ATOM 2555 N N . PRO A 1 332 ? 24.043 -38.195 4.549 1.00 20.01 332 PRO A N 1
ATOM 2556 C CA . PRO A 1 332 ? 22.936 -37.882 3.633 1.00 17.83 332 PRO A CA 1
ATOM 2557 C C . PRO A 1 332 ? 21.776 -37.343 4.440 1.00 17.98 332 PRO A C 1
ATOM 2558 O O . PRO A 1 332 ? 21.601 -37.735 5.590 1.00 19.97 332 PRO A O 1
ATOM 2562 N N . GLY A 1 333 ? 20.986 -36.448 3.864 1.00 21.07 333 GLY A N 1
ATOM 2563 C CA . GLY A 1 333 ? 19.923 -35.836 4.631 1.00 22.52 333 GLY A CA 1
ATOM 2564 C C . GLY A 1 333 ? 18.664 -35.533 3.858 1.00 19.01 333 GLY A C 1
ATOM 2565 O O . GLY A 1 333 ? 18.635 -35.571 2.626 1.00 22.10 333 GLY A O 1
ATOM 2566 N N . LYS A 1 334 ? 17.613 -35.219 4.598 1.00 21.33 334 LYS A N 1
ATOM 2567 C CA . LYS A 1 334 ? 16.349 -34.851 3.998 1.00 20.88 334 LYS A CA 1
ATOM 2568 C C . LYS A 1 334 ? 15.919 -33.512 4.547 1.00 21.46 334 LYS A C 1
ATOM 2569 O O . LYS A 1 334 ? 15.826 -33.340 5.762 1.00 19.20 334 LYS A O 1
ATOM 2575 N N . ILE A 1 335 ? 15.669 -32.567 3.646 1.00 17.76 335 ILE A N 1
ATOM 2576 C CA . ILE A 1 335 ? 15.276 -31.222 4.048 1.00 21.80 335 ILE A CA 1
ATOM 2577 C C . ILE A 1 335 ? 13.894 -30.847 3.506 1.00 19.75 335 ILE A C 1
ATOM 2578 O O . ILE A 1 335 ? 13.728 -30.674 2.307 1.00 20.94 335 ILE A O 1
ATOM 2583 N N . ARG A 1 336 ? 12.902 -30.714 4.387 1.00 23.09 336 ARG A N 1
ATOM 2584 C CA . ARG A 1 336 ? 11.547 -30.359 3.949 1.00 24.50 336 ARG A CA 1
ATOM 2585 C C . ARG A 1 336 ? 11.210 -28.923 4.308 1.00 19.45 336 ARG A C 1
ATOM 2586 O O . ARG A 1 336 ? 11.456 -28.489 5.446 1.00 19.11 336 ARG A O 1
ATOM 2594 N N . VAL A 1 337 ? 10.663 -28.178 3.349 1.00 19.38 337 VAL A N 1
ATOM 2595 C CA . VAL A 1 337 ? 10.084 -26.868 3.669 1.00 17.29 337 VAL A CA 1
ATOM 2596 C C . VAL A 1 337 ? 8.672 -27.049 4.251 1.00 24.97 337 VAL A C 1
ATOM 2597 O O . VAL A 1 337 ? 7.728 -27.412 3.550 1.00 26.36 337 VAL A O 1
ATOM 2601 N N . ILE A 1 338 ? 8.552 -26.811 5.548 1.00 26.33 338 ILE A N 1
ATOM 2602 C CA . ILE A 1 338 ? 7.311 -27.015 6.277 1.00 25.73 338 ILE A CA 1
ATOM 2603 C C . ILE A 1 338 ? 6.344 -25.890 5.981 1.00 32.73 338 ILE A C 1
ATOM 2604 O O . ILE A 1 338 ? 5.141 -26.099 5.839 1.00 31.94 338 ILE A O 1
ATOM 2609 N N . ARG A 1 339 ? 6.887 -24.687 5.892 1.00 25.18 339 ARG A N 1
ATOM 2610 C CA . ARG A 1 339 ? 6.085 -23.498 5.656 1.00 34.94 339 ARG A CA 1
ATOM 2611 C C . ARG A 1 339 ? 6.819 -22.599 4.672 1.00 40.36 339 ARG A C 1
ATOM 2612 O O . ARG A 1 339 ? 7.947 -22.172 4.922 1.00 37.44 339 ARG A O 1
ATOM 2620 N N . ARG A 1 340 ? 6.173 -22.327 3.547 1.00 40.03 340 ARG A N 1
ATOM 2621 C CA . ARG A 1 340 ? 6.738 -21.467 2.524 1.00 42.28 340 ARG A CA 1
ATOM 2622 C C . ARG A 1 340 ? 6.423 -20.025 2.880 1.00 43.38 340 ARG A C 1
ATOM 2623 O O . ARG A 1 340 ? 5.351 -19.738 3.415 1.00 34.94 340 ARG A O 1
ATOM 2631 N N . VAL A 1 341 ? 7.351 -19.113 2.599 1.00 41.22 341 VAL A N 1
ATOM 2632 C CA . VAL A 1 341 ? 7.080 -17.692 2.817 1.00 43.50 341 VAL A CA 1
ATOM 2633 C C . VAL A 1 341 ? 7.053 -16.919 1.503 1.00 45.89 341 VAL A C 1
ATOM 2634 O O . VAL A 1 341 ? 6.163 -17.129 0.676 1.00 48.54 341 VAL A O 1
ATOM 2638 N N . MET B 1 1 ? 45.991 -66.024 33.200 1.00 61.34 1 MET B N 1
ATOM 2639 C CA . MET B 1 1 ? 45.875 -64.784 32.445 1.00 53.91 1 MET B CA 1
ATOM 2640 C C . MET B 1 1 ? 46.576 -63.629 33.142 1.00 49.52 1 MET B C 1
ATOM 2641 O O . MET B 1 1 ? 46.801 -63.650 34.350 1.00 46.90 1 MET B O 1
ATOM 2646 N N . ILE B 1 2 ? 46.897 -62.608 32.359 1.00 50.86 2 ILE B N 1
ATOM 2647 C CA . ILE B 1 2 ? 47.520 -61.409 32.881 1.00 44.85 2 ILE B CA 1
ATOM 2648 C C . ILE B 1 2 ? 46.455 -60.432 33.360 1.00 42.86 2 ILE B C 1
ATOM 2649 O O . ILE B 1 2 ? 45.488 -60.162 32.649 1.00 40.88 2 ILE B O 1
ATOM 2654 N N . THR B 1 3 ? 46.642 -59.899 34.561 1.00 34.20 3 THR B N 1
ATOM 2655 C CA . THR B 1 3 ? 45.750 -58.876 35.092 1.00 34.83 3 THR B CA 1
ATOM 2656 C C . THR B 1 3 ? 46.418 -57.507 35.062 1.00 39.90 3 THR B C 1
ATOM 2657 O O . THR B 1 3 ? 47.427 -57.276 35.735 1.00 33.10 3 THR B O 1
ATOM 2661 N N . ILE B 1 4 ? 45.848 -56.602 34.275 1.00 31.70 4 ILE B N 1
ATOM 2662 C CA . ILE B 1 4 ? 46.395 -55.262 34.133 1.00 33.28 4 ILE B CA 1
ATOM 2663 C C . ILE B 1 4 ? 45.580 -54.255 34.926 1.00 35.61 4 ILE B C 1
ATOM 2664 O O . ILE B 1 4 ? 44.374 -54.126 34.726 1.00 35.93 4 ILE B O 1
ATOM 2669 N N . ASP B 1 5 ? 46.246 -53.534 35.818 1.00 26.66 5 ASP B N 1
ATOM 2670 C CA . ASP B 1 5 ? 45.602 -52.467 36.556 1.00 28.83 5 ASP B CA 1
ATOM 2671 C C . ASP B 1 5 ? 45.489 -51.234 35.671 1.00 33.98 5 ASP B C 1
ATOM 2672 O O . ASP B 1 5 ? 46.442 -50.465 35.536 1.00 29.71 5 ASP B O 1
ATOM 2677 N N . GLY B 1 6 ? 44.309 -51.044 35.090 1.00 36.02 6 GLY B N 1
ATOM 2678 C CA . GLY B 1 6 ? 44.042 -49.902 34.234 1.00 35.74 6 GLY B CA 1
ATOM 2679 C C . GLY B 1 6 ? 44.250 -48.552 34.900 1.00 35.57 6 GLY B C 1
ATOM 2680 O O . GLY B 1 6 ? 44.287 -47.524 34.229 1.00 39.36 6 GLY B O 1
ATOM 2681 N N . SER B 1 7 ? 44.387 -48.541 36.218 1.00 29.08 7 SER B N 1
ATOM 2682 C CA . SER B 1 7 ? 44.585 -47.289 36.932 1.00 33.17 7 SER B CA 1
ATOM 2683 C C . SER B 1 7 ? 46.059 -46.944 37.120 1.00 33.37 7 SER B C 1
ATOM 2684 O O . SER B 1 7 ? 46.373 -45.907 37.706 1.00 30.03 7 SER B O 1
ATOM 2687 N N . TYR B 1 8 ? 46.961 -47.801 36.629 1.00 34.77 8 TYR B N 1
ATOM 2688 C CA . TYR B 1 8 ? 48.401 -47.585 36.831 1.00 32.54 8 TYR B CA 1
ATOM 2689 C C . TYR B 1 8 ? 48.892 -46.291 36.178 1.00 31.22 8 TYR B C 1
ATOM 2690 O O . TYR B 1 8 ? 48.524 -45.986 35.047 1.00 29.23 8 TYR B O 1
ATOM 2699 N N . GLY B 1 9 ? 49.752 -45.556 36.884 1.00 33.94 9 GLY B N 1
ATOM 2700 C CA . GLY B 1 9 ? 50.339 -44.336 36.350 1.00 30.36 9 GLY B CA 1
ATOM 2701 C C . GLY B 1 9 ? 49.265 -43.329 35.976 1.00 36.08 9 GLY B C 1
ATOM 2702 O O . GLY B 1 9 ? 48.469 -42.926 36.818 1.00 35.23 9 GLY B O 1
ATOM 2703 N N . GLU B 1 10 ? 49.224 -42.932 34.709 1.00 39.19 10 GLU B N 1
ATOM 2704 C CA . GLU B 1 10 ? 48.211 -41.979 34.251 1.00 40.37 10 GLU B CA 1
ATOM 2705 C C . GLU B 1 10 ? 46.816 -42.580 34.127 1.00 40.80 10 GLU B C 1
ATOM 2706 O O . GLU B 1 10 ? 45.823 -41.852 34.096 1.00 48.50 10 GLU B O 1
ATOM 2712 N N . GLY B 1 11 ? 46.748 -43.902 34.029 1.00 38.17 11 GLY B N 1
ATOM 2713 C CA . GLY B 1 11 ? 45.476 -44.602 34.047 1.00 35.83 11 GLY B CA 1
ATOM 2714 C C . GLY B 1 11 ? 44.533 -44.208 32.927 1.00 40.26 11 GLY B C 1
ATOM 2715 O O . GLY B 1 11 ? 43.335 -43.979 33.151 1.00 38.56 11 GLY B O 1
ATOM 2716 N N . GLY B 1 12 ? 45.064 -44.149 31.711 1.00 26.00 12 GLY B N 1
ATOM 2717 C CA . GLY B 1 12 ? 44.286 -43.684 30.574 1.00 29.29 12 GLY B CA 1
ATOM 2718 C C . GLY B 1 12 ? 44.008 -44.766 29.559 1.00 27.00 12 GLY B C 1
ATOM 2719 O O . GLY B 1 12 ? 44.194 -45.942 29.843 1.00 29.67 12 GLY B O 1
ATOM 2720 N N . GLY B 1 13 ? 43.577 -44.364 28.365 1.00 25.62 13 GLY B N 1
ATOM 2721 C CA . GLY B 1 13 ? 43.300 -45.301 27.287 1.00 27.62 13 GLY B CA 1
ATOM 2722 C C . GLY B 1 13 ? 44.516 -46.032 26.723 1.00 29.41 13 GLY B C 1
ATOM 2723 O O . GLY B 1 13 ? 44.379 -47.103 26.126 1.00 27.22 13 GLY B O 1
ATOM 2724 N N . GLN B 1 14 ? 45.704 -45.454 26.893 1.00 30.62 14 GLN B N 1
ATOM 2725 C CA . GLN B 1 14 ? 46.932 -46.059 26.362 1.00 28.60 14 GLN B CA 1
ATOM 2726 C C . GLN B 1 14 ? 47.154 -47.447 26.961 1.00 26.22 14 GLN B C 1
ATOM 2727 O O . GLN B 1 14 ? 47.439 -48.413 26.245 1.00 26.21 14 GLN B O 1
ATOM 2733 N N . ILE B 1 15 ? 47.012 -47.550 28.276 1.00 24.70 15 ILE B N 1
ATOM 2734 C CA . ILE B 1 15 ? 47.268 -48.820 28.948 1.00 26.82 15 ILE B CA 1
ATOM 2735 C C . ILE B 1 15 ? 46.285 -49.874 28.426 1.00 28.47 15 ILE B C 1
ATOM 2736 O O . ILE B 1 15 ? 46.651 -51.019 28.135 1.00 27.27 15 ILE B O 1
ATOM 2741 N N . LEU B 1 16 ? 45.049 -49.441 28.215 1.00 32.88 16 LEU B N 1
ATOM 2742 C CA . LEU B 1 16 ? 44.013 -50.275 27.619 1.00 27.92 16 LEU B CA 1
ATOM 2743 C C . LEU B 1 16 ? 44.353 -50.715 26.191 1.00 26.60 16 LEU B C 1
ATOM 2744 O O . LEU B 1 16 ? 44.302 -51.905 25.857 1.00 31.47 16 LEU B O 1
ATOM 2749 N N . ARG B 1 17 ? 44.679 -49.743 25.344 1.00 26.82 17 ARG B N 1
ATOM 2750 C CA . ARG B 1 17 ? 44.993 -50.031 23.947 1.00 31.82 17 ARG B CA 1
ATOM 2751 C C . ARG B 1 17 ? 46.185 -50.976 23.819 1.00 28.06 17 ARG B C 1
ATOM 2752 O O . ARG B 1 17 ? 46.135 -51.946 23.070 1.00 26.03 17 ARG B O 1
ATOM 2760 N N . THR B 1 18 ? 47.241 -50.700 24.573 1.00 25.51 18 THR B N 1
ATOM 2761 C CA . THR B 1 18 ? 48.456 -51.509 24.515 1.00 22.78 18 THR B CA 1
ATOM 2762 C C . THR B 1 18 ? 48.271 -52.934 25.092 1.00 25.42 18 THR B C 1
ATOM 2763 O O . THR B 1 18 ? 48.774 -53.909 24.515 1.00 26.02 18 THR B O 1
ATOM 2767 N N . SER B 1 19 ? 47.533 -53.064 26.200 1.00 24.67 19 SER B N 1
ATOM 2768 C CA . SER B 1 19 ? 47.293 -54.386 26.809 1.00 27.75 19 SER B CA 1
ATOM 2769 C C . SER B 1 19 ? 46.551 -55.332 25.854 1.00 31.82 19 SER B C 1
ATOM 2770 O O . SER B 1 19 ? 46.872 -56.526 25.774 1.00 31.15 19 SER B O 1
ATOM 2773 N N . VAL B 1 20 ? 45.554 -54.803 25.142 1.00 29.08 20 VAL B N 1
ATOM 2774 C CA . VAL B 1 20 ? 44.806 -55.622 24.190 1.00 33.26 20 VAL B CA 1
ATOM 2775 C C . VAL B 1 20 ? 45.670 -55.988 22.984 1.00 30.51 20 VAL B C 1
ATOM 2776 O O . VAL B 1 20 ? 45.618 -57.115 22.494 1.00 34.59 20 VAL B O 1
ATOM 2780 N N . ALA B 1 21 ? 46.506 -55.059 22.528 1.00 30.63 21 ALA B N 1
ATOM 2781 C CA . ALA B 1 21 ? 47.440 -55.398 21.457 1.00 29.66 21 ALA B CA 1
ATOM 2782 C C . ALA B 1 21 ? 48.403 -56.505 21.895 1.00 32.90 21 ALA B C 1
ATOM 2783 O O . ALA B 1 21 ? 48.699 -57.430 21.129 1.00 33.46 21 ALA B O 1
ATOM 2785 N N . LEU B 1 22 ? 48.883 -56.429 23.132 1.00 26.86 22 LEU B N 1
ATOM 2786 C CA . LEU B 1 22 ? 49.796 -57.467 23.600 1.00 27.72 22 LEU B CA 1
ATOM 2787 C C . LEU B 1 22 ? 49.140 -58.832 23.839 1.00 28.60 22 LEU B C 1
ATOM 2788 O O . LEU B 1 22 ? 49.764 -59.869 23.610 1.00 32.56 22 LEU B O 1
ATOM 2793 N N . SER B 1 23 ? 47.888 -58.827 24.283 1.00 32.14 23 SER B N 1
ATOM 2794 C CA . SER B 1 23 ? 47.143 -60.070 24.446 1.00 33.49 23 SER B CA 1
ATOM 2795 C C . SER B 1 23 ? 47.055 -60.746 23.089 1.00 35.02 23 SER B C 1
ATOM 2796 O O . SER B 1 23 ? 47.282 -61.949 22.947 1.00 38.90 23 SER B O 1
ATOM 2799 N N . THR B 1 24 ? 46.736 -59.928 22.096 1.00 36.93 24 THR B N 1
ATOM 2800 C CA . THR B 1 24 ? 46.594 -60.345 20.710 1.00 32.80 24 THR B CA 1
ATOM 2801 C C . THR B 1 24 ? 47.878 -60.954 20.157 1.00 37.44 24 THR B C 1
ATOM 2802 O O . THR B 1 24 ? 47.840 -61.965 19.457 1.00 33.57 24 THR B O 1
ATOM 2806 N N . ILE B 1 25 ? 49.018 -60.353 20.490 1.00 34.09 25 ILE B N 1
ATOM 2807 C CA . ILE B 1 25 ? 50.308 -60.812 19.973 1.00 36.08 25 ILE B CA 1
ATOM 2808 C C . ILE B 1 25 ? 50.767 -62.118 20.620 1.00 37.20 25 ILE B C 1
ATOM 2809 O O . ILE B 1 25 ? 51.149 -63.067 19.935 1.00 38.69 25 ILE B O 1
ATOM 2814 N N . THR B 1 26 ? 50.710 -62.161 21.946 1.00 36.83 26 THR B N 1
ATOM 2815 C CA . THR B 1 26 ? 51.258 -63.272 22.710 1.00 35.03 26 THR B CA 1
ATOM 2816 C C . THR B 1 26 ? 50.302 -64.459 22.784 1.00 42.29 26 THR B C 1
ATOM 2817 O O . THR B 1 26 ? 50.722 -65.583 23.063 1.00 45.59 26 THR B O 1
ATOM 2821 N N . GLY B 1 27 ? 49.018 -64.196 22.560 1.00 39.86 27 GLY B N 1
ATOM 2822 C CA . GLY B 1 27 ? 47.992 -65.215 22.686 1.00 43.53 27 GLY B CA 1
ATOM 2823 C C . GLY B 1 27 ? 47.492 -65.389 24.107 1.00 47.16 27 GLY B C 1
ATOM 2824 O O . GLY B 1 27 ? 46.510 -66.096 24.336 1.00 51.38 27 GLY B O 1
ATOM 2825 N N . GLU B 1 28 ? 48.162 -64.745 25.062 1.00 41.05 28 GLU B N 1
ATOM 2826 C CA . GLU B 1 28 ? 47.782 -64.842 26.471 1.00 41.04 28 GLU B CA 1
ATOM 2827 C C . GLU B 1 28 ? 46.569 -63.986 26.777 1.00 41.24 28 GLU B C 1
ATOM 2828 O O . GLU B 1 28 ? 46.527 -62.806 26.424 1.00 39.88 28 GLU B O 1
ATOM 2834 N N . PRO B 1 29 ? 45.566 -64.580 27.438 1.00 44.75 29 PRO B N 1
ATOM 2835 C CA . PRO B 1 29 ? 44.364 -63.837 27.832 1.00 44.19 29 PRO B CA 1
ATOM 2836 C C . PRO B 1 29 ? 44.687 -62.700 28.802 1.00 42.69 29 PRO B C 1
ATOM 2837 O O . PRO B 1 29 ? 45.617 -62.813 29.606 1.00 46.88 29 PRO B O 1
ATOM 2841 N N . VAL B 1 30 ? 43.935 -61.609 28.718 1.00 37.04 30 VAL B N 1
ATOM 2842 C CA . VAL B 1 30 ? 44.155 -60.487 29.609 1.00 39.03 30 VAL B CA 1
ATOM 2843 C C . VAL B 1 30 ? 42.858 -60.020 30.249 1.00 39.23 30 VAL B C 1
ATOM 2844 O O . VAL B 1 30 ? 41.793 -60.018 29.626 1.00 41.85 30 VAL B O 1
ATOM 2848 N N . ARG B 1 31 ? 42.963 -59.655 31.516 1.00 36.56 31 ARG B N 1
ATOM 2849 C CA . ARG B 1 31 ? 41.883 -59.016 32.238 1.00 41.84 31 ARG B CA 1
ATOM 2850 C C . ARG B 1 31 ? 42.401 -57.658 32.664 1.00 40.74 31 ARG B C 1
ATOM 2851 O O . ARG B 1 31 ? 43.459 -57.556 33.293 1.00 38.97 31 ARG B O 1
ATOM 2859 N N . ILE B 1 32 ? 41.672 -56.612 32.308 1.00 37.40 32 ILE B N 1
ATOM 2860 C CA . ILE B 1 32 ? 42.051 -55.278 32.724 1.00 33.14 32 ILE B CA 1
ATOM 2861 C C . ILE B 1 32 ? 41.000 -54.739 33.670 1.00 40.39 32 ILE B C 1
ATOM 2862 O O . ILE B 1 32 ? 39.809 -54.774 33.370 1.00 41.42 32 ILE B O 1
ATOM 2867 N N . VAL B 1 33 ? 41.446 -54.253 34.821 1.00 38.55 33 VAL B N 1
ATOM 2868 C CA . VAL B 1 33 ? 40.544 -53.763 35.851 1.00 38.41 33 VAL B CA 1
ATOM 2869 C C . VAL B 1 33 ? 40.784 -52.285 36.090 1.00 41.05 33 VAL B C 1
ATOM 2870 O O . VAL B 1 33 ? 41.742 -51.710 35.562 1.00 36.08 33 VAL B O 1
ATOM 2874 N N . ASN B 1 34 ? 39.907 -51.675 36.884 1.00 37.48 34 ASN B N 1
ATOM 2875 C CA . ASN B 1 34 ? 39.999 -50.254 37.202 1.00 35.34 34 ASN B CA 1
ATOM 2876 C C . ASN B 1 34 ? 40.211 -49.393 35.968 1.00 37.41 34 ASN B C 1
ATOM 2877 O O . ASN B 1 34 ? 40.922 -48.388 36.029 1.00 42.23 34 ASN B O 1
ATOM 2882 N N . ILE B 1 35 ? 39.616 -49.803 34.850 1.00 34.06 35 ILE B N 1
ATOM 2883 C CA . ILE B 1 35 ? 39.807 -49.104 33.587 1.00 37.93 35 ILE B CA 1
ATOM 2884 C C . ILE B 1 35 ? 39.468 -47.625 33.715 1.00 45.86 35 ILE B C 1
ATOM 2885 O O . ILE B 1 35 ? 38.322 -47.263 34.000 1.00 44.05 35 ILE B O 1
ATOM 2890 N N . ARG B 1 36 ? 40.483 -46.782 33.536 1.00 39.00 36 ARG B N 1
ATOM 2891 C CA . ARG B 1 36 ? 40.326 -45.331 33.571 1.00 37.66 36 ARG B CA 1
ATOM 2892 C C . ARG B 1 36 ? 39.628 -44.832 34.839 1.00 49.04 36 ARG B C 1
ATOM 2893 O O . ARG B 1 36 ? 38.888 -43.849 34.800 1.00 50.13 36 ARG B O 1
ATOM 2901 N N . ALA B 1 37 ? 39.887 -45.505 35.958 1.00 44.80 37 ALA B N 1
ATOM 2902 C CA . ALA B 1 37 ? 39.197 -45.241 37.222 1.00 53.01 37 ALA B CA 1
ATOM 2903 C C . ALA B 1 37 ? 39.252 -43.782 37.693 1.00 49.67 37 ALA B C 1
ATOM 2904 O O . ALA B 1 37 ? 38.233 -43.211 38.082 1.00 53.17 37 ALA B O 1
ATOM 2906 N N . ASN B 1 38 ? 40.438 -43.186 37.662 1.00 43.94 38 ASN B N 1
ATOM 2907 C CA . ASN B 1 38 ? 40.623 -41.834 38.179 1.00 47.04 38 ASN B CA 1
ATOM 2908 C C . ASN B 1 38 ? 40.462 -40.737 37.136 1.00 47.81 38 ASN B C 1
ATOM 2909 O O . ASN B 1 38 ? 40.841 -39.592 37.374 1.00 48.54 38 ASN B O 1
ATOM 2914 N N . ARG B 1 39 ? 39.899 -41.086 35.985 1.00 46.88 39 ARG B N 1
ATOM 2915 C CA . ARG B 1 39 ? 39.630 -40.107 34.935 1.00 48.94 39 ARG B CA 1
ATOM 2916 C C . ARG B 1 39 ? 38.291 -39.403 35.214 1.00 49.48 39 ARG B C 1
ATOM 2917 O O . ARG B 1 39 ? 37.511 -39.894 36.023 1.00 49.59 39 ARG B O 1
ATOM 2925 N N . PRO B 1 40 ? 38.031 -38.240 34.574 1.00 53.83 40 PRO B N 1
ATOM 2926 C CA . PRO B 1 40 ? 36.788 -37.504 34.864 1.00 51.60 40 PRO B CA 1
ATOM 2927 C C . PRO B 1 40 ? 35.536 -38.337 34.605 1.00 53.31 40 PRO B C 1
ATOM 2928 O O . PRO B 1 40 ? 34.641 -38.371 35.455 1.00 49.75 40 PRO B O 1
ATOM 2932 N N . ASN B 1 41 ? 35.483 -38.988 33.445 1.00 49.61 41 ASN B N 1
ATOM 2933 C CA . ASN B 1 41 ? 34.427 -39.938 33.128 1.00 46.90 41 ASN B CA 1
ATOM 2934 C C . ASN B 1 41 ? 35.004 -41.332 33.017 1.00 48.06 41 ASN B C 1
ATOM 2935 O O . ASN B 1 41 ? 35.269 -41.803 31.912 1.00 48.35 41 ASN B O 1
ATOM 2940 N N . PRO B 1 42 ? 35.193 -42.002 34.164 1.00 48.34 42 PRO B N 1
ATOM 2941 C CA . PRO B 1 42 ? 35.885 -43.296 34.226 1.00 46.60 42 PRO B CA 1
ATOM 2942 C C . PRO B 1 42 ? 35.263 -44.407 33.383 1.00 45.48 42 PRO B C 1
ATOM 2943 O O . PRO B 1 42 ? 34.188 -44.251 32.798 1.00 45.85 42 PRO B O 1
ATOM 2947 N N . GLY B 1 43 ? 35.964 -45.534 33.323 1.00 43.57 43 GLY B N 1
ATOM 2948 C CA . GLY B 1 43 ? 35.518 -46.668 32.536 1.00 43.64 43 GLY B CA 1
ATOM 2949 C C . GLY B 1 43 ? 35.826 -46.458 31.069 1.00 43.13 43 GLY B C 1
ATOM 2950 O O . GLY B 1 43 ? 36.331 -45.403 30.674 1.00 45.02 43 GLY B O 1
ATOM 2951 N N . LEU B 1 44 ? 35.526 -47.449 30.242 1.00 40.55 44 LEU B N 1
ATOM 2952 C CA . LEU B 1 44 ? 35.831 -47.287 28.835 1.00 43.33 44 LEU B CA 1
ATOM 2953 C C . LEU B 1 44 ? 34.779 -46.467 28.102 1.00 51.36 44 LEU B C 1
ATOM 2954 O O . LEU B 1 44 ? 33.656 -46.298 28.577 1.00 51.49 44 LEU B O 1
ATOM 2959 N N . ARG B 1 45 ? 35.176 -45.924 26.959 1.00 51.33 45 ARG B N 1
ATOM 2960 C CA . ARG B 1 45 ? 34.325 -45.052 26.168 1.00 45.93 45 ARG B CA 1
ATOM 2961 C C . ARG B 1 45 ? 34.244 -45.652 24.775 1.00 45.33 45 ARG B C 1
ATOM 2962 O O . ARG B 1 45 ? 34.971 -46.602 24.486 1.00 47.67 45 ARG B O 1
ATOM 2970 N N . PRO B 1 46 ? 33.347 -45.134 23.913 1.00 50.12 46 PRO B N 1
ATOM 2971 C CA . PRO B 1 46 ? 33.212 -45.777 22.598 1.00 46.78 46 PRO B CA 1
ATOM 2972 C C . PRO B 1 46 ? 34.486 -45.764 21.745 1.00 46.06 46 PRO B C 1
ATOM 2973 O O . PRO B 1 46 ? 34.706 -46.712 20.985 1.00 50.93 46 PRO B O 1
ATOM 2977 N N . GLN B 1 47 ? 35.300 -44.717 21.864 1.00 46.52 47 GLN B N 1
ATOM 2978 C CA . GLN B 1 47 ? 36.587 -44.661 21.166 1.00 45.75 47 GLN B CA 1
ATOM 2979 C C . GLN B 1 47 ? 37.458 -45.858 21.545 1.00 48.37 47 GLN B C 1
ATOM 2980 O O . GLN B 1 47 ? 38.148 -46.445 20.701 1.00 42.50 47 GLN B O 1
ATOM 2986 N N . HIS B 1 48 ? 37.412 -46.223 22.824 1.00 46.38 48 HIS B N 1
ATOM 2987 C CA . HIS B 1 48 ? 38.174 -47.363 23.311 1.00 41.64 48 HIS B CA 1
ATOM 2988 C C . HIS B 1 48 ? 37.522 -48.653 22.852 1.00 42.39 48 HIS B C 1
ATOM 2989 O O . HIS B 1 48 ? 38.206 -49.629 22.557 1.00 41.44 48 HIS B O 1
ATOM 2996 N N . LEU B 1 49 ? 36.192 -48.647 22.785 1.00 46.39 49 LEU B N 1
ATOM 2997 C CA . LEU B 1 49 ? 35.437 -49.804 22.305 1.00 46.63 49 LEU B CA 1
ATOM 2998 C C . LEU B 1 49 ? 35.851 -50.215 20.892 1.00 48.61 49 LEU B C 1
ATOM 2999 O O . LEU B 1 49 ? 35.947 -51.407 20.584 1.00 44.13 49 LEU B O 1
ATOM 3004 N N . HIS B 1 50 ? 36.098 -49.220 20.041 1.00 49.29 50 HIS B N 1
ATOM 3005 C CA . HIS B 1 50 ? 36.448 -49.470 18.640 1.00 48.72 50 HIS B CA 1
ATOM 3006 C C . HIS B 1 50 ? 37.777 -50.190 18.445 1.00 46.69 50 HIS B C 1
ATOM 3007 O O . HIS B 1 50 ? 37.884 -51.132 17.646 1.00 47.42 50 HIS B O 1
ATOM 3014 N N . ALA B 1 51 ? 38.787 -49.750 19.183 1.00 49.16 51 ALA B N 1
ATOM 3015 C CA . ALA B 1 51 ? 40.076 -50.414 19.147 1.00 42.87 51 ALA B CA 1
ATOM 3016 C C . ALA B 1 51 ? 39.918 -51.890 19.525 1.00 46.48 51 ALA B C 1
ATOM 3017 O O . ALA B 1 51 ? 40.496 -52.776 18.886 1.00 44.65 51 ALA B O 1
ATOM 3019 N N . ILE B 1 52 ? 39.100 -52.147 20.543 1.00 49.01 52 ILE B N 1
ATOM 3020 C CA . ILE B 1 52 ? 38.979 -53.488 21.114 1.00 46.05 52 ILE B CA 1
ATOM 3021 C C . ILE B 1 52 ? 38.397 -54.526 20.154 1.00 43.47 52 ILE B C 1
ATOM 3022 O O . ILE B 1 52 ? 38.944 -55.624 20.027 1.00 46.66 52 ILE B O 1
ATOM 3027 N N . LEU B 1 53 ? 37.314 -54.189 19.460 1.00 48.38 53 LEU B N 1
ATOM 3028 C CA . LEU B 1 53 ? 36.687 -55.177 18.571 1.00 49.18 53 LEU B CA 1
ATOM 3029 C C . LEU B 1 53 ? 37.526 -55.467 17.332 1.00 49.36 53 LEU B C 1
ATOM 3030 O O . LEU B 1 53 ? 37.518 -56.591 16.812 1.00 44.35 53 LEU B O 1
ATOM 3035 N N . ALA B 1 54 ? 38.245 -54.451 16.863 1.00 46.93 54 ALA B N 1
ATOM 3036 C CA . ALA B 1 54 ? 39.205 -54.630 15.776 1.00 44.56 54 ALA B CA 1
ATOM 3037 C C . ALA B 1 54 ? 40.228 -55.704 16.142 1.00 44.93 54 ALA B C 1
ATOM 3038 O O . ALA B 1 54 ? 40.527 -56.597 15.348 1.00 45.60 54 ALA B O 1
ATOM 3040 N N . LEU B 1 55 ? 40.755 -55.611 17.358 1.00 41.76 55 LEU B N 1
ATOM 3041 C CA . LEU B 1 55 ? 41.682 -56.610 17.864 1.00 42.57 55 LEU B CA 1
ATOM 3042 C C . LEU B 1 55 ? 40.976 -57.931 18.193 1.00 46.74 55 LEU B C 1
ATOM 3043 O O . LEU B 1 55 ? 41.561 -59.004 18.028 1.00 48.90 55 LEU B O 1
ATOM 3048 N N . LYS B 1 56 ? 39.727 -57.858 18.657 1.00 47.58 56 LYS B N 1
ATOM 3049 C CA . LYS B 1 56 ? 38.936 -59.072 18.888 1.00 48.76 56 LYS B CA 1
ATOM 3050 C C . LYS B 1 56 ? 38.791 -59.850 17.591 1.00 47.32 56 LYS B C 1
ATOM 3051 O O . LYS B 1 56 ? 38.927 -61.076 17.552 1.00 49.32 56 LYS B O 1
ATOM 3057 N N . HIS B 1 57 ? 38.505 -59.115 16.527 1.00 47.57 57 HIS B N 1
ATOM 3058 C CA . HIS B 1 57 ? 38.380 -59.701 15.207 1.00 51.34 57 HIS B CA 1
ATOM 3059 C C . HIS B 1 57 ? 39.667 -60.397 14.761 1.00 54.05 57 HIS B C 1
ATOM 3060 O O . HIS B 1 57 ? 39.631 -61.499 14.204 1.00 54.63 57 HIS B O 1
ATOM 3067 N N . LEU B 1 58 ? 40.803 -59.747 15.000 1.00 50.86 58 LEU B N 1
ATOM 3068 C CA . LEU B 1 58 ? 42.088 -60.297 14.584 1.00 48.73 58 LEU B CA 1
ATOM 3069 C C . LEU B 1 58 ? 42.407 -61.610 15.288 1.00 46.12 58 LEU B C 1
ATOM 3070 O O . LEU B 1 58 ? 42.959 -62.527 14.686 1.00 54.39 58 LEU B O 1
ATOM 3075 N N . ALA B 1 59 ? 42.054 -61.698 16.565 1.00 49.02 59 ALA B N 1
ATOM 3076 C CA . ALA B 1 59 ? 42.462 -62.842 17.378 1.00 59.62 59 ALA B CA 1
ATOM 3077 C C . ALA B 1 59 ? 41.354 -63.874 17.602 1.00 62.55 59 ALA B C 1
ATOM 3078 O O . ALA B 1 59 ? 41.542 -64.824 18.370 1.00 58.68 59 ALA B O 1
ATOM 3080 N N . ASN B 1 60 ? 40.215 -63.687 16.930 1.00 62.94 60 ASN B N 1
ATOM 3081 C CA . ASN B 1 60 ? 39.061 -64.580 17.081 1.00 62.19 60 ASN B CA 1
ATOM 3082 C C . ASN B 1 60 ? 38.701 -64.680 18.561 1.00 58.29 60 ASN B C 1
ATOM 3083 O O . ASN B 1 60 ? 38.357 -65.749 19.068 1.00 57.82 60 ASN B O 1
ATOM 3088 N N . ALA B 1 61 ? 38.799 -63.546 19.245 1.00 55.28 61 ALA B N 1
ATOM 3089 C CA . ALA B 1 61 ? 38.841 -63.524 20.697 1.00 53.44 61 ALA B CA 1
ATOM 3090 C C . ALA B 1 61 ? 37.482 -63.475 21.378 1.00 53.26 61 ALA B C 1
ATOM 3091 O O . ALA B 1 61 ? 36.511 -62.937 20.844 1.00 50.83 61 ALA B O 1
ATOM 3093 N N . GLU B 1 62 ? 37.438 -64.026 22.583 1.00 51.66 62 GLU B N 1
ATOM 3094 C CA . GLU B 1 62 ? 36.244 -63.967 23.407 1.00 56.25 62 GLU B CA 1
ATOM 3095 C C . GLU B 1 62 ? 36.372 -62.807 24.391 1.00 55.50 62 GLU B C 1
ATOM 3096 O O . GLU B 1 62 ? 37.331 -62.737 25.164 1.00 56.84 62 GLU B O 1
ATOM 3102 N N . VAL B 1 63 ? 35.402 -61.900 24.360 1.00 51.86 63 VAL B N 1
ATOM 3103 C CA . VAL B 1 63 ? 35.472 -60.677 25.148 1.00 50.99 63 VAL B CA 1
ATOM 3104 C C . VAL B 1 63 ? 34.279 -60.530 26.093 1.00 54.36 63 VAL B C 1
ATOM 3105 O O . VAL B 1 63 ? 33.145 -60.846 25.730 1.00 60.15 63 VAL B O 1
ATOM 3109 N N . LYS B 1 64 ? 34.544 -60.062 27.311 1.00 48.60 64 LYS B N 1
ATOM 3110 C CA . LYS B 1 64 ? 33.488 -59.739 28.265 1.00 52.50 64 LYS B CA 1
ATOM 3111 C C . LYS B 1 64 ? 33.759 -58.377 28.896 1.00 50.04 64 LYS B C 1
ATOM 3112 O O . LYS B 1 64 ? 34.887 -58.079 29.293 1.00 48.98 64 LYS B O 1
ATOM 3118 N N . GLY B 1 65 ? 32.726 -57.554 29.009 1.00 41.92 65 GLY B N 1
ATOM 3119 C CA . GLY B 1 65 ? 32.877 -56.254 29.641 1.00 47.80 65 GLY B CA 1
ATOM 3120 C C . GLY B 1 65 ? 33.034 -55.117 28.647 1.00 44.29 65 GLY B C 1
ATOM 3121 O O . GLY B 1 65 ? 33.240 -53.966 29.027 1.00 42.06 65 GLY B O 1
ATOM 3122 N N . ALA B 1 66 ? 32.925 -55.448 27.367 1.00 40.94 66 ALA B N 1
ATOM 3123 C CA . ALA B 1 66 ? 33.023 -54.459 26.300 1.00 51.19 66 ALA B CA 1
ATOM 3124 C C . ALA B 1 66 ? 31.782 -53.575 26.194 1.00 48.60 66 ALA B C 1
ATOM 3125 O O . ALA B 1 66 ? 30.927 -53.808 25.341 1.00 54.72 66 ALA B O 1
ATOM 3127 N N . HIS B 1 67 ? 31.689 -52.559 27.048 1.00 44.90 67 HIS B N 1
ATOM 3128 C CA . HIS B 1 67 ? 30.591 -51.597 26.969 1.00 43.40 67 HIS B CA 1
ATOM 3129 C C . HIS B 1 67 ? 30.931 -50.291 27.674 1.00 45.52 67 HIS B C 1
ATOM 3130 O O . HIS B 1 67 ? 31.795 -50.250 28.550 1.00 45.35 67 HIS B O 1
ATOM 3137 N N . VAL B 1 68 ? 30.243 -49.227 27.276 1.00 42.85 68 VAL B N 1
ATOM 3138 C CA . VAL B 1 68 ? 30.494 -47.890 27.802 1.00 47.69 68 VAL B CA 1
ATOM 3139 C C . VAL B 1 68 ? 30.381 -47.834 29.321 1.00 48.54 68 VAL B C 1
ATOM 3140 O O . VAL B 1 68 ? 29.377 -48.253 29.890 1.00 44.63 68 VAL B O 1
ATOM 3144 N N . GLY B 1 69 ? 31.411 -47.305 29.971 1.00 47.97 69 GLY B N 1
ATOM 3145 C CA . GLY B 1 69 ? 31.398 -47.127 31.411 1.00 43.05 69 GLY B CA 1
ATOM 3146 C C . GLY B 1 69 ? 31.956 -48.322 32.163 1.00 38.20 69 GLY B C 1
ATOM 3147 O O . GLY B 1 69 ? 32.156 -48.263 33.373 1.00 43.89 69 GLY B O 1
ATOM 3148 N N . SER B 1 70 ? 32.200 -49.413 31.449 1.00 40.58 70 SER B N 1
ATOM 3149 C CA . SER B 1 70 ? 32.793 -50.599 32.060 1.00 43.48 70 SER B CA 1
ATOM 3150 C C . SER B 1 70 ? 34.181 -50.304 32.608 1.00 48.74 70 SER B C 1
ATOM 3151 O O . SER B 1 70 ? 35.026 -49.736 31.912 1.00 43.80 70 SER B O 1
ATOM 3154 N N . ARG B 1 71 ? 34.416 -50.698 33.854 1.00 48.17 71 ARG B N 1
ATOM 3155 C CA . ARG B 1 71 ? 35.719 -50.503 34.472 1.00 43.42 71 ARG B CA 1
ATOM 3156 C C . ARG B 1 71 ? 36.535 -51.787 34.434 1.00 45.00 71 ARG B C 1
ATOM 3157 O O . ARG B 1 71 ? 37.616 -51.859 35.016 1.00 49.77 71 ARG B O 1
ATOM 3165 N N . GLU B 1 72 ? 36.023 -52.795 33.735 1.00 42.12 72 GLU B N 1
ATOM 3166 C CA . GLU B 1 72 ? 36.708 -54.077 33.653 1.00 38.98 72 GLU B CA 1
ATOM 3167 C C . GLU B 1 72 ? 36.430 -54.782 32.330 1.00 42.22 72 GLU B C 1
ATOM 3168 O O . GLU B 1 72 ? 35.323 -54.713 31.799 1.00 45.24 72 GLU B O 1
ATOM 3174 N N . LEU B 1 73 ? 37.440 -55.469 31.808 1.00 35.30 73 LEU B N 1
ATOM 3175 C CA . LEU B 1 73 ? 37.351 -56.109 30.508 1.00 38.08 73 LEU B CA 1
ATOM 3176 C C . LEU B 1 73 ? 38.131 -57.419 30.521 1.00 43.18 73 LEU B C 1
ATOM 3177 O O . LEU B 1 73 ? 39.225 -57.491 31.084 1.00 42.03 73 LEU B O 1
ATOM 3182 N N . VAL B 1 74 ? 37.574 -58.457 29.911 1.00 42.17 74 VAL B N 1
ATOM 3183 C CA . VAL B 1 74 ? 38.303 -59.709 29.730 1.00 42.37 74 VAL B CA 1
ATOM 3184 C C . VAL B 1 74 ? 38.464 -59.981 28.247 1.00 43.30 74 VAL B C 1
ATOM 3185 O O . VAL B 1 74 ? 37.501 -59.890 27.490 1.00 46.63 74 VAL B O 1
ATOM 3189 N N . PHE B 1 75 ? 39.685 -60.301 27.834 1.00 37.58 75 PHE B N 1
ATOM 3190 C CA . PHE B 1 75 ? 40.003 -60.480 26.418 1.00 41.96 75 PHE B CA 1
ATOM 3191 C C . PHE B 1 75 ? 40.757 -61.797 26.212 1.00 47.20 75 PHE B C 1
ATOM 3192 O O . PHE B 1 75 ? 41.872 -61.972 26.710 1.00 46.78 75 PHE B O 1
ATOM 3200 N N . ILE B 1 76 ? 40.143 -62.723 25.479 1.00 42.91 76 ILE B N 1
ATOM 3201 C CA . ILE B 1 76 ? 40.679 -64.075 25.352 1.00 48.89 76 ILE B CA 1
ATOM 3202 C C . ILE B 1 76 ? 40.966 -64.426 23.905 1.00 53.27 76 ILE B C 1
ATOM 3203 O O . ILE B 1 76 ? 40.075 -64.887 23.193 1.00 49.34 76 ILE B O 1
ATOM 3208 N N . PRO B 1 77 ? 42.216 -64.228 23.470 1.00 51.67 77 PRO B N 1
ATOM 3209 C CA . PRO B 1 77 ? 42.579 -64.451 22.068 1.00 53.25 77 PRO B CA 1
ATOM 3210 C C . PRO B 1 77 ? 42.739 -65.927 21.699 1.00 55.78 77 PRO B C 1
ATOM 3211 O O . PRO B 1 77 ? 43.197 -66.726 22.513 1.00 54.62 77 PRO B O 1
ATOM 3215 N N . LYS B 1 78 ? 42.344 -66.271 20.475 1.00 58.12 78 LYS B N 1
ATOM 3216 C CA . LYS B 1 78 ? 42.695 -67.551 19.871 1.00 61.90 78 LYS B CA 1
ATOM 3217 C C . LYS B 1 78 ? 43.852 -67.291 18.909 1.00 63.88 78 LYS B C 1
ATOM 3218 O O . LYS B 1 78 ? 44.645 -66.375 19.132 1.00 64.51 78 LYS B O 1
ATOM 3224 N N . LYS B 1 79 ? 43.957 -68.076 17.841 1.00 68.84 79 LYS B N 1
ATOM 3225 C CA . LYS B 1 79 ? 45.054 -67.879 16.892 1.00 72.94 79 LYS B CA 1
ATOM 3226 C C . LYS B 1 79 ? 44.877 -66.586 16.090 1.00 71.28 79 LYS B C 1
ATOM 3227 O O . LYS B 1 79 ? 43.754 -66.193 15.762 1.00 65.58 79 LYS B O 1
ATOM 3233 N N . LEU B 1 80 ? 45.995 -65.934 15.784 1.00 67.88 80 LEU B N 1
ATOM 3234 C CA . LEU B 1 80 ? 45.980 -64.639 15.113 1.00 62.02 80 LEU B CA 1
ATOM 3235 C C . LEU B 1 80 ? 45.992 -64.794 13.596 1.00 66.64 80 LEU B C 1
ATOM 3236 O O . LEU B 1 80 ? 46.894 -65.421 13.036 1.00 70.35 80 LEU B O 1
ATOM 3241 N N . GLU B 1 81 ? 45.001 -64.212 12.927 1.00 62.57 81 GLU B N 1
ATOM 3242 C CA . GLU B 1 81 ? 44.838 -64.438 11.494 1.00 65.94 81 GLU B CA 1
ATOM 3243 C C . GLU B 1 81 ? 44.634 -63.174 10.676 1.00 61.75 81 GLU B C 1
ATOM 3244 O O . GLU B 1 81 ? 43.841 -62.306 11.039 1.00 59.10 81 GLU B O 1
ATOM 3250 N N . ALA B 1 82 ? 45.336 -63.108 9.546 1.00 60.39 82 ALA B N 1
ATOM 3251 C CA . ALA B 1 82 ? 45.239 -61.983 8.623 1.00 56.82 82 ALA B CA 1
ATOM 3252 C C . ALA B 1 82 ? 43.837 -61.854 8.035 1.00 64.60 82 ALA B C 1
ATOM 3253 O O . ALA B 1 82 ? 43.289 -62.815 7.490 1.00 66.01 82 ALA B O 1
ATOM 3255 N N . LYS B 1 83 ? 43.262 -60.659 8.146 1.00 53.21 83 LYS B N 1
ATOM 3256 C CA . LYS B 1 83 ? 41.917 -60.407 7.650 1.00 53.48 83 LYS B CA 1
ATOM 3257 C C . LYS B 1 83 ? 41.875 -59.111 6.839 1.00 60.08 83 LYS B C 1
ATOM 3258 O O . LYS B 1 83 ? 42.814 -58.779 6.107 1.00 58.73 83 LYS B O 1
ATOM 3264 N N . GLU B 1 84 ? 40.765 -58.395 6.960 1.00 49.18 84 GLU B N 1
ATOM 3265 C CA . GLU B 1 84 ? 40.694 -57.005 6.547 1.00 44.83 84 GLU B CA 1
ATOM 3266 C C . GLU B 1 84 ? 39.980 -56.273 7.677 1.00 47.61 84 GLU B C 1
ATOM 3267 O O . GLU B 1 84 ? 38.945 -56.726 8.161 1.00 49.29 84 GLU B O 1
ATOM 3273 N N . ILE B 1 85 ? 40.550 -55.161 8.123 1.00 37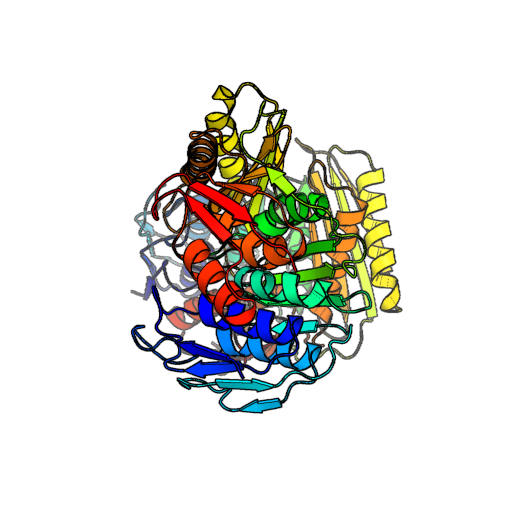.24 85 ILE B N 1
ATOM 3274 C CA . ILE B 1 85 ? 40.036 -54.465 9.295 1.00 38.99 85 ILE B CA 1
ATOM 3275 C C . ILE B 1 85 ? 39.329 -53.181 8.894 1.00 38.22 85 ILE B C 1
ATOM 3276 O O . ILE B 1 85 ? 39.847 -52.412 8.090 1.00 41.82 85 ILE B O 1
ATOM 3281 N N . SER B 1 86 ? 38.152 -52.942 9.462 1.00 39.95 86 SER B N 1
ATOM 3282 C CA . SER B 1 86 ? 37.419 -51.711 9.181 1.00 38.42 86 SER B CA 1
ATOM 3283 C C . SER B 1 86 ? 36.835 -51.128 10.454 1.00 38.47 86 SER B C 1
ATOM 3284 O O . SER B 1 86 ? 36.043 -51.768 11.147 1.00 39.58 86 SER B O 1
ATOM 3287 N N . ILE B 1 87 ? 37.234 -49.903 10.764 1.00 33.34 87 ILE B N 1
ATOM 3288 C CA . ILE B 1 87 ? 36.857 -49.290 12.023 1.00 38.54 87 ILE B CA 1
ATOM 3289 C C . ILE B 1 87 ? 36.317 -47.885 11.789 1.00 35.34 87 ILE B C 1
ATOM 3290 O O . ILE B 1 87 ? 36.935 -47.085 11.091 1.00 31.80 87 ILE B O 1
ATOM 3295 N N . ASP B 1 88 ? 35.159 -47.592 12.371 1.00 33.93 88 ASP B N 1
ATOM 3296 C CA . ASP B 1 88 ? 34.599 -46.246 12.325 1.00 36.00 88 ASP B CA 1
ATOM 3297 C C . ASP B 1 88 ? 34.539 -45.669 13.728 1.00 41.80 88 ASP B C 1
ATOM 3298 O O . ASP B 1 88 ? 33.564 -45.871 14.455 1.00 43.52 88 ASP B O 1
ATOM 3303 N N . ILE B 1 89 ? 35.589 -44.948 14.101 1.00 34.88 89 ILE B N 1
ATOM 3304 C CA . ILE B 1 89 ? 35.770 -44.516 15.480 1.00 44.73 89 ILE B CA 1
ATOM 3305 C C . ILE B 1 89 ? 34.637 -43.646 16.011 1.00 48.04 89 ILE B C 1
ATOM 3306 O O . ILE B 1 89 ? 34.225 -43.776 17.166 1.00 49.34 89 ILE B O 1
ATOM 3311 N N . GLY B 1 90 ? 34.121 -42.760 15.173 1.00 42.49 90 GLY B N 1
ATOM 3312 C CA . GLY B 1 90 ? 33.077 -41.877 15.636 1.00 37.65 90 GLY B CA 1
ATOM 3313 C C . GLY B 1 90 ? 33.616 -40.483 15.842 1.00 44.63 90 GLY B C 1
ATOM 3314 O O . GLY B 1 90 ? 34.638 -40.271 16.525 1.00 36.31 90 GLY B O 1
ATOM 3315 N N . THR B 1 91 ? 32.901 -39.535 15.245 1.00 32.00 91 THR B N 1
ATOM 3316 C CA . THR B 1 91 ? 33.298 -38.137 15.213 1.00 34.15 91 THR B CA 1
ATOM 3317 C C . THR B 1 91 ? 34.822 -37.983 15.042 1.00 32.60 91 THR B C 1
ATOM 3318 O O . THR B 1 91 ? 35.400 -38.588 14.132 1.00 30.09 91 THR B O 1
ATOM 3322 N N . ALA B 1 92 ? 35.473 -37.213 15.912 1.00 30.18 92 ALA B N 1
ATOM 3323 C CA . ALA B 1 92 ? 36.883 -36.872 15.692 1.00 28.85 92 ALA B CA 1
ATOM 3324 C C . ALA B 1 92 ? 37.848 -37.722 16.516 1.00 31.75 92 ALA B C 1
ATOM 3325 O O . ALA B 1 92 ? 38.982 -37.307 16.792 1.00 26.25 92 ALA B O 1
ATOM 3327 N N . GLY B 1 93 ? 37.397 -38.911 16.905 1.00 26.32 93 GLY B N 1
ATOM 3328 C CA . GLY B 1 93 ? 38.216 -39.817 17.691 1.00 30.56 93 GLY B CA 1
ATOM 3329 C C . GLY B 1 93 ? 39.513 -40.133 16.971 1.00 30.30 93 GLY B C 1
ATOM 3330 O O . GLY B 1 93 ? 39.499 -40.396 15.769 1.00 26.46 93 GLY B O 1
ATOM 3331 N N . SER B 1 94 ? 40.630 -40.102 17.701 1.00 29.38 94 SER B N 1
ATOM 3332 C CA . SER B 1 94 ? 41.949 -40.229 17.080 1.00 28.37 94 SER B CA 1
ATOM 3333 C C . SER B 1 94 ? 42.178 -41.535 16.327 1.00 25.94 94 SER B C 1
ATOM 3334 O O . SER B 1 94 ? 42.199 -42.626 16.902 1.00 25.28 94 SER B O 1
ATOM 3337 N N . ILE B 1 95 ? 42.370 -41.408 15.023 1.00 22.01 95 ILE B N 1
ATOM 3338 C CA . ILE B 1 95 ? 42.751 -42.551 14.209 1.00 18.07 95 ILE B CA 1
ATOM 3339 C C . ILE B 1 95 ? 44.142 -43.048 14.591 1.00 22.35 95 ILE B C 1
ATOM 3340 O O . ILE B 1 95 ? 44.378 -44.260 14.662 1.00 21.32 95 ILE B O 1
ATOM 3345 N N . THR B 1 96 ? 45.063 -42.123 14.852 1.00 21.06 96 THR B N 1
ATOM 3346 C CA . THR B 1 96 ? 46.433 -42.539 15.174 1.00 22.58 96 THR B CA 1
ATOM 3347 C C . THR B 1 96 ? 46.554 -43.290 16.503 1.00 19.06 96 THR B C 1
ATOM 3348 O O . THR B 1 96 ? 47.390 -44.192 16.627 1.00 22.61 96 THR B O 1
ATOM 3352 N N . LEU B 1 97 ? 45.726 -42.944 17.489 1.00 20.55 97 LEU B N 1
ATOM 3353 C CA . LEU B 1 97 ? 45.742 -43.695 18.745 1.00 24.55 97 LEU B CA 1
ATOM 3354 C C . LEU B 1 97 ? 45.382 -45.160 18.496 1.00 27.67 97 LEU B C 1
ATOM 3355 O O . LEU B 1 97 ? 46.061 -46.070 18.965 1.00 24.56 97 LEU B O 1
ATOM 3360 N N . VAL B 1 98 ? 44.315 -45.381 17.740 1.00 24.37 98 VAL B N 1
ATOM 3361 C CA . VAL B 1 98 ? 43.925 -46.737 17.370 1.00 26.01 98 VAL B CA 1
ATOM 3362 C C . VAL B 1 98 ? 45.023 -47.432 16.578 1.00 25.53 98 VAL B C 1
ATOM 3363 O O . VAL B 1 98 ? 45.442 -48.545 16.904 1.00 27.64 98 VAL B O 1
ATOM 3367 N N . LEU B 1 99 ? 45.502 -46.755 15.546 1.00 27.18 99 LEU B N 1
ATOM 3368 C CA . LEU B 1 99 ? 46.539 -47.293 14.681 1.00 26.97 99 LEU B CA 1
ATOM 3369 C C . LEU B 1 99 ? 47.823 -47.654 15.437 1.00 26.21 99 LEU B C 1
ATOM 3370 O O . LEU B 1 99 ? 48.466 -48.658 15.128 1.00 28.65 99 LEU B O 1
ATOM 3375 N N . GLN B 1 100 ? 48.193 -46.847 16.431 1.00 26.50 100 GLN B N 1
ATOM 3376 C CA . GLN B 1 100 ? 49.405 -47.123 17.213 1.00 29.02 100 GLN B CA 1
ATOM 3377 C C . GLN B 1 100 ? 49.344 -48.484 17.900 1.00 31.27 100 GLN B C 1
ATOM 3378 O O . GLN B 1 100 ? 50.363 -49.152 18.097 1.00 33.08 100 GLN B O 1
ATOM 3384 N N . ALA B 1 101 ? 48.140 -48.868 18.295 1.00 28.19 101 ALA B N 1
ATOM 3385 C CA . ALA B 1 101 ? 47.920 -50.121 18.996 1.00 30.13 101 ALA B CA 1
ATOM 3386 C C . ALA B 1 101 ? 47.692 -51.255 18.012 1.00 32.33 101 ALA B C 1
ATOM 3387 O O . ALA B 1 101 ? 48.027 -52.407 18.294 1.00 33.82 101 ALA B O 1
ATOM 3389 N N . LEU B 1 102 ? 47.118 -50.928 16.855 1.00 26.65 102 LEU B N 1
ATOM 3390 C CA . LEU B 1 102 ? 46.800 -51.940 15.854 1.00 27.00 102 LEU B CA 1
ATOM 3391 C C . LEU B 1 102 ? 48.042 -52.432 15.086 1.00 32.24 102 LEU B C 1
ATOM 3392 O O . LEU B 1 102 ? 48.167 -53.632 14.796 1.00 27.10 102 LEU B O 1
ATOM 3397 N N . LEU B 1 103 ? 48.946 -51.506 14.750 1.00 25.79 103 LEU B N 1
ATOM 3398 C CA . LEU B 1 103 ? 50.169 -51.830 13.991 1.00 24.02 103 LEU B CA 1
ATOM 3399 C C . LEU B 1 103 ? 50.999 -52.993 14.566 1.00 26.72 103 LEU B C 1
ATOM 3400 O O . LEU B 1 103 ? 51.286 -53.946 13.841 1.00 28.16 103 LEU B O 1
ATOM 3405 N N . PRO B 1 104 ? 51.372 -52.934 15.866 1.00 28.61 104 PRO B N 1
ATOM 3406 C CA . PRO B 1 104 ? 52.189 -54.028 16.413 1.00 27.52 104 PRO B CA 1
ATOM 3407 C C . PRO B 1 104 ? 51.469 -55.386 16.386 1.00 33.69 104 PRO B C 1
ATOM 3408 O O . PRO B 1 104 ? 52.104 -56.420 16.193 1.00 30.10 104 PRO B O 1
ATOM 3412 N N . ALA B 1 105 ? 50.159 -55.378 16.608 1.00 27.92 105 ALA B N 1
ATOM 3413 C CA . ALA B 1 105 ? 49.367 -56.608 16.523 1.00 33.74 105 ALA B CA 1
ATOM 3414 C C . ALA B 1 105 ? 49.307 -57.193 15.103 1.00 27.84 105 ALA B C 1
ATOM 3415 O O . ALA B 1 105 ? 49.559 -58.389 14.900 1.00 31.25 105 ALA B O 1
ATOM 3417 N N . MET B 1 106 ? 48.970 -56.341 14.134 1.00 29.49 106 MET B N 1
ATOM 3418 C CA . MET B 1 106 ? 48.765 -56.753 12.738 1.00 31.59 106 MET B CA 1
ATOM 3419 C C . MET B 1 106 ? 49.980 -57.396 12.078 1.00 33.51 106 MET B C 1
ATOM 3420 O O . MET B 1 106 ? 49.831 -58.298 11.253 1.00 30.06 106 MET B O 1
ATOM 3425 N N . VAL B 1 107 ? 51.179 -56.938 12.428 1.00 28.72 107 VAL B N 1
ATOM 3426 C CA . VAL B 1 107 ? 52.387 -57.483 11.804 1.00 33.85 107 VAL B CA 1
ATOM 3427 C C . VAL B 1 107 ? 52.725 -58.909 12.268 1.00 30.57 107 VAL B C 1
ATOM 3428 O O . VAL B 1 107 ? 53.596 -59.564 11.692 1.00 34.53 107 VAL B O 1
ATOM 3432 N N . PHE B 1 108 ? 52.032 -59.393 13.294 1.00 27.39 108 PHE B N 1
ATOM 3433 C CA . PHE B 1 108 ? 52.227 -60.772 13.740 1.00 32.86 108 PHE B CA 1
ATOM 3434 C C . PHE B 1 108 ? 51.258 -61.740 13.074 1.00 41.84 108 PHE B C 1
ATOM 3435 O O . PHE B 1 108 ? 51.345 -62.950 13.267 1.00 40.17 108 PHE B O 1
ATOM 3443 N N . ALA B 1 109 ? 50.340 -61.200 12.278 1.00 38.53 109 ALA B N 1
ATOM 3444 C CA . ALA B 1 109 ? 49.477 -62.033 11.451 1.00 42.64 109 ALA B CA 1
ATOM 3445 C C . ALA B 1 109 ? 50.353 -62.771 10.441 1.00 45.88 109 ALA B C 1
ATOM 3446 O O . ALA B 1 109 ? 51.460 -62.331 10.132 1.00 51.34 109 ALA B O 1
ATOM 3448 N N . ARG B 1 110 ? 49.875 -63.890 9.917 1.00 46.49 110 ARG B N 1
ATOM 3449 C CA . ARG B 1 110 ? 50.732 -64.681 9.043 1.00 52.40 110 ARG B CA 1
ATOM 3450 C C . ARG B 1 110 ? 50.683 -64.209 7.590 1.00 50.22 110 ARG B C 1
ATOM 3451 O O . ARG B 1 110 ? 51.591 -64.491 6.807 1.00 45.99 110 ARG B O 1
ATOM 3459 N N . GLU B 1 111 ? 49.626 -63.476 7.244 1.00 50.17 111 GLU B N 1
ATOM 3460 C CA . GLU B 1 111 ? 49.530 -62.833 5.938 1.00 47.71 111 GLU B CA 1
ATOM 3461 C C . GLU B 1 111 ? 49.282 -61.323 6.062 1.00 49.36 111 GLU B C 1
ATOM 3462 O O . GLU B 1 111 ? 49.117 -60.793 7.160 1.00 43.89 111 GLU B O 1
ATOM 3468 N N . LYS B 1 112 ? 49.259 -60.652 4.916 1.00 46.26 112 LYS B N 1
ATOM 3469 C CA . LYS B 1 112 ? 49.028 -59.213 4.815 1.00 41.21 112 LYS B CA 1
ATOM 3470 C C . LYS B 1 112 ? 47.697 -58.792 5.439 1.00 45.28 112 LYS B C 1
ATOM 3471 O O . LYS B 1 112 ? 46.691 -59.487 5.303 1.00 44.32 112 LYS B O 1
ATOM 3477 N N . VAL B 1 113 ? 47.693 -57.657 6.133 1.00 38.51 113 VAL B N 1
ATOM 3478 C CA . VAL B 1 113 ? 46.463 -57.149 6.723 1.00 34.34 113 VAL B CA 1
ATOM 3479 C C . VAL B 1 113 ? 46.183 -55.733 6.264 1.00 37.30 113 VAL B C 1
ATOM 3480 O O . VAL B 1 113 ? 46.943 -54.817 6.572 1.00 29.34 113 VAL B O 1
ATOM 3484 N N . LYS B 1 114 ? 45.081 -55.565 5.542 1.00 33.08 114 LYS B N 1
ATOM 3485 C CA . LYS B 1 114 ? 44.633 -54.263 5.083 1.00 35.11 114 LYS B CA 1
ATOM 3486 C C . LYS B 1 114 ? 43.722 -53.667 6.141 1.00 31.08 114 LYS B C 1
ATOM 3487 O O . LYS B 1 114 ? 43.042 -54.395 6.864 1.00 34.76 114 LYS B O 1
ATOM 3493 N N . PHE B 1 115 ? 43.709 -52.344 6.240 1.00 24.97 115 PHE B N 1
ATOM 3494 C CA . PHE B 1 115 ? 42.843 -51.686 7.200 1.00 27.16 115 PHE B CA 1
ATOM 3495 C C . PHE B 1 115 ? 42.235 -50.412 6.625 1.00 27.82 115 PHE B C 1
ATOM 3496 O O . PHE B 1 115 ? 42.769 -49.806 5.693 1.00 27.66 115 PHE B O 1
ATOM 3504 N N . ARG B 1 116 ? 41.104 -50.017 7.187 1.00 31.61 116 ARG B N 1
ATOM 3505 C CA . ARG B 1 116 ? 40.480 -48.755 6.834 1.00 27.45 116 ARG B CA 1
ATOM 3506 C C . ARG B 1 116 ? 39.867 -48.218 8.113 1.00 29.77 116 ARG B C 1
ATOM 3507 O O . ARG B 1 116 ? 39.124 -48.917 8.800 1.00 31.52 116 ARG B O 1
ATOM 3515 N N . ILE B 1 117 ? 40.207 -46.981 8.448 1.00 27.88 117 ILE B N 1
ATOM 3516 C CA . ILE B 1 117 ? 39.820 -46.407 9.722 1.00 29.48 117 ILE B CA 1
ATOM 3517 C C . ILE B 1 117 ? 39.292 -44.999 9.483 1.00 25.62 117 ILE B C 1
ATOM 3518 O O . ILE B 1 117 ? 39.872 -44.237 8.722 1.00 24.88 117 ILE B O 1
ATOM 3523 N N . THR B 1 118 ? 38.168 -44.666 10.104 1.00 26.76 118 THR B N 1
ATOM 3524 C CA . THR B 1 118 ? 37.608 -43.329 9.954 1.00 25.15 118 THR B CA 1
ATOM 3525 C C . THR B 1 118 ? 37.554 -42.649 11.300 1.00 23.99 118 THR B C 1
ATOM 3526 O O . THR B 1 118 ? 37.518 -43.301 12.340 1.00 31.18 118 THR B O 1
ATOM 3530 N N . GLY B 1 119 ? 37.533 -41.327 11.280 1.00 23.80 119 GLY B N 1
ATOM 3531 C CA . GLY B 1 119 ? 37.617 -40.572 12.510 1.00 24.99 119 GLY B CA 1
ATOM 3532 C C . GLY B 1 119 ? 38.427 -39.310 12.294 1.00 28.10 119 GLY B C 1
ATOM 3533 O O . GLY B 1 119 ? 38.384 -38.717 11.211 1.00 23.97 119 GLY B O 1
ATOM 3534 N N . GLY B 1 120 ? 39.163 -38.904 13.330 1.00 22.09 120 GLY B N 1
ATOM 3535 C CA . GLY B 1 120 ? 39.978 -37.709 13.281 1.00 21.76 120 GLY B CA 1
ATOM 3536 C C . GLY B 1 120 ? 41.383 -38.059 12.839 1.00 24.25 120 GLY B C 1
ATOM 3537 O O . GLY B 1 120 ? 42.009 -38.948 13.402 1.00 23.32 120 GLY B O 1
ATOM 3538 N N . THR B 1 121 ? 41.876 -37.368 11.824 1.00 22.41 121 THR B N 1
ATOM 3539 C CA . THR B 1 121 ? 43.236 -37.612 11.349 1.00 21.97 121 THR B CA 1
ATOM 3540 C C . THR B 1 121 ? 44.224 -36.659 12.013 1.00 20.79 121 THR B C 1
ATOM 3541 O O . THR B 1 121 ? 45.412 -36.959 12.130 1.00 21.60 121 THR B O 1
ATOM 3545 N N . ASP B 1 122 ? 43.732 -35.501 12.431 1.00 18.94 122 ASP B N 1
ATOM 3546 C CA . ASP B 1 122 ? 44.600 -34.454 12.942 1.00 21.63 122 ASP B CA 1
ATOM 3547 C C . ASP B 1 122 ? 43.963 -33.794 14.159 1.00 25.03 122 ASP B C 1
ATOM 3548 O O . ASP B 1 122 ? 43.274 -32.785 14.034 1.00 20.88 122 ASP B O 1
ATOM 3553 N N . VAL B 1 123 ? 44.180 -34.386 15.335 1.00 21.09 123 VAL B N 1
ATOM 3554 C CA . VAL B 1 123 ? 43.507 -33.934 16.547 1.00 20.16 123 VAL B CA 1
ATOM 3555 C C . VAL B 1 123 ? 44.505 -33.745 17.690 1.00 24.62 123 VAL B C 1
ATOM 3556 O O . VAL B 1 123 ? 45.586 -34.337 17.686 1.00 21.38 123 VAL B O 1
ATOM 3560 N N . SER B 1 124 ? 44.159 -32.889 18.643 1.00 24.55 124 SER B N 1
ATOM 3561 C CA . SER B 1 124 ? 45.060 -32.600 19.761 1.00 31.40 124 SER B CA 1
ATOM 3562 C C . SER B 1 124 ? 45.425 -33.854 20.557 1.00 26.92 124 SER B C 1
ATOM 3563 O O . SER B 1 124 ? 44.651 -34.813 20.610 1.00 26.42 124 SER B O 1
ATOM 3566 N N . TRP B 1 125 ? 46.620 -33.841 21.144 1.00 27.97 125 TRP B N 1
ATOM 3567 C CA . TRP B 1 125 ? 47.062 -34.877 22.083 1.00 28.56 125 TRP B CA 1
ATOM 3568 C C . TRP B 1 125 ? 47.267 -36.265 21.486 1.00 30.35 125 TRP B C 1
ATOM 3569 O O . TRP B 1 125 ? 47.185 -37.263 22.194 1.00 29.50 125 TRP B O 1
ATOM 3580 N N . SER B 1 126 ? 47.521 -36.329 20.183 1.00 23.59 126 SER B N 1
ATOM 3581 C CA . SER B 1 126 ? 47.973 -37.567 19.560 1.00 20.21 126 SER B CA 1
ATOM 3582 C C . SER B 1 126 ? 48.732 -37.183 18.295 1.00 19.32 126 SER B C 1
ATOM 3583 O O . SER B 1 126 ? 48.537 -36.091 17.783 1.00 19.64 126 SER B O 1
ATOM 3586 N N . PRO B 1 127 ? 49.633 -38.055 17.810 1.00 20.74 127 PRO B N 1
ATOM 3587 C CA . PRO B 1 127 ? 50.374 -37.680 16.598 1.00 21.76 127 PRO B CA 1
ATOM 3588 C C . PRO B 1 127 ? 49.438 -37.490 15.404 1.00 18.02 127 PRO B C 1
ATOM 3589 O O . PRO B 1 127 ? 48.451 -38.219 15.277 1.00 18.31 127 PRO B O 1
ATOM 3593 N N . PRO B 1 128 ? 49.749 -36.524 14.536 1.00 19.13 128 PRO B N 1
ATOM 3594 C CA . PRO B 1 128 ? 48.972 -36.381 13.299 1.00 21.00 128 PRO B CA 1
ATOM 3595 C C . PRO B 1 128 ? 49.262 -37.569 12.376 1.00 21.14 128 PRO B C 1
ATOM 3596 O O . PRO B 1 128 ? 50.353 -38.133 12.415 1.00 19.88 128 PRO B O 1
ATOM 3600 N N . VAL B 1 129 ? 48.280 -37.973 11.578 1.00 18.78 129 VAL B N 1
ATOM 3601 C CA . VAL B 1 129 ? 48.437 -39.169 10.754 1.00 16.48 129 VAL B CA 1
ATOM 3602 C C . VAL B 1 129 ? 49.680 -39.076 9.845 1.00 15.95 129 VAL B C 1
ATOM 3603 O O . VAL B 1 129 ? 50.362 -40.072 9.632 1.00 17.77 129 VAL B O 1
ATOM 3607 N N . ASP B 1 130 ? 49.988 -37.874 9.362 1.00 18.01 130 ASP B N 1
ATOM 3608 C CA . ASP B 1 130 ? 51.160 -37.666 8.506 1.00 16.88 130 ASP B CA 1
ATOM 3609 C C . ASP B 1 130 ? 52.454 -38.014 9.257 1.00 22.93 130 ASP B C 1
ATOM 3610 O O . ASP B 1 130 ? 53.450 -38.378 8.635 1.00 20.09 130 ASP B O 1
ATOM 3615 N N . TYR B 1 131 ? 52.445 -37.879 10.584 1.00 19.71 131 TYR B N 1
ATOM 3616 C CA . TYR B 1 131 ? 53.588 -38.342 11.394 1.00 20.96 131 TYR B CA 1
ATOM 3617 C C . TYR B 1 131 ? 53.761 -39.876 11.314 1.00 21.22 131 TYR B C 1
ATOM 3618 O O . TYR B 1 131 ? 54.892 -40.391 11.188 1.00 18.59 131 TYR B O 1
ATOM 3627 N N . LEU B 1 132 ? 52.657 -40.616 11.429 1.00 16.53 132 LEU B N 1
ATOM 3628 C CA . LEU B 1 132 ? 52.735 -42.073 11.317 1.00 22.01 132 LEU B CA 1
ATOM 3629 C C . LEU B 1 132 ? 53.235 -42.504 9.934 1.00 21.90 132 LEU B C 1
ATOM 3630 O O . LEU B 1 132 ? 54.050 -43.430 9.815 1.00 20.33 132 LEU B O 1
ATOM 3635 N N . SER B 1 133 ? 52.737 -41.823 8.901 1.00 20.76 133 SER B N 1
ATOM 3636 C CA . SER B 1 133 ? 53.105 -42.111 7.512 1.00 23.46 133 SER B CA 1
ATOM 3637 C C . SER B 1 133 ? 54.582 -41.906 7.227 1.00 24.85 133 SER B C 1
ATOM 3638 O O . SER B 1 133 ? 55.217 -42.730 6.557 1.00 23.25 133 SER B O 1
ATOM 3641 N N . ASN B 1 134 ? 55.124 -40.798 7.723 1.00 21.97 134 ASN B N 1
ATOM 3642 C CA . ASN B 1 134 ? 56.454 -40.366 7.308 1.00 19.81 134 ASN B CA 1
ATOM 3643 C C . ASN B 1 134 ? 57.582 -40.514 8.335 1.00 22.19 134 ASN B C 1
ATOM 3644 O O . ASN B 1 134 ? 58.754 -40.445 7.976 1.00 25.87 134 ASN B O 1
ATOM 3649 N N . VAL B 1 135 ? 57.224 -40.712 9.600 1.00 19.74 135 VAL B N 1
ATOM 3650 C CA . VAL B 1 135 ? 58.222 -40.867 10.663 1.00 16.85 135 VAL B CA 1
ATOM 3651 C C . VAL B 1 135 ? 58.139 -42.263 11.244 1.00 18.33 135 VAL B C 1
ATOM 3652 O O . VAL B 1 135 ? 59.135 -42.991 11.268 1.00 19.70 135 VAL B O 1
ATOM 3656 N N . THR B 1 136 ? 56.949 -42.670 11.673 1.00 18.63 136 THR B N 1
ATOM 3657 C CA . THR B 1 136 ? 56.808 -43.990 12.286 1.00 20.82 136 THR B CA 1
ATOM 3658 C C . THR B 1 136 ? 57.131 -45.144 11.336 1.00 26.01 136 THR B C 1
ATOM 3659 O O . THR B 1 136 ? 57.888 -46.054 11.701 1.00 23.32 136 THR B O 1
ATOM 3663 N N . LEU B 1 137 ? 56.567 -45.117 10.125 1.00 22.09 137 LEU B N 1
ATOM 3664 C CA . LEU B 1 137 ? 56.812 -46.205 9.173 1.00 22.66 137 LEU B CA 1
ATOM 3665 C C . LEU B 1 137 ? 58.281 -46.239 8.782 1.00 22.42 137 LEU B C 1
ATOM 3666 O O . LEU B 1 137 ? 58.848 -47.307 8.559 1.00 28.08 137 LEU B O 1
ATOM 3671 N N . PHE B 1 138 ? 58.886 -45.060 8.683 1.00 19.01 138 PHE B N 1
ATOM 3672 C CA . PHE B 1 138 ? 60.301 -44.968 8.332 1.00 26.82 138 PHE B CA 1
ATOM 3673 C C . PHE B 1 138 ? 61.167 -45.752 9.322 1.00 28.42 138 PHE B C 1
ATOM 3674 O O . PHE B 1 138 ? 62.100 -46.462 8.935 1.00 23.48 138 PHE B O 1
ATOM 3682 N N . ALA B 1 139 ? 60.853 -45.608 10.605 1.00 25.82 139 ALA B N 1
ATOM 3683 C CA . ALA B 1 139 ? 61.585 -46.305 11.653 1.00 21.46 139 ALA B CA 1
ATOM 3684 C C . ALA B 1 139 ? 61.251 -47.794 11.682 1.00 25.16 139 ALA B C 1
ATOM 3685 O O . ALA B 1 139 ? 62.135 -48.632 11.879 1.00 23.13 139 ALA B O 1
ATOM 3687 N N . LEU B 1 140 ? 59.978 -48.135 11.497 1.00 21.23 140 LEU B N 1
ATOM 3688 C CA . LEU B 1 140 ? 59.598 -49.548 11.470 1.00 22.36 140 LEU B CA 1
ATOM 3689 C C . LEU B 1 140 ? 60.268 -50.301 10.311 1.00 27.02 140 LEU B C 1
ATOM 3690 O O . LEU B 1 140 ? 60.513 -51.506 10.404 1.00 29.10 140 LEU B O 1
ATOM 3695 N N . GLU B 1 141 ? 60.567 -49.597 9.225 1.00 27.30 141 GLU B N 1
ATOM 3696 C CA . GLU B 1 141 ? 61.293 -50.221 8.114 1.00 29.25 141 GLU B CA 1
ATOM 3697 C C . GLU B 1 141 ? 62.669 -50.735 8.576 1.00 32.41 141 GLU B C 1
ATOM 3698 O O . GLU B 1 141 ? 63.107 -51.832 8.191 1.00 32.36 141 GLU B O 1
ATOM 3704 N N . LYS B 1 142 ? 63.336 -49.947 9.418 1.00 29.52 142 LYS B N 1
ATOM 3705 C CA . LYS B 1 142 ? 64.658 -50.302 9.942 1.00 30.72 142 LYS B CA 1
ATOM 3706 C C . LYS B 1 142 ? 64.677 -51.642 10.676 1.00 31.66 142 LYS B C 1
ATOM 3707 O O . LYS B 1 142 ? 65.707 -52.313 10.723 1.00 35.52 142 LYS B O 1
ATOM 3713 N N . ILE B 1 143 ? 63.546 -52.031 11.257 1.00 24.04 143 ILE B N 1
ATOM 3714 C CA . ILE B 1 143 ? 63.491 -53.303 11.976 1.00 31.26 143 ILE B CA 1
ATOM 3715 C C . ILE B 1 143 ? 62.861 -54.444 11.176 1.00 28.45 143 ILE B C 1
ATOM 3716 O O . ILE B 1 143 ? 62.689 -55.554 11.694 1.00 28.85 143 ILE B O 1
ATOM 3721 N N . GLY B 1 144 ? 62.520 -54.162 9.918 1.00 31.69 144 GLY B N 1
ATOM 3722 C CA . GLY B 1 144 ? 62.051 -55.187 8.999 1.00 36.69 144 GLY B CA 1
ATOM 3723 C C . GLY B 1 144 ? 60.564 -55.149 8.685 1.00 36.47 144 GLY B C 1
ATOM 3724 O O . GLY B 1 144 ? 60.032 -56.066 8.056 1.00 35.27 144 GLY B O 1
ATOM 3725 N N . ILE B 1 145 ? 59.889 -54.088 9.115 1.00 29.63 145 ILE B N 1
ATOM 3726 C CA . ILE B 1 145 ? 58.448 -53.970 8.915 1.00 32.38 145 ILE B CA 1
ATOM 3727 C C . ILE B 1 145 ? 58.127 -53.108 7.703 1.00 31.29 145 ILE B C 1
ATOM 3728 O O . ILE B 1 145 ? 58.659 -52.004 7.561 1.00 28.32 145 ILE B O 1
ATOM 3733 N N . HIS B 1 146 ? 57.244 -53.612 6.841 1.00 33.48 146 HIS B N 1
ATOM 3734 C CA . HIS B 1 146 ? 56.806 -52.870 5.658 1.00 32.16 146 HIS B CA 1
ATOM 3735 C C . HIS B 1 146 ? 55.293 -52.681 5.626 1.00 32.79 146 HIS B C 1
ATOM 3736 O O . HIS B 1 146 ? 54.524 -53.537 6.092 1.00 27.77 146 HIS B O 1
ATOM 3743 N N . GLY B 1 147 ? 54.869 -51.545 5.082 1.00 34.11 147 GLY B N 1
ATOM 3744 C CA . GLY B 1 147 ? 53.459 -51.204 5.069 1.00 38.85 147 GLY B CA 1
ATOM 3745 C C . GLY B 1 147 ? 53.164 -49.823 4.514 1.00 32.18 147 GLY B C 1
ATOM 3746 O O . GLY B 1 147 ? 54.054 -49.123 4.051 1.00 33.55 147 GLY B O 1
ATOM 3747 N N . GLU B 1 148 ? 51.894 -49.436 4.571 1.00 26.59 148 GLU B N 1
ATOM 3748 C CA . GLU B 1 148 ? 51.469 -48.157 4.048 1.00 28.62 148 GLU B CA 1
ATOM 3749 C C . GLU B 1 148 ? 50.369 -47.565 4.898 1.00 23.05 148 GLU B C 1
ATOM 3750 O O . GLU B 1 148 ? 49.523 -48.279 5.433 1.00 25.87 148 GLU B O 1
ATOM 3756 N N . ILE B 1 149 ? 50.394 -46.248 5.022 1.00 26.41 149 ILE B N 1
ATOM 3757 C CA . ILE B 1 149 ? 49.338 -45.526 5.706 1.00 25.39 149 ILE B CA 1
ATOM 3758 C C . ILE B 1 149 ? 49.027 -44.312 4.840 1.00 31.93 149 ILE B C 1
ATOM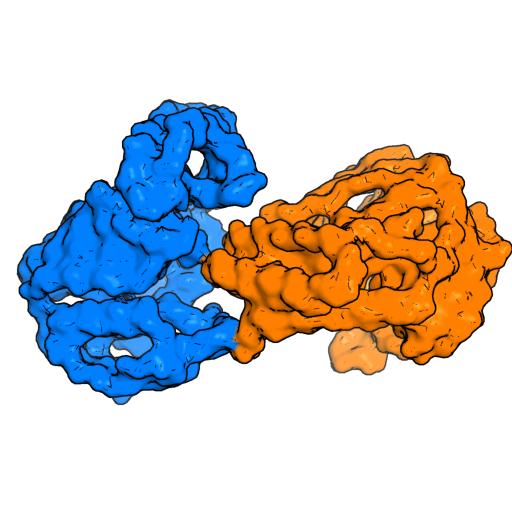 3759 O O . ILE B 1 149 ? 49.872 -43.432 4.656 1.00 27.74 149 ILE B O 1
ATOM 3764 N N . ARG B 1 150 ? 47.824 -44.273 4.286 1.00 27.67 150 ARG B N 1
ATOM 3765 C CA . ARG B 1 150 ? 47.467 -43.201 3.362 1.00 26.88 150 ARG B CA 1
ATOM 3766 C C . ARG B 1 150 ? 46.268 -42.416 3.858 1.00 28.33 150 ARG B C 1
ATOM 3767 O O . ARG B 1 150 ? 45.258 -42.994 4.267 1.00 29.18 150 ARG B O 1
ATOM 3775 N N . VAL B 1 151 ? 46.369 -41.094 3.799 1.00 23.20 151 VAL B N 1
ATOM 3776 C CA . VAL B 1 151 ? 45.258 -40.246 4.162 1.00 27.47 151 VAL B CA 1
ATOM 3777 C C . VAL B 1 151 ? 44.374 -40.043 2.938 1.00 30.99 151 VAL B C 1
ATOM 3778 O O . VAL B 1 151 ? 44.738 -39.310 2.023 1.00 28.00 151 VAL B O 1
ATOM 3782 N N . ILE B 1 152 ? 43.230 -40.717 2.917 1.00 25.51 152 ILE B N 1
ATOM 3783 C CA . ILE B 1 152 ? 42.250 -40.526 1.859 1.00 25.14 152 ILE B CA 1
ATOM 3784 C C . ILE B 1 152 ? 41.510 -39.209 2.114 1.00 30.42 152 ILE B C 1
ATOM 3785 O O . ILE B 1 152 ? 41.261 -38.422 1.196 1.00 31.65 152 ILE B O 1
ATOM 3790 N N . ARG B 1 153 ? 41.171 -38.957 3.373 1.00 25.90 153 ARG B N 1
ATOM 3791 C CA . ARG B 1 153 ? 40.450 -37.740 3.712 1.00 22.12 153 ARG B CA 1
ATOM 3792 C C . ARG B 1 153 ? 40.778 -37.284 5.110 1.00 19.12 153 ARG B C 1
ATOM 3793 O O . ARG B 1 153 ? 40.932 -38.108 6.011 1.00 24.86 153 ARG B O 1
ATOM 3801 N N . ARG B 1 154 ? 40.884 -35.972 5.286 1.00 18.26 154 ARG B N 1
ATOM 3802 C CA . ARG B 1 154 ? 41.185 -35.387 6.588 1.00 19.32 154 ARG B CA 1
ATOM 3803 C C . ARG B 1 154 ? 39.944 -35.380 7.476 1.00 23.35 154 ARG B C 1
ATOM 3804 O O . ARG B 1 154 ? 38.808 -35.360 6.982 1.00 20.63 154 ARG B O 1
ATOM 3812 N N . GLY B 1 155 ? 40.163 -35.408 8.786 1.00 18.18 155 GLY B N 1
ATOM 3813 C CA . GLY B 1 155 ? 39.099 -35.206 9.750 1.00 21.85 155 GLY B CA 1
ATOM 3814 C C . GLY B 1 155 ? 39.653 -34.472 10.954 1.00 23.57 155 GLY B C 1
ATOM 3815 O O . GLY B 1 155 ? 40.664 -34.898 11.518 1.00 21.68 155 GLY B O 1
ATOM 3816 N N . HIS B 1 156 ? 39.016 -33.362 11.329 1.00 22.24 156 HIS B N 1
ATOM 3817 C CA . HIS B 1 156 ? 39.441 -32.577 12.483 1.00 24.06 156 HIS B CA 1
ATOM 3818 C C . HIS B 1 156 ? 38.328 -32.501 13.534 1.00 22.56 156 HIS B C 1
ATOM 3819 O O . HIS B 1 156 ? 37.184 -32.841 13.261 1.00 25.83 156 HIS B O 1
ATOM 3826 N N . TYR B 1 157 ? 38.668 -32.028 14.728 1.00 24.09 157 TYR B N 1
ATOM 3827 C CA . TYR B 1 157 ? 37.667 -31.763 15.752 1.00 29.53 157 TYR B CA 1
ATOM 3828 C C . TYR B 1 157 ? 36.783 -30.620 15.241 1.00 29.67 157 TYR B C 1
ATOM 3829 O O . TYR B 1 157 ? 37.304 -29.647 14.675 1.00 24.28 157 TYR B O 1
ATOM 3838 N N . PRO B 1 158 ? 35.452 -30.703 15.458 1.00 28.80 158 PRO B N 1
ATOM 3839 C CA . PRO B 1 158 ? 34.714 -31.689 16.263 1.00 27.78 158 PRO B CA 1
ATOM 3840 C C . PRO B 1 158 ? 34.097 -32.871 15.517 1.00 28.92 158 PRO B C 1
ATOM 3841 O O . PRO B 1 158 ? 33.737 -33.847 16.174 1.00 27.92 158 PRO B O 1
ATOM 3845 N N . LYS B 1 159 ? 33.960 -32.810 14.197 1.00 24.73 159 LYS B N 1
ATOM 3846 C CA . LYS B 1 159 ? 33.120 -33.808 13.523 1.00 28.21 159 LYS B CA 1
ATOM 3847 C C . LYS B 1 159 ? 33.858 -34.975 12.864 1.00 31.90 159 LYS B C 1
ATOM 3848 O O . LYS B 1 159 ? 33.246 -36.005 12.558 1.00 26.85 159 LYS B O 1
ATOM 3854 N N . GLY B 1 160 ? 35.161 -34.822 12.640 1.00 26.65 160 GLY B N 1
ATOM 3855 C CA . GLY B 1 160 ? 35.931 -35.891 12.031 1.00 25.52 160 GLY B CA 1
ATOM 3856 C C . GLY B 1 160 ? 35.619 -36.045 10.553 1.00 27.53 160 GLY B C 1
ATOM 3857 O O . GLY B 1 160 ? 35.705 -35.084 9.795 1.00 24.57 160 GLY B O 1
ATOM 3858 N N . GLY B 1 161 ? 35.238 -37.253 10.149 1.00 25.06 161 GLY B N 1
ATOM 3859 C CA . GLY B 1 161 ? 34.985 -37.547 8.750 1.00 25.82 161 GLY B CA 1
ATOM 3860 C C . GLY B 1 161 ? 36.259 -37.891 7.989 1.00 30.61 161 GLY B C 1
ATOM 3861 O O . GLY B 1 161 ? 36.263 -37.968 6.756 1.00 27.83 161 GLY B O 1
ATOM 3862 N N . GLY B 1 162 ? 37.355 -38.091 8.717 1.00 22.76 162 GLY B N 1
ATOM 3863 C CA . GLY B 1 162 ? 38.602 -38.485 8.083 1.00 25.01 162 GLY B CA 1
ATOM 3864 C C . GLY B 1 162 ? 38.584 -39.950 7.686 1.00 22.37 162 GLY B C 1
ATOM 3865 O O . GLY B 1 162 ? 37.840 -40.745 8.257 1.00 27.26 162 GLY B O 1
ATOM 3866 N N . ILE B 1 163 ? 39.388 -40.305 6.691 1.00 22.10 163 ILE B N 1
ATOM 3867 C CA . ILE B 1 163 ? 39.490 -41.685 6.237 1.00 23.55 163 ILE B CA 1
ATOM 3868 C C . ILE B 1 163 ? 40.952 -42.044 6.019 1.00 25.04 163 ILE B C 1
ATOM 3869 O O . ILE B 1 163 ? 41.661 -41.364 5.283 1.00 25.99 163 ILE B O 1
ATOM 3874 N N . VAL B 1 164 ? 41.396 -43.130 6.629 1.00 24.50 164 VAL B N 1
ATOM 3875 C CA . VAL B 1 164 ? 42.762 -43.589 6.428 1.00 25.86 164 VAL B CA 1
ATOM 3876 C C . VAL B 1 164 ? 42.784 -45.041 5.969 1.00 27.52 164 VAL B C 1
ATOM 3877 O O . VAL B 1 164 ? 42.099 -45.889 6.529 1.00 31.51 164 VAL B O 1
ATOM 3881 N N . GLU B 1 165 ? 43.566 -45.325 4.939 1.00 25.50 165 GLU B N 1
ATOM 3882 C CA . GLU B 1 165 ? 43.643 -46.676 4.411 1.00 29.48 165 GLU B CA 1
ATOM 3883 C C . GLU B 1 165 ? 45.088 -47.095 4.301 1.00 28.02 165 GLU B C 1
ATOM 3884 O O . GLU B 1 165 ? 45.955 -46.262 4.064 1.00 31.36 165 GLU B O 1
ATOM 3890 N N . GLY B 1 166 ? 45.341 -48.388 4.471 1.00 27.57 166 GLY B N 1
ATOM 3891 C CA . GLY B 1 166 ? 46.674 -48.922 4.282 1.00 26.95 166 GLY B CA 1
ATOM 3892 C C . GLY B 1 166 ? 46.757 -50.406 4.590 1.00 31.59 166 GLY B C 1
ATOM 3893 O O . GLY B 1 166 ? 45.741 -51.102 4.660 1.00 33.33 166 GLY B O 1
ATOM 3894 N N . TYR B 1 167 ? 47.979 -50.887 4.788 1.00 29.74 167 TYR B N 1
ATOM 3895 C CA . TYR B 1 167 ? 48.206 -52.292 5.089 1.00 31.90 167 TYR B CA 1
ATOM 3896 C C . TYR B 1 167 ? 49.552 -52.471 5.796 1.00 29.99 167 TYR B C 1
ATOM 3897 O O . TYR B 1 167 ? 50.383 -51.558 5.815 1.00 28.30 167 TYR B O 1
ATOM 3906 N N . VAL B 1 168 ? 49.754 -53.645 6.385 1.00 31.51 168 VAL B N 1
ATOM 3907 C CA . VAL B 1 168 ? 51.082 -54.059 6.822 1.00 33.74 168 VAL B CA 1
ATOM 3908 C C . VAL B 1 168 ? 51.362 -55.462 6.301 1.00 36.17 168 VAL B C 1
ATOM 3909 O O . VAL B 1 168 ? 50.436 -56.244 6.103 1.00 32.34 168 VAL B O 1
ATOM 3913 N N . GLU B 1 169 ? 52.639 -55.756 6.063 1.00 35.94 169 GLU B N 1
ATOM 3914 C CA . GLU B 1 169 ? 53.085 -57.107 5.735 1.00 40.11 169 GLU B CA 1
ATOM 3915 C C . GLU B 1 169 ? 53.428 -57.858 7.017 1.00 39.42 169 GLU B C 1
ATOM 3916 O O . GLU B 1 169 ? 53.716 -57.243 8.041 1.00 35.17 169 GLU B O 1
ATOM 3922 N N . PRO B 1 170 ? 53.393 -59.196 6.964 1.00 39.93 170 PRO B N 1
ATOM 3923 C CA . PRO B 1 170 ? 53.824 -60.040 8.084 1.00 37.52 170 PRO B CA 1
ATOM 3924 C C . PRO B 1 170 ? 55.286 -59.792 8.413 1.00 35.68 170 PRO B C 1
ATOM 3925 O O . PRO B 1 170 ? 56.104 -59.682 7.505 1.00 33.75 170 PRO B O 1
ATOM 3929 N N . TRP B 1 171 ? 55.604 -59.717 9.698 1.00 31.69 171 TRP B N 1
ATOM 3930 C CA . TRP B 1 171 ? 56.949 -59.383 10.138 1.00 37.84 171 TRP B CA 1
ATOM 3931 C C . TRP B 1 171 ? 57.831 -60.641 10.172 1.00 36.23 171 TRP B C 1
ATOM 3932 O O . TRP B 1 171 ? 58.025 -61.253 11.227 1.00 37.18 171 TRP B O 1
ATOM 3943 N N . ASN B 1 172 ? 58.359 -61.020 9.009 1.00 37.25 172 ASN B N 1
ATOM 3944 C CA . ASN B 1 172 ? 59.116 -62.268 8.872 1.00 43.63 172 ASN B CA 1
ATOM 3945 C C . ASN B 1 172 ? 60.600 -62.158 9.197 1.00 43.36 172 ASN B C 1
ATOM 3946 O O . ASN B 1 172 ? 61.161 -63.041 9.845 1.00 46.07 172 ASN B O 1
ATOM 3951 N N . GLU B 1 173 ? 61.235 -61.084 8.736 1.00 41.64 173 GLU B N 1
ATOM 3952 C CA . GLU B 1 173 ? 62.626 -60.826 9.093 1.00 43.59 173 GLU B CA 1
ATOM 3953 C C . GLU B 1 173 ? 62.715 -59.697 10.118 1.00 42.88 173 GLU B C 1
ATOM 3954 O O . GLU B 1 173 ? 62.500 -58.533 9.791 1.00 38.24 173 GLU B O 1
ATOM 3960 N N . LYS B 1 174 ? 63.024 -60.046 11.362 1.00 38.01 174 LYS B N 1
ATOM 3961 C CA . LYS B 1 174 ? 63.156 -59.046 12.407 1.00 35.46 174 LYS B CA 1
ATOM 3962 C C . LYS B 1 174 ? 64.627 -58.752 12.660 1.00 40.27 174 LYS B C 1
ATOM 3963 O O . LYS B 1 174 ? 65.418 -59.667 12.869 1.00 45.57 174 LYS B O 1
ATOM 3969 N N . ARG B 1 175 ? 65.008 -57.481 12.627 1.00 33.55 175 ARG B N 1
ATOM 3970 C CA . ARG B 1 175 ? 66.374 -57.133 13.002 1.00 29.44 175 ARG B CA 1
ATOM 3971 C C . ARG B 1 175 ? 66.393 -56.008 14.036 1.00 37.32 175 ARG B C 1
ATOM 3972 O O . ARG B 1 175 ? 65.471 -55.184 14.102 1.00 30.63 175 ARG B O 1
ATOM 3980 N N . GLU B 1 176 ? 67.435 -55.990 14.857 1.00 30.74 176 GLU B N 1
ATOM 3981 C CA . GLU B 1 176 ? 67.470 -55.061 15.970 1.00 33.89 176 GLU B CA 1
ATOM 3982 C C . GLU B 1 176 ? 67.641 -53.622 15.513 1.00 31.68 176 GLU B C 1
ATOM 3983 O O . GLU B 1 176 ? 68.205 -53.346 14.450 1.00 27.33 176 GLU B O 1
ATOM 3989 N N . LEU B 1 177 ? 67.120 -52.699 16.316 1.00 27.03 177 LEU B N 1
ATOM 3990 C CA . LEU B 1 177 ? 67.308 -51.286 16.033 1.00 26.71 177 LEU B CA 1
ATOM 3991 C C . LEU B 1 177 ? 68.296 -50.709 17.020 1.00 26.47 177 LEU B C 1
ATOM 3992 O O . LEU B 1 177 ? 68.105 -50.821 18.229 1.00 25.26 177 LEU B O 1
ATOM 3997 N N . VAL B 1 178 ? 69.357 -50.100 16.509 1.00 26.69 178 VAL B N 1
ATOM 3998 C CA . VAL B 1 178 ? 70.338 -49.438 17.360 1.00 25.10 178 VAL B CA 1
ATOM 3999 C C . VAL B 1 178 ? 70.358 -47.980 16.943 1.00 29.42 178 VAL B C 1
ATOM 4000 O O . VAL B 1 178 ? 70.843 -47.641 15.866 1.00 26.69 178 VAL B O 1
ATOM 4004 N N . ALA B 1 179 ? 69.798 -47.116 17.781 1.00 23.79 179 ALA B N 1
ATOM 4005 C CA . ALA B 1 179 ? 69.686 -45.707 17.423 1.00 26.85 179 ALA B CA 1
ATOM 4006 C C . ALA B 1 179 ? 69.957 -44.830 18.632 1.00 26.76 179 ALA B C 1
ATOM 4007 O O . ALA B 1 179 ? 69.044 -44.503 19.387 1.00 22.12 179 ALA B O 1
ATOM 4009 N N . LYS B 1 180 ? 71.215 -44.444 18.816 1.00 24.07 180 LYS B N 1
ATOM 4010 C CA . LYS B 1 180 ? 71.602 -43.712 20.010 1.00 27.57 180 LYS B CA 1
ATOM 4011 C C . LYS B 1 180 ? 71.682 -42.226 19.714 1.00 27.51 180 LYS B C 1
ATOM 4012 O O . LYS B 1 180 ? 70.733 -41.480 19.976 1.00 25.98 180 LYS B O 1
ATOM 4018 N N . GLU B 1 181 ? 72.811 -41.799 19.156 1.00 27.90 181 GLU B N 1
ATOM 4019 C CA . GLU B 1 181 ? 72.969 -40.414 18.721 1.00 28.52 181 GLU B CA 1
ATOM 4020 C C . GLU B 1 181 ? 73.017 -40.337 17.198 1.00 31.59 181 GLU B C 1
ATOM 4021 O O . GLU B 1 181 ? 73.574 -41.215 16.541 1.00 30.42 181 GLU B O 1
ATOM 4027 N N . TYR B 1 182 ? 72.429 -39.287 16.635 1.00 26.33 182 TYR B N 1
ATOM 4028 C CA . TYR B 1 182 ? 72.515 -39.083 15.201 1.00 28.52 182 TYR B CA 1
ATOM 4029 C C . TYR B 1 182 ? 73.769 -38.278 14.867 1.00 30.62 182 TYR B C 1
ATOM 4030 O O . TYR B 1 182 ? 74.215 -37.448 15.663 1.00 35.42 182 TYR B O 1
ATOM 4039 N N . SER B 1 183 ? 74.340 -38.550 13.697 1.00 32.45 183 SER B N 1
ATOM 4040 C CA . SER B 1 183 ? 75.588 -37.925 13.265 1.00 35.75 183 SER B CA 1
ATOM 4041 C C . SER B 1 183 ? 75.360 -36.614 12.540 1.00 36.99 183 SER B C 1
ATOM 4042 O O . SER B 1 183 ? 76.104 -35.653 12.722 1.00 37.70 183 SER B O 1
ATOM 4045 N N . ARG B 1 184 ? 74.328 -36.576 11.706 1.00 32.71 184 ARG B N 1
ATOM 4046 C CA . ARG B 1 184 ? 74.055 -35.386 10.919 1.00 30.70 184 ARG B CA 1
ATOM 4047 C C . ARG B 1 184 ? 72.600 -35.352 10.480 1.00 28.58 184 ARG B C 1
ATOM 4048 O O . ARG B 1 184 ? 71.939 -36.390 10.383 1.00 24.16 184 ARG B O 1
ATOM 4056 N N . ILE B 1 185 ? 72.117 -34.146 10.225 1.00 26.72 185 ILE B N 1
ATOM 4057 C CA . ILE B 1 185 ? 70.816 -33.937 9.605 1.00 30.08 185 ILE B CA 1
ATOM 4058 C C . ILE B 1 185 ? 70.984 -33.780 8.101 1.00 31.76 185 ILE B C 1
ATOM 4059 O O . ILE B 1 185 ? 71.689 -32.879 7.643 1.00 32.20 185 ILE B O 1
ATOM 4064 N N . ILE B 1 186 ? 70.332 -34.651 7.338 1.00 28.82 186 ILE B N 1
ATOM 4065 C CA . ILE B 1 186 ? 70.451 -34.658 5.877 1.00 29.13 186 ILE B CA 1
ATOM 4066 C C . ILE B 1 186 ? 69.534 -33.631 5.190 1.00 36.44 186 ILE B C 1
ATOM 4067 O O . ILE B 1 186 ? 69.978 -32.836 4.351 1.00 31.78 186 ILE B O 1
ATOM 4072 N N . LYS B 1 187 ? 68.255 -33.637 5.559 1.00 29.72 187 LYS B N 1
ATOM 4073 C CA . LYS B 1 187 ? 67.293 -32.739 4.944 1.00 28.72 187 LYS B CA 1
ATOM 4074 C C . LYS B 1 187 ? 66.099 -32.585 5.862 1.00 31.00 187 LYS B C 1
ATOM 4075 O O . LYS B 1 187 ? 65.928 -33.357 6.802 1.00 26.37 187 LYS B O 1
ATOM 4081 N N . ILE B 1 188 ? 65.271 -31.592 5.566 1.00 32.15 188 ILE B N 1
ATOM 4082 C CA . ILE B 1 188 ? 63.979 -31.457 6.219 1.00 24.15 188 ILE B CA 1
ATOM 4083 C C . ILE B 1 188 ? 62.884 -31.545 5.161 1.00 30.08 188 ILE B C 1
ATOM 4084 O O . ILE B 1 188 ? 63.008 -30.974 4.071 1.00 29.97 188 ILE B O 1
ATOM 4089 N N . GLU B 1 189 ? 61.835 -32.300 5.467 1.00 21.59 189 GLU B N 1
ATOM 4090 C CA . GLU B 1 189 ? 60.638 -32.329 4.636 1.00 23.70 189 GLU B CA 1
ATOM 4091 C C . GLU B 1 189 ? 59.418 -32.143 5.535 1.00 27.74 189 GLU B C 1
ATOM 4092 O O . GLU B 1 189 ? 59.511 -32.254 6.764 1.00 19.67 189 GLU B O 1
ATOM 4098 N N . GLY B 1 190 ? 58.277 -31.833 4.932 1.00 24.58 190 GLY B N 1
ATOM 4099 C CA . GLY B 1 190 ? 57.071 -31.688 5.719 1.00 19.94 190 GLY B CA 1
ATOM 4100 C C . GLY B 1 190 ? 55.831 -31.693 4.860 1.00 27.59 190 GLY B C 1
ATOM 4101 O O . GLY B 1 190 ? 55.910 -31.720 3.628 1.00 23.58 190 GLY B O 1
ATOM 4102 N N . ILE B 1 191 ? 54.682 -31.694 5.527 1.00 22.48 191 ILE B N 1
ATOM 4103 C CA . ILE B 1 191 ? 53.389 -31.594 4.857 1.00 22.23 191 ILE B CA 1
ATOM 4104 C C . ILE B 1 191 ? 52.574 -30.608 5.646 1.00 22.95 191 ILE B C 1
ATOM 4105 O O . ILE B 1 191 ? 52.368 -30.795 6.840 1.00 20.24 191 ILE B O 1
ATOM 4110 N N . SER B 1 192 ? 52.137 -29.542 4.987 1.00 18.55 192 SER B N 1
ATOM 4111 C CA . SER B 1 192 ? 51.266 -28.557 5.603 1.00 19.94 192 SER B CA 1
ATOM 4112 C C . SER B 1 192 ? 49.900 -28.677 4.933 1.00 25.05 192 SER B C 1
ATOM 4113 O O . SER B 1 192 ? 49.810 -28.612 3.702 1.00 23.82 192 SER B O 1
ATOM 4116 N N . HIS B 1 193 ? 48.847 -28.900 5.724 1.00 22.36 193 HIS B N 1
ATOM 4117 C CA . HIS B 1 193 ? 47.510 -29.103 5.149 1.00 20.11 193 HIS B CA 1
ATOM 4118 C C . HIS B 1 193 ? 46.511 -28.069 5.652 1.00 24.15 193 HIS B C 1
ATOM 4119 O O . HIS B 1 193 ? 46.682 -27.501 6.735 1.00 18.89 193 HIS B O 1
ATOM 4126 N N . ALA B 1 194 ? 45.482 -27.827 4.838 1.00 20.26 194 ALA B N 1
ATOM 4127 C CA . ALA B 1 194 ? 44.344 -26.987 5.196 1.00 21.53 194 ALA B CA 1
ATOM 4128 C C . ALA B 1 194 ? 43.092 -27.641 4.612 1.00 24.80 194 ALA B C 1
ATOM 4129 O O . ALA B 1 194 ? 43.109 -28.138 3.480 1.00 20.66 194 ALA B O 1
ATOM 4131 N N . THR B 1 195 ? 42.019 -27.675 5.397 1.00 21.53 195 THR B N 1
ATOM 4132 C CA . THR B 1 195 ? 40.817 -28.391 5.001 1.00 19.52 195 THR B CA 1
ATOM 4133 C C . THR B 1 195 ? 39.612 -27.505 5.249 1.00 24.10 195 THR B C 1
ATOM 4134 O O . THR B 1 195 ? 39.455 -26.958 6.356 1.00 20.79 195 THR B O 1
ATOM 4138 N N . ASN B 1 196 ? 38.773 -27.349 4.223 1.00 22.17 196 ASN B N 1
ATOM 4139 C CA . ASN B 1 196 ? 37.652 -26.407 4.281 1.00 25.02 196 ASN B CA 1
ATOM 4140 C C . ASN B 1 196 ? 38.121 -25.008 4.683 1.00 23.87 196 ASN B C 1
ATOM 4141 O O . ASN B 1 196 ? 37.441 -24.296 5.423 1.00 26.76 196 ASN B O 1
ATOM 4146 N N . LEU B 1 197 ? 39.299 -24.640 4.187 1.00 24.90 197 LEU B N 1
ATOM 4147 C CA . LEU B 1 197 ? 39.930 -23.351 4.431 1.00 20.64 197 LEU B CA 1
ATOM 4148 C C . LEU B 1 197 ? 40.734 -23.014 3.178 1.00 23.14 197 LEU B C 1
ATOM 4149 O O . LEU B 1 197 ? 41.032 -23.901 2.387 1.00 29.04 197 LEU B O 1
ATOM 4154 N N . PRO B 1 198 ? 41.077 -21.735 2.983 1.00 24.78 198 PRO B N 1
ATOM 4155 C CA . PRO B 1 198 ? 41.785 -21.383 1.745 1.00 27.20 198 PRO B CA 1
ATOM 4156 C C . PRO B 1 198 ? 43.214 -21.873 1.702 1.00 28.18 198 PRO B C 1
ATOM 4157 O O . PRO B 1 198 ? 43.800 -22.165 2.746 1.00 21.14 198 PRO B O 1
ATOM 4161 N N . SER B 1 199 ? 43.755 -21.932 0.487 1.00 27.05 199 SER B N 1
ATOM 4162 C CA . SER B 1 199 ? 45.141 -22.304 0.208 1.00 29.90 199 SER B CA 1
ATOM 4163 C C . SER B 1 199 ? 46.152 -21.554 1.054 1.00 27.12 199 SER B C 1
ATOM 4164 O O . SER B 1 199 ? 47.121 -22.136 1.535 1.00 32.23 199 SER B O 1
ATOM 4167 N N . HIS B 1 200 ? 45.935 -20.256 1.229 1.00 30.20 200 HIS B N 1
ATOM 4168 C CA . HIS B 1 200 ? 46.915 -19.428 1.918 1.00 28.59 200 HIS B CA 1
ATOM 4169 C C . HIS B 1 200 ? 47.230 -19.914 3.345 1.00 32.38 200 HIS B C 1
ATOM 4170 O O . HIS B 1 200 ? 48.318 -19.676 3.852 1.00 28.66 200 HIS B O 1
ATOM 4177 N N . VAL B 1 201 ? 46.289 -20.610 3.972 1.00 26.30 201 VAL B N 1
ATOM 4178 C CA . VAL B 1 201 ? 46.525 -21.154 5.310 1.00 29.41 201 VAL B CA 1
ATOM 4179 C C . VAL B 1 201 ? 47.664 -22.181 5.274 1.00 29.08 201 VAL B C 1
ATOM 4180 O O . VAL B 1 201 ? 48.649 -22.047 6.012 1.00 28.14 201 VAL B O 1
ATOM 4184 N N . ALA B 1 202 ? 47.538 -23.190 4.406 1.00 22.53 202 ALA B N 1
ATOM 4185 C CA . ALA B 1 202 ? 48.568 -24.221 4.261 1.00 26.60 202 ALA B CA 1
ATOM 4186 C C . ALA B 1 202 ? 49.907 -23.633 3.817 1.00 28.99 202 ALA B C 1
ATOM 4187 O O . ALA B 1 202 ? 50.974 -24.152 4.160 1.00 24.80 202 ALA B O 1
ATOM 4189 N N . GLU B 1 203 ? 49.851 -22.547 3.051 1.00 28.41 203 GLU B N 1
ATOM 4190 C CA . GLU B 1 203 ? 51.079 -21.942 2.552 1.00 31.46 203 GLU B CA 1
ATOM 4191 C C . GLU B 1 203 ? 51.784 -21.088 3.594 1.00 29.35 203 GLU B C 1
ATOM 4192 O O . GLU B 1 203 ? 53.002 -21.140 3.716 1.00 28.32 203 GLU B O 1
ATOM 4198 N N . ARG B 1 204 ? 51.021 -20.315 4.356 1.00 27.13 204 ARG B N 1
ATOM 4199 C CA . ARG B 1 204 ? 51.622 -19.490 5.384 1.00 27.75 204 ARG B CA 1
ATOM 4200 C C . ARG B 1 204 ? 52.209 -20.372 6.483 1.00 30.21 204 ARG B C 1
ATOM 4201 O O . ARG B 1 204 ? 53.231 -20.028 7.072 1.00 29.52 204 ARG B O 1
ATOM 4209 N N . GLN B 1 205 ? 51.556 -21.502 6.756 1.00 25.34 205 GLN B N 1
ATOM 4210 C CA . GLN B 1 205 ? 52.105 -22.478 7.698 1.00 26.25 205 GLN B CA 1
ATOM 4211 C C . GLN B 1 205 ? 53.485 -22.954 7.248 1.00 24.47 205 GLN B C 1
ATOM 4212 O O . GLN B 1 205 ? 54.445 -22.914 8.014 1.00 25.23 205 GLN B O 1
ATOM 4218 N N . ALA B 1 206 ? 53.575 -23.381 5.993 1.00 25.84 206 ALA B N 1
ATOM 4219 C CA . ALA B 1 206 ? 54.800 -23.984 5.468 1.00 31.07 206 ALA B CA 1
ATOM 4220 C C . ALA B 1 206 ? 55.934 -22.959 5.374 1.00 30.10 206 ALA B C 1
ATOM 4221 O O . ALA B 1 206 ? 57.105 -23.254 5.668 1.00 27.97 206 ALA B O 1
ATOM 4223 N N . ARG B 1 207 ? 55.575 -21.747 4.973 1.00 28.31 207 ARG B N 1
ATOM 4224 C CA . ARG B 1 207 ? 56.540 -20.657 4.860 1.00 28.44 207 ARG B CA 1
ATOM 4225 C C . ARG B 1 207 ? 57.150 -20.315 6.221 1.00 32.91 207 ARG B C 1
ATOM 4226 O O . ARG B 1 207 ? 58.372 -20.174 6.359 1.00 29.38 207 ARG B O 1
ATOM 4234 N N . ALA B 1 208 ? 56.294 -20.184 7.230 1.00 29.20 208 ALA B N 1
ATOM 4235 C CA . ALA B 1 208 ? 56.751 -19.846 8.575 1.00 27.03 208 ALA B CA 1
ATOM 4236 C C . ALA B 1 208 ? 57.637 -20.949 9.149 1.00 29.13 208 ALA B C 1
ATOM 4237 O O . ALA B 1 208 ? 58.635 -20.674 9.807 1.00 34.17 208 ALA B O 1
ATOM 4239 N N . ALA B 1 209 ? 57.273 -22.198 8.895 1.00 26.08 209 ALA B N 1
ATOM 4240 C CA . ALA B 1 209 ? 58.087 -23.324 9.347 1.00 26.69 209 ALA B CA 1
ATOM 4241 C C . ALA B 1 209 ? 59.440 -23.331 8.651 1.00 29.31 209 ALA B C 1
ATOM 4242 O O . ALA B 1 209 ? 60.469 -23.539 9.286 1.00 28.96 209 ALA B O 1
ATOM 4244 N N . LYS B 1 210 ? 59.430 -23.130 7.338 1.00 27.17 210 LYS B N 1
ATOM 4245 C CA . LYS B 1 210 ? 60.669 -23.086 6.570 1.00 32.85 210 LYS B CA 1
ATOM 4246 C C . LYS B 1 210 ? 61.628 -22.019 7.122 1.00 31.62 210 LYS B C 1
ATOM 4247 O O . LYS B 1 210 ? 62.803 -22.295 7.391 1.00 32.43 210 LYS B O 1
ATOM 4253 N N . ASP B 1 211 ? 61.109 -20.810 7.310 1.00 30.87 211 ASP B N 1
ATOM 4254 C CA . ASP B 1 211 ? 61.903 -19.678 7.787 1.00 31.44 211 ASP B CA 1
ATOM 4255 C C . ASP B 1 211 ? 62.553 -19.968 9.136 1.00 35.90 211 ASP B C 1
ATOM 4256 O O . ASP B 1 211 ? 63.691 -19.594 9.366 1.00 33.39 211 ASP B O 1
ATOM 4261 N N . GLU B 1 212 ? 61.825 -20.647 10.017 1.00 30.63 212 GLU B N 1
ATOM 4262 C CA . GLU B 1 212 ? 62.340 -20.989 11.338 1.00 31.51 212 GLU B CA 1
ATOM 4263 C C . GLU B 1 212 ? 63.423 -22.077 11.282 1.00 28.34 212 GLU B C 1
ATOM 4264 O O . GLU B 1 212 ? 64.216 -22.223 12.210 1.00 30.56 212 GLU B O 1
ATOM 4270 N N . LEU B 1 213 ? 63.458 -22.838 10.193 1.00 27.51 213 LEU B N 1
ATOM 4271 C CA . LEU B 1 213 ? 64.379 -23.977 10.075 1.00 28.91 213 LEU B CA 1
ATOM 4272 C C . LEU B 1 213 ? 65.615 -23.693 9.206 1.00 31.24 213 LEU B C 1
ATOM 4273 O O . LEU B 1 213 ? 66.493 -24.544 9.057 1.00 28.57 213 LEU B O 1
ATOM 4278 N N . LEU B 1 214 ? 65.666 -22.499 8.625 1.00 33.20 214 LEU B N 1
ATOM 4279 C CA . LEU B 1 214 ? 66.785 -22.104 7.769 1.00 35.23 214 LEU B CA 1
ATOM 4280 C C . LEU B 1 214 ? 68.118 -22.216 8.516 1.00 33.40 214 LEU B C 1
ATOM 4281 O O . LEU B 1 214 ? 69.129 -22.623 7.940 1.00 34.57 214 LEU B O 1
ATOM 4286 N N . GLN B 1 215 ? 68.081 -21.885 9.806 1.00 35.40 215 GLN B N 1
ATOM 4287 C CA . GLN B 1 215 ? 69.234 -21.973 10.703 1.00 37.89 215 GLN B CA 1
ATOM 4288 C C . GLN B 1 215 ? 69.986 -23.314 10.649 1.00 36.39 215 GLN B C 1
ATOM 4289 O O . GLN B 1 215 ? 71.181 -23.362 10.930 1.00 36.37 215 GLN B O 1
ATOM 4295 N N . LEU B 1 216 ? 69.288 -24.391 10.288 1.00 34.11 216 LEU B N 1
ATOM 4296 C CA . LEU B 1 216 ? 69.880 -25.733 10.265 1.00 35.18 216 LEU B CA 1
ATOM 4297 C C . LEU B 1 216 ? 70.802 -25.965 9.064 1.00 39.12 216 LEU B C 1
ATOM 4298 O O . LEU B 1 216 ? 71.592 -26.915 9.053 1.00 36.53 216 LEU B O 1
ATOM 4303 N N . LYS B 1 217 ? 70.674 -25.106 8.055 1.00 35.12 217 LYS B N 1
ATOM 4304 C CA . LYS B 1 217 ? 71.536 -25.130 6.875 1.00 34.25 217 LYS B CA 1
ATOM 4305 C C . LYS B 1 217 ? 71.467 -26.440 6.098 1.00 40.64 217 LYS B C 1
ATOM 4306 O O . LYS B 1 217 ? 72.471 -26.909 5.559 1.00 40.65 217 LYS B O 1
ATOM 4312 N N . VAL B 1 218 ? 70.279 -27.032 6.039 1.00 30.94 218 VAL B N 1
ATOM 4313 C CA . VAL B 1 218 ? 70.067 -28.216 5.226 1.00 29.74 218 VAL B CA 1
ATOM 4314 C C . VAL B 1 218 ? 68.914 -27.898 4.271 1.00 33.20 218 VAL B C 1
ATOM 4315 O O . VAL B 1 218 ? 68.217 -26.902 4.459 1.00 32.78 218 VAL B O 1
ATOM 4319 N N . PRO B 1 219 ? 68.720 -28.723 3.231 1.00 30.48 219 PRO B N 1
ATOM 4320 C CA . PRO B 1 219 ? 67.590 -28.448 2.333 1.00 38.66 219 PRO B CA 1
ATOM 4321 C C . PRO B 1 219 ? 66.254 -28.606 3.065 1.00 32.20 219 PRO B C 1
ATOM 4322 O O . PRO B 1 219 ? 66.153 -29.439 3.962 1.00 33.36 219 PRO B O 1
ATOM 4326 N N . ILE B 1 220 ? 65.263 -27.807 2.688 1.00 35.86 220 ILE B N 1
ATOM 4327 C CA . ILE B 1 220 ? 63.922 -27.879 3.271 1.00 31.35 220 ILE B CA 1
ATOM 4328 C C . ILE B 1 220 ? 62.861 -27.932 2.166 1.00 37.12 220 ILE B C 1
ATOM 4329 O O . ILE B 1 220 ? 62.829 -27.076 1.277 1.00 41.39 220 ILE B O 1
ATOM 4334 N N . GLU B 1 221 ? 61.998 -28.937 2.224 1.00 31.50 221 GLU B N 1
ATOM 4335 C CA . GLU B 1 221 ? 60.918 -29.068 1.253 1.00 35.94 221 GLU B CA 1
ATOM 4336 C C . GLU B 1 221 ? 59.617 -29.457 1.940 1.00 27.83 221 GLU B C 1
ATOM 4337 O O . GLU B 1 221 ? 59.405 -30.621 2.273 1.00 26.53 221 GLU B O 1
ATOM 4343 N N . ILE B 1 222 ? 58.749 -28.473 2.128 1.00 30.92 222 ILE B N 1
ATOM 4344 C CA . ILE B 1 222 ? 57.451 -28.708 2.732 1.00 26.54 222 ILE B CA 1
ATOM 4345 C C . ILE B 1 222 ? 56.344 -28.598 1.685 1.00 26.82 222 ILE B C 1
ATOM 4346 O O . ILE B 1 222 ? 56.154 -27.540 1.083 1.00 26.10 222 ILE B O 1
ATOM 4351 N N . ARG B 1 223 ? 55.632 -29.700 1.471 1.00 25.53 223 ARG B N 1
ATOM 4352 C CA . ARG B 1 223 ? 54.498 -29.752 0.545 1.00 27.65 223 ARG B CA 1
ATOM 4353 C C . ARG B 1 223 ? 53.216 -29.182 1.153 1.00 32.32 223 ARG B C 1
ATOM 4354 O O . ARG B 1 223 ? 53.047 -29.167 2.379 1.00 27.71 223 ARG B O 1
ATOM 4362 N N . THR B 1 224 ? 52.300 -28.747 0.292 1.00 24.59 224 THR B N 1
ATOM 4363 C CA . THR B 1 224 ? 50.978 -28.322 0.748 1.00 27.01 224 THR B CA 1
ATOM 4364 C C . THR B 1 224 ? 49.862 -29.205 0.202 1.00 29.90 224 THR B C 1
ATOM 4365 O O . THR B 1 224 ? 49.902 -29.645 -0.950 1.00 25.75 224 THR B O 1
ATOM 4369 N N . GLU B 1 225 ? 48.875 -29.463 1.054 1.00 25.70 225 GLU B N 1
ATOM 4370 C CA A GLU B 1 225 ? 47.690 -30.226 0.683 0.48 28.15 225 GLU B CA 1
ATOM 4371 C CA B GLU B 1 225 ? 47.691 -30.225 0.673 0.52 28.17 225 GLU B CA 1
ATOM 4372 C C . GLU B 1 225 ? 46.441 -29.435 1.058 1.00 32.57 225 GLU B C 1
ATOM 4373 O O . GLU B 1 225 ? 46.240 -29.109 2.226 1.00 28.16 225 GLU B O 1
ATOM 4384 N N . ILE B 1 226 ? 45.610 -29.115 0.073 1.00 27.26 226 ILE B N 1
ATOM 4385 C CA . ILE B 1 226 ? 44.357 -28.407 0.353 1.00 24.37 226 ILE B CA 1
ATOM 4386 C C . ILE B 1 226 ? 43.181 -29.333 0.002 1.00 28.83 226 ILE B C 1
ATOM 4387 O O . ILE B 1 226 ? 43.110 -29.872 -1.095 1.00 24.86 226 ILE B O 1
ATOM 4392 N N . SER B 1 227 ? 42.280 -29.563 0.946 1.00 21.60 227 SER B N 1
ATOM 4393 C CA . SER B 1 227 ? 41.271 -30.586 0.729 1.00 24.74 227 SER B CA 1
ATOM 4394 C C . SER B 1 227 ? 39.932 -30.202 1.346 1.00 21.36 227 SER B C 1
ATOM 4395 O O . SER B 1 227 ? 39.807 -29.148 1.972 1.00 24.23 227 SER B O 1
ATOM 4398 N N . ARG B 1 228 ? 38.932 -31.060 1.161 1.00 19.51 228 ARG B N 1
ATOM 4399 C CA . ARG B 1 228 ? 37.623 -30.832 1.748 1.00 23.80 228 ARG B CA 1
ATOM 4400 C C . ARG B 1 228 ? 37.281 -31.960 2.687 1.00 24.06 228 ARG B C 1
ATOM 4401 O O . ARG B 1 228 ? 37.616 -33.117 2.425 1.00 24.01 228 ARG B O 1
ATOM 4409 N N . SER B 1 229 ? 36.578 -31.633 3.765 1.00 21.66 229 SER B N 1
ATOM 4410 C CA . SER B 1 229 ? 35.986 -32.665 4.601 1.00 23.04 229 SER B CA 1
ATOM 4411 C C . SER B 1 229 ? 34.710 -32.119 5.239 1.00 28.78 229 SER B C 1
ATOM 4412 O O . SER B 1 229 ? 33.978 -31.367 4.606 1.00 24.57 229 SER B O 1
ATOM 4415 N N . ILE B 1 230 ? 34.439 -32.491 6.485 1.00 24.64 230 ILE B N 1
ATOM 4416 C CA . ILE B 1 230 ? 33.228 -32.008 7.147 1.00 28.24 230 ILE B CA 1
ATOM 4417 C C . ILE B 1 230 ? 33.394 -30.598 7.713 1.00 25.58 230 ILE B C 1
ATOM 4418 O O . ILE B 1 230 ? 32.515 -29.745 7.551 1.00 27.76 230 ILE B O 1
ATOM 4423 N N . GLY B 1 231 ? 34.528 -30.344 8.365 1.00 24.26 231 GLY B N 1
ATOM 4424 C CA . GLY B 1 231 ? 34.765 -29.055 9.000 1.00 22.42 231 GLY B CA 1
ATOM 4425 C C . GLY B 1 231 ? 36.122 -28.452 8.676 1.00 23.54 231 GLY B C 1
ATOM 4426 O O . GLY B 1 231 ? 36.962 -29.097 8.054 1.00 23.91 231 GLY B O 1
ATOM 4427 N N . PRO B 1 232 ? 36.340 -27.196 9.080 1.00 24.22 232 PRO B N 1
ATOM 4428 C CA . PRO B 1 232 ? 37.650 -26.582 8.842 1.00 23.10 232 PRO B CA 1
ATOM 4429 C C . PRO B 1 232 ? 38.702 -27.189 9.771 1.00 27.82 232 PRO B C 1
ATOM 4430 O O . PRO B 1 232 ? 38.364 -27.701 10.841 1.00 21.88 232 PRO B O 1
ATOM 4434 N N . GLY B 1 233 ? 39.961 -27.143 9.353 1.00 21.25 233 GLY B N 1
ATOM 4435 C CA . GLY B 1 233 ? 41.042 -27.670 10.173 1.00 22.71 233 GLY B CA 1
ATOM 4436 C C . GLY B 1 233 ? 42.321 -27.483 9.397 1.00 27.32 233 GLY B C 1
ATOM 4437 O O . GLY B 1 233 ? 42.285 -27.400 8.173 1.00 22.47 233 GLY B O 1
ATOM 4438 N N . SER B 1 234 ? 43.450 -27.389 10.092 1.00 21.64 234 SER B N 1
ATOM 4439 C CA . SER B 1 234 ? 44.722 -27.332 9.392 1.00 20.08 234 SER B CA 1
ATOM 4440 C C . SER B 1 234 ? 45.821 -27.787 10.327 1.00 23.06 234 SER B C 1
ATOM 4441 O O . SER B 1 234 ? 45.625 -27.874 11.542 1.00 18.36 234 SER B O 1
ATOM 4444 N N . GLY B 1 235 ? 46.979 -28.074 9.760 1.00 18.60 235 GLY B N 1
ATOM 4445 C CA . GLY B 1 235 ? 48.069 -28.587 10.562 1.00 22.22 235 GLY B CA 1
ATOM 4446 C C . GLY B 1 235 ? 49.311 -28.703 9.720 1.00 22.93 235 GLY B C 1
ATOM 4447 O O . GLY B 1 235 ? 49.266 -28.596 8.486 1.00 20.33 235 GLY B O 1
ATOM 4448 N N . ILE B 1 236 ? 50.439 -28.907 10.386 1.00 17.61 236 ILE B N 1
ATOM 4449 C CA . ILE B 1 236 ? 51.680 -29.093 9.670 1.00 22.56 236 ILE B CA 1
ATOM 4450 C C . ILE B 1 236 ? 52.589 -30.008 10.479 1.00 19.70 236 ILE B C 1
ATOM 4451 O O . ILE B 1 236 ? 52.646 -29.888 11.701 1.00 19.18 236 ILE B O 1
ATOM 4456 N N . VAL B 1 237 ? 53.234 -30.952 9.801 1.00 18.82 237 VAL B N 1
ATOM 4457 C CA . VAL B 1 237 ? 54.270 -31.777 10.416 1.00 19.34 237 VAL B CA 1
ATOM 4458 C C . VAL B 1 237 ? 55.534 -31.596 9.575 1.00 24.85 237 VAL B C 1
ATOM 4459 O O . VAL B 1 237 ? 55.474 -31.555 8.342 1.00 20.67 237 VAL B O 1
ATOM 4463 N N . VAL B 1 238 ? 56.663 -31.415 10.251 1.00 19.25 238 VAL B N 1
ATOM 4464 C CA . VAL B 1 238 ? 57.958 -31.308 9.584 1.00 17.34 238 VAL B CA 1
ATOM 4465 C C . VAL B 1 238 ? 58.869 -32.353 10.217 1.00 22.59 238 VAL B C 1
ATOM 4466 O O . VAL B 1 238 ? 58.727 -32.663 11.393 1.00 20.41 238 VAL B O 1
ATOM 4470 N N . TRP B 1 239 ? 59.760 -32.944 9.436 1.00 18.91 239 TRP B N 1
ATOM 4471 C CA . TRP B 1 239 ? 60.663 -33.931 9.994 1.00 18.90 239 TRP B CA 1
ATOM 4472 C C . TRP B 1 239 ? 62.072 -33.729 9.456 1.00 21.66 239 TRP B C 1
ATOM 4473 O O . TRP B 1 239 ? 62.254 -33.314 8.310 1.00 24.12 239 TRP B O 1
ATOM 4484 N N . ALA B 1 240 ? 63.060 -33.987 10.312 1.00 24.16 240 ALA B N 1
ATOM 4485 C CA . ALA B 1 240 ? 64.458 -34.016 9.907 1.00 21.48 240 ALA B CA 1
ATOM 4486 C C . ALA B 1 240 ? 64.869 -35.458 9.651 1.00 23.61 240 ALA B C 1
ATOM 4487 O O . ALA B 1 240 ? 64.776 -36.312 10.536 1.00 23.35 240 ALA B O 1
ATOM 4489 N N . GLU B 1 241 ? 65.310 -35.747 8.436 1.00 24.25 241 GLU B N 1
ATOM 4490 C CA . GLU B 1 241 ? 65.880 -37.051 8.184 1.00 24.14 241 GLU B CA 1
ATOM 4491 C C . GLU B 1 241 ? 67.359 -36.978 8.526 1.00 26.31 241 GLU B C 1
ATOM 4492 O O . GLU B 1 241 ? 68.103 -36.178 7.948 1.00 24.85 241 GLU B O 1
ATOM 4498 N N . THR B 1 242 ? 67.769 -37.790 9.490 1.00 25.61 242 THR B N 1
ATOM 4499 C CA . THR B 1 242 ? 69.168 -37.853 9.898 1.00 26.48 242 THR B CA 1
ATOM 4500 C C . THR B 1 242 ? 69.787 -39.076 9.245 1.00 28.32 242 THR B C 1
ATOM 4501 O O . THR B 1 242 ? 69.125 -39.776 8.475 1.00 26.69 242 THR B O 1
ATOM 4505 N N . ASP B 1 243 ? 71.046 -39.355 9.574 1.00 25.91 243 ASP B N 1
ATOM 4506 C CA . ASP B 1 243 ? 71.704 -40.576 9.093 1.00 34.43 243 ASP B CA 1
ATOM 4507 C C . ASP B 1 243 ? 71.112 -41.847 9.711 1.00 31.53 243 ASP B C 1
ATOM 4508 O O . ASP B 1 243 ? 71.420 -42.956 9.280 1.00 30.76 243 ASP B O 1
ATOM 4513 N N . CYS B 1 244 ? 70.276 -41.699 10.731 1.00 27.54 244 CYS B N 1
ATOM 4514 C CA A CYS B 1 244 ? 69.622 -42.863 11.321 0.26 28.38 244 CYS B CA 1
ATOM 4515 C CA B CYS B 1 244 ? 69.627 -42.849 11.350 0.74 28.33 244 CYS B CA 1
ATOM 4516 C C . CYS B 1 244 ? 68.111 -42.828 11.113 1.00 23.95 244 CYS B C 1
ATOM 4517 O O . CYS B 1 244 ? 67.608 -43.402 10.147 1.00 29.05 244 CYS B O 1
ATOM 4522 N N . LEU B 1 245 ? 67.387 -42.167 12.010 1.00 26.79 245 LEU B N 1
ATOM 4523 C CA . LEU B 1 245 ? 65.927 -42.087 11.891 1.00 25.64 245 LEU B CA 1
ATOM 4524 C C . LEU B 1 245 ? 65.466 -40.677 11.575 1.00 22.34 245 LEU B C 1
ATOM 4525 O O . LEU B 1 245 ? 66.251 -39.732 11.578 1.00 22.54 245 LEU B O 1
ATOM 4530 N N . ARG B 1 246 ? 64.172 -40.530 11.323 1.00 19.62 246 ARG B N 1
ATOM 4531 C CA . ARG B 1 246 ? 63.588 -39.204 11.217 1.00 20.56 246 ARG B CA 1
ATOM 4532 C C . ARG B 1 246 ? 63.029 -38.771 12.578 1.00 14.86 246 ARG B C 1
ATOM 4533 O O . ARG B 1 246 ? 62.500 -39.584 13.330 1.00 20.10 246 ARG B O 1
ATOM 4541 N N . LEU B 1 247 ? 63.142 -37.482 12.881 1.00 20.05 247 LEU B N 1
ATOM 4542 C CA . LEU B 1 247 ? 62.501 -36.918 14.066 1.00 19.62 247 LEU B CA 1
ATOM 4543 C C . LEU B 1 247 ? 61.489 -35.890 13.596 1.00 20.86 247 LEU B C 1
ATOM 4544 O O . LEU B 1 247 ? 61.746 -35.169 12.629 1.00 16.82 247 LEU B O 1
ATOM 4549 N N . GLY B 1 248 ? 60.350 -35.794 14.277 1.00 18.77 248 GLY B N 1
ATOM 4550 C CA . GLY B 1 248 ? 59.322 -34.862 13.835 1.00 18.59 248 GLY B CA 1
ATOM 4551 C C . GLY B 1 248 ? 58.903 -33.808 14.851 1.00 19.16 248 GLY B C 1
ATOM 4552 O O . GLY B 1 248 ? 59.167 -33.932 16.051 1.00 20.43 248 GLY B O 1
ATOM 4553 N N . GLY B 1 249 ? 58.270 -32.758 14.338 1.00 18.00 249 GLY B N 1
ATOM 4554 C CA . GLY B 1 249 ? 57.644 -31.708 15.123 1.00 15.90 249 GLY B CA 1
ATOM 4555 C C . GLY B 1 249 ? 56.352 -31.340 14.401 1.00 21.46 249 GLY B C 1
ATOM 4556 O O . GLY B 1 249 ? 56.298 -31.380 13.178 1.00 19.06 249 GLY B O 1
ATOM 4557 N N . ASP B 1 250 ? 55.301 -30.998 15.133 1.00 16.27 250 ASP B N 1
ATOM 4558 C CA . ASP B 1 250 ? 54.015 -30.776 14.485 1.00 16.10 250 ASP B CA 1
ATOM 4559 C C . ASP B 1 250 ? 53.224 -29.735 15.231 1.00 18.72 250 ASP B C 1
ATOM 4560 O O . ASP B 1 250 ? 53.512 -29.447 16.397 1.00 18.16 250 ASP B O 1
ATOM 4565 N N . ALA B 1 251 ? 52.214 -29.181 14.559 1.00 18.50 251 ALA B N 1
ATOM 4566 C CA . ALA B 1 251 ? 51.305 -28.230 15.191 1.00 18.61 251 ALA B CA 1
ATOM 4567 C C . ALA B 1 251 ? 49.966 -28.200 14.443 1.00 24.38 251 ALA B C 1
ATOM 4568 O O . ALA B 1 251 ? 49.914 -28.428 13.233 1.00 21.57 251 ALA B O 1
ATOM 4570 N N . LEU B 1 252 ? 48.892 -27.937 15.176 1.00 20.04 252 LEU B N 1
ATOM 4571 C CA . LEU B 1 252 ? 47.544 -27.860 14.600 1.00 19.44 252 LEU B CA 1
ATOM 4572 C C . LEU B 1 252 ? 47.065 -26.427 14.581 1.00 20.09 252 LEU B C 1
ATOM 4573 O O . LEU B 1 252 ? 47.417 -25.632 15.454 1.00 22.53 252 LEU B O 1
ATOM 4578 N N . GLY B 1 253 ? 46.246 -26.093 13.587 1.00 23.74 253 GLY B N 1
ATOM 4579 C CA . GLY B 1 253 ? 45.605 -24.795 13.551 1.00 24.41 253 GLY B CA 1
ATOM 4580 C C . GLY B 1 253 ? 44.586 -24.686 14.670 1.00 22.85 253 GLY B C 1
ATOM 4581 O O . GLY B 1 253 ? 44.093 -25.688 15.171 1.00 21.85 253 GLY B O 1
ATOM 4582 N N . LYS B 1 254 ? 44.243 -23.461 15.030 1.00 25.83 254 LYS B N 1
ATOM 4583 C CA . LYS B 1 254 ? 43.382 -23.229 16.171 1.00 33.79 254 LYS B CA 1
ATOM 4584 C C . LYS B 1 254 ? 42.746 -21.852 16.009 1.00 33.21 254 LYS B C 1
ATOM 4585 O O . LYS B 1 254 ? 43.403 -20.932 15.524 1.00 32.31 254 LYS B O 1
ATOM 4591 N N . LYS B 1 255 ? 41.473 -21.724 16.394 1.00 31.79 255 LYS B N 1
ATOM 4592 C CA . LYS B 1 255 ? 40.754 -20.449 16.334 1.00 33.03 255 LYS B CA 1
ATOM 4593 C C . LYS B 1 255 ? 41.608 -19.299 16.843 1.00 37.05 255 LYS B C 1
ATOM 4594 O O . LYS B 1 255 ? 42.139 -19.370 17.951 1.00 36.05 255 LYS B O 1
ATOM 4600 N N . GLY B 1 256 ? 41.743 -18.250 16.036 1.00 32.68 256 GLY B N 1
ATOM 4601 C CA . GLY B 1 256 ? 42.435 -17.038 16.454 1.00 33.22 256 GLY B CA 1
ATOM 4602 C C . GLY B 1 256 ? 43.952 -17.085 16.372 1.00 38.44 256 GLY B C 1
ATOM 4603 O O . GLY B 1 256 ? 44.630 -16.067 16.541 1.00 38.02 256 GLY B O 1
ATOM 4604 N N . LYS B 1 257 ? 44.491 -18.274 16.122 1.00 39.66 257 LYS B N 1
ATOM 4605 C CA . LYS B 1 257 ? 45.932 -18.444 15.995 1.00 30.28 257 LYS B CA 1
ATOM 4606 C C . LYS B 1 257 ? 46.349 -18.302 14.541 1.00 30.49 257 LYS B C 1
ATOM 4607 O O . LYS B 1 257 ? 45.916 -19.081 13.690 1.00 27.41 257 LYS B O 1
ATOM 4613 N N . PRO B 1 258 ? 47.193 -17.304 14.253 1.00 33.80 258 PRO B N 1
ATOM 4614 C CA . PRO B 1 258 ? 47.705 -17.068 12.899 1.00 33.82 258 PRO B CA 1
ATOM 4615 C C . PRO B 1 258 ? 48.449 -18.281 12.347 1.00 32.50 258 PRO B C 1
ATOM 4616 O O . PRO B 1 258 ? 49.186 -18.960 13.077 1.00 27.01 258 PRO B O 1
ATOM 4620 N N . ALA B 1 259 ? 48.254 -18.536 11.057 1.00 25.58 259 ALA B N 1
ATOM 4621 C CA . ALA B 1 259 ? 48.891 -19.658 10.380 1.00 32.26 259 ALA B CA 1
ATOM 4622 C C . ALA B 1 259 ? 50.406 -19.655 10.567 1.00 25.48 259 ALA B C 1
ATOM 4623 O O . ALA B 1 259 ? 51.032 -20.708 10.644 1.00 26.12 259 ALA B O 1
ATOM 4625 N N . GLU B 1 260 ? 50.991 -18.460 10.627 1.00 30.87 260 GLU B N 1
ATOM 4626 C CA . GLU B 1 260 ? 52.436 -18.328 10.786 1.00 32.17 260 GLU B CA 1
ATOM 4627 C C . GLU B 1 260 ? 52.889 -18.824 12.161 1.00 30.71 260 GLU B C 1
ATOM 4628 O O . GLU B 1 260 ? 53.958 -19.427 12.291 1.00 29.36 260 GLU B O 1
ATOM 4634 N N . ILE B 1 261 ? 52.073 -18.582 13.181 1.00 28.92 261 ILE B N 1
ATOM 4635 C CA . ILE B 1 261 ? 52.355 -19.110 14.516 1.00 27.14 261 ILE B CA 1
ATOM 4636 C C . ILE B 1 261 ? 52.341 -20.637 14.500 1.00 30.00 261 ILE B C 1
ATOM 4637 O O . ILE B 1 261 ? 53.228 -21.289 15.081 1.00 23.86 261 ILE B O 1
ATOM 4642 N N . VAL B 1 262 ? 51.340 -21.205 13.827 1.00 27.82 262 VAL B N 1
ATOM 4643 C CA . VAL B 1 262 ? 51.255 -22.655 13.656 1.00 23.56 262 VAL B CA 1
ATOM 4644 C C . VAL B 1 262 ? 52.540 -23.242 13.046 1.00 26.97 262 VAL B C 1
ATOM 4645 O O . VAL B 1 262 ? 53.089 -24.245 13.544 1.00 24.88 262 VAL B O 1
ATOM 4649 N N . GLY B 1 263 ? 53.024 -22.611 11.981 1.00 24.42 263 GLY B N 1
ATOM 4650 C CA . GLY B 1 263 ? 54.172 -23.135 11.264 1.00 22.23 263 GLY B CA 1
ATOM 4651 C C . GLY B 1 263 ? 55.420 -23.001 12.123 1.00 28.87 263 GLY B C 1
ATOM 4652 O O . GLY B 1 263 ? 56.260 -23.911 12.204 1.00 20.90 263 GLY B O 1
ATOM 4653 N N . LYS B 1 264 ? 55.524 -21.857 12.788 1.00 21.06 264 LYS B N 1
ATOM 4654 C CA . LYS B 1 264 ? 56.649 -21.601 13.663 1.00 28.40 264 LYS B CA 1
ATOM 4655 C C . LYS B 1 264 ? 56.670 -22.614 14.810 1.00 26.02 264 LYS B C 1
ATOM 4656 O O . LYS B 1 264 ? 57.728 -23.141 15.162 1.00 24.51 264 LYS B O 1
ATOM 4662 N N . GLU B 1 265 ? 55.499 -22.894 15.379 1.00 25.79 265 GLU B N 1
ATOM 4663 C CA . GLU B 1 265 ? 55.401 -23.823 16.501 1.00 25.36 265 GLU B CA 1
ATOM 4664 C C . GLU B 1 265 ? 55.848 -25.238 16.136 1.00 22.99 265 GLU B C 1
ATOM 4665 O O . GLU B 1 265 ? 56.507 -25.912 16.935 1.00 21.32 265 GLU B O 1
ATOM 4671 N N . ALA B 1 266 ? 55.501 -25.690 14.934 1.00 18.56 266 ALA B N 1
ATOM 4672 C CA . ALA B 1 266 ? 55.897 -27.020 14.503 1.00 19.38 266 ALA B CA 1
ATOM 4673 C C . ALA B 1 266 ? 57.410 -27.096 14.340 1.00 22.22 266 ALA B C 1
ATOM 4674 O O . ALA B 1 266 ? 58.045 -28.061 14.770 1.00 19.59 266 ALA B O 1
ATOM 4676 N N . ALA B 1 267 ? 57.983 -26.069 13.717 1.00 23.66 267 ALA B N 1
ATOM 4677 C CA . ALA B 1 267 ? 59.435 -25.981 13.556 1.00 24.51 267 ALA B CA 1
ATOM 4678 C C . ALA B 1 267 ? 60.158 -25.943 14.912 1.00 24.15 267 ALA B C 1
ATOM 4679 O O . ALA B 1 267 ? 61.180 -26.604 15.108 1.00 22.46 267 ALA B O 1
ATOM 4681 N N . GLN B 1 268 ? 59.634 -25.162 15.847 1.00 21.87 268 GLN B N 1
ATOM 4682 C CA . GLN B 1 268 ? 60.262 -25.049 17.157 1.00 24.85 268 GLN B CA 1
ATOM 4683 C C . GLN B 1 268 ? 60.238 -26.388 17.916 1.00 27.26 268 GLN B C 1
ATOM 4684 O O . GLN B 1 268 ? 61.217 -26.762 18.594 1.00 22.25 268 GLN B O 1
ATOM 4690 N N . GLU B 1 269 ? 59.131 -27.114 17.784 1.00 22.07 269 GLU B N 1
ATOM 4691 C CA . GLU B 1 269 ? 59.013 -28.454 18.360 1.00 20.38 269 GLU B CA 1
ATOM 4692 C C . GLU B 1 269 ? 60.049 -29.413 17.767 1.00 25.12 269 GLU B C 1
ATOM 4693 O O . GLU B 1 269 ? 60.663 -30.220 18.487 1.00 19.78 269 GLU B O 1
ATOM 4699 N N . LEU B 1 270 ? 60.243 -29.329 16.452 1.00 20.80 270 LEU B N 1
ATOM 4700 C CA . LEU B 1 270 ? 61.265 -30.146 15.787 1.00 22.15 270 LEU B CA 1
ATOM 4701 C C . LEU B 1 270 ? 62.665 -29.814 16.332 1.00 22.11 270 LEU B C 1
ATOM 4702 O O . LEU B 1 270 ? 63.441 -30.705 16.673 1.00 19.19 270 LEU B O 1
ATOM 4707 N N . LEU B 1 271 ? 62.959 -28.521 16.426 1.00 21.25 271 LEU B N 1
ATOM 4708 C CA . LEU B 1 271 ? 64.230 -28.049 16.973 1.00 24.45 271 LEU B CA 1
ATOM 4709 C C . LEU B 1 271 ? 64.446 -28.557 18.395 1.00 22.85 271 LEU B C 1
ATOM 4710 O O . LEU B 1 271 ? 65.545 -29.006 18.740 1.00 22.28 271 LEU B O 1
ATOM 4715 N N . ASP B 1 272 ? 63.394 -28.492 19.204 1.00 23.74 272 ASP B N 1
ATOM 4716 C CA . ASP B 1 272 ? 63.445 -29.004 20.565 1.00 23.70 272 ASP B CA 1
ATOM 4717 C C . ASP B 1 272 ? 63.724 -30.500 20.579 1.00 22.53 272 ASP B C 1
ATOM 4718 O O . ASP B 1 272 ? 64.508 -30.973 21.384 1.00 21.84 272 ASP B O 1
ATOM 4723 N N . GLN B 1 273 ? 63.087 -31.248 19.683 1.00 22.23 273 GLN B N 1
ATOM 4724 C CA . GLN B 1 273 ? 63.308 -32.688 19.619 1.00 20.79 273 GLN B CA 1
ATOM 4725 C C . GLN B 1 273 ? 64.732 -33.027 19.183 1.00 18.52 273 GLN B C 1
ATOM 4726 O O . GLN B 1 273 ? 65.258 -34.069 19.541 1.00 17.75 273 GLN B O 1
ATOM 4732 N N . LEU B 1 274 ? 65.337 -32.149 18.390 1.00 18.24 274 LEU B N 1
ATOM 4733 C CA . LEU B 1 274 ? 66.676 -32.383 17.854 1.00 23.74 274 LEU B CA 1
ATOM 4734 C C . LEU B 1 274 ? 67.779 -32.073 18.865 1.00 23.16 274 LEU B C 1
ATOM 4735 O O . LEU B 1 274 ? 68.850 -32.687 18.836 1.00 22.29 274 LEU B O 1
ATOM 4740 N N . LYS B 1 275 ? 67.499 -31.113 19.746 1.00 20.76 275 LYS B N 1
ATOM 4741 C CA . LYS B 1 275 ? 68.488 -30.558 20.684 1.00 23.05 275 LYS B CA 1
ATOM 4742 C C . LYS B 1 275 ? 69.388 -31.558 21.433 1.00 23.32 275 LYS B C 1
ATOM 4743 O O . LYS B 1 275 ? 70.614 -31.395 21.420 1.00 25.10 275 LYS B O 1
ATOM 4749 N N . PRO B 1 276 ? 68.802 -32.583 22.087 1.00 21.64 276 PRO B N 1
ATOM 4750 C CA . PRO B 1 276 ? 69.658 -33.493 22.856 1.00 22.39 276 PRO B CA 1
ATOM 4751 C C . PRO B 1 276 ? 70.633 -34.308 22.007 1.00 26.21 276 PRO B C 1
ATOM 4752 O O . PRO B 1 276 ? 71.605 -34.857 22.550 1.00 25.84 276 PRO B O 1
ATOM 4756 N N . GLY B 1 277 ? 70.357 -34.433 20.714 1.00 24.23 277 GLY B N 1
ATOM 4757 C CA . GLY B 1 277 ? 71.221 -35.200 19.833 1.00 22.44 277 GLY B CA 1
ATOM 4758 C C . GLY B 1 277 ? 70.919 -36.683 19.827 1.00 23.70 277 GLY B C 1
ATOM 4759 O O . GLY B 1 277 ? 71.653 -37.471 19.239 1.00 23.34 277 GLY B O 1
ATOM 4760 N N . HIS B 1 278 ? 69.831 -37.069 20.484 1.00 19.84 278 HIS B N 1
ATOM 4761 C CA . HIS B 1 278 ? 69.380 -38.456 20.480 1.00 18.72 278 HIS B CA 1
ATOM 4762 C C . HIS B 1 278 ? 68.581 -38.783 19.212 1.00 18.99 278 HIS B C 1
ATOM 4763 O O . HIS B 1 278 ? 67.939 -37.911 18.632 1.00 20.66 278 HIS B O 1
ATOM 4770 N N . CYS B 1 279 ? 68.613 -40.047 18.805 1.00 18.39 279 CYS B N 1
ATOM 4771 C CA . CYS B 1 279 ? 68.008 -40.489 17.556 1.00 18.46 279 CYS B CA 1
ATOM 4772 C C . CYS B 1 279 ? 66.481 -40.468 17.499 1.00 21.84 279 CYS B C 1
ATOM 4773 O O . CYS B 1 279 ? 65.922 -40.238 16.442 1.00 18.49 279 CYS B O 1
ATOM 4776 N N . VAL B 1 280 ? 65.824 -40.737 18.622 1.00 18.93 280 VAL B N 1
ATOM 4777 C CA . VAL B 1 280 ? 64.378 -40.990 18.641 1.00 24.22 280 VAL B CA 1
ATOM 4778 C C . VAL B 1 280 ? 63.582 -39.893 19.345 1.00 22.57 280 VAL B C 1
ATOM 4779 O O . VAL B 1 280 ? 63.861 -39.593 20.494 1.00 18.75 280 VAL B O 1
ATOM 4783 N N . ASP B 1 281 ? 62.592 -39.295 18.677 1.00 17.93 281 ASP B N 1
ATOM 4784 C CA . ASP B 1 281 ? 61.829 -38.218 19.325 1.00 18.07 281 ASP B CA 1
ATOM 4785 C C . ASP B 1 281 ? 60.801 -38.754 20.359 1.00 20.34 281 ASP B C 1
ATOM 4786 O O . ASP B 1 281 ? 60.651 -39.968 20.537 1.00 17.30 281 ASP B O 1
ATOM 4791 N N . LYS B 1 282 ? 60.099 -37.831 21.015 1.00 20.85 282 LYS B N 1
ATOM 4792 C CA . LYS B 1 282 ? 59.181 -38.149 22.118 1.00 21.24 282 LYS B CA 1
ATOM 4793 C C . LYS B 1 282 ? 58.050 -39.106 21.737 1.00 22.79 282 LYS B C 1
ATOM 4794 O O . LYS B 1 282 ? 57.588 -39.884 22.567 1.00 20.14 282 LYS B O 1
ATOM 4800 N N . PHE B 1 283 ? 57.583 -39.021 20.496 1.00 19.87 283 PHE B N 1
ATOM 4801 C CA . PHE B 1 283 ? 56.451 -39.829 20.051 1.00 20.75 283 PHE B CA 1
ATOM 4802 C C . PHE B 1 283 ? 56.909 -41.223 19.714 1.00 21.48 283 PHE B C 1
ATOM 4803 O O . PHE B 1 283 ? 56.371 -42.220 20.201 1.00 18.83 283 PHE B O 1
ATOM 4811 N N . LEU B 1 284 ? 57.907 -41.273 18.842 1.00 17.62 284 LEU B N 1
ATOM 4812 C CA . LEU B 1 284 ? 58.392 -42.528 18.307 1.00 19.98 284 LEU B CA 1
ATOM 4813 C C . LEU B 1 284 ? 58.928 -43.377 19.456 1.00 20.45 284 LEU B C 1
ATOM 4814 O O . LEU B 1 284 ? 58.814 -44.601 19.440 1.00 20.63 284 LEU B O 1
ATOM 4819 N N . GLY B 1 285 ? 59.475 -42.710 20.472 1.00 18.91 285 GLY B N 1
ATOM 4820 C CA . GLY B 1 285 ? 59.911 -43.383 21.685 1.00 20.86 285 GLY B CA 1
ATOM 4821 C C . GLY B 1 285 ? 58.858 -44.311 22.287 1.00 23.90 285 GLY B C 1
ATOM 4822 O O . GLY B 1 285 ? 59.119 -45.500 22.534 1.00 21.75 285 GLY B O 1
ATOM 4823 N N . ASP B 1 286 ? 57.653 -43.796 22.507 1.00 21.39 286 ASP B N 1
ATOM 4824 C CA . ASP B 1 286 ? 56.597 -44.665 23.029 1.00 18.74 286 ASP B CA 1
ATOM 4825 C C . ASP B 1 286 ? 56.108 -45.673 21.974 1.00 19.52 286 ASP B C 1
ATOM 4826 O O . ASP B 1 286 ? 55.816 -46.826 22.292 1.00 18.24 286 ASP B O 1
ATOM 4831 N N . GLN B 1 287 ? 56.050 -45.246 20.713 1.00 18.58 287 GLN B N 1
ATOM 4832 C CA . GLN B 1 287 ? 55.514 -46.101 19.648 1.00 18.54 287 GLN B CA 1
ATOM 4833 C C . GLN B 1 287 ? 56.325 -47.360 19.426 1.00 21.76 287 GLN B C 1
ATOM 4834 O O . GLN B 1 287 ? 55.768 -48.423 19.170 1.00 20.02 287 GLN B O 1
ATOM 4840 N N . LEU B 1 288 ? 57.643 -47.233 19.538 1.00 19.81 288 LEU B N 1
ATOM 4841 C CA . LEU B 1 288 ? 58.547 -48.349 19.294 1.00 19.84 288 LEU B CA 1
ATOM 4842 C C . LEU B 1 288 ? 58.493 -49.440 20.364 1.00 19.76 288 LEU B C 1
ATOM 4843 O O . LEU B 1 288 ? 58.818 -50.591 20.089 1.00 22.27 288 LEU B O 1
ATOM 4848 N N . ILE B 1 289 ? 58.082 -49.082 21.580 1.00 20.10 289 ILE B N 1
ATOM 4849 C CA . ILE B 1 289 ? 58.155 -50.006 22.717 1.00 17.30 289 ILE B CA 1
ATOM 4850 C C . ILE B 1 289 ? 57.623 -51.437 22.487 1.00 23.74 289 ILE B C 1
ATOM 4851 O O . ILE B 1 289 ? 58.332 -52.405 22.764 1.00 20.36 289 ILE B O 1
ATOM 4856 N N . PRO B 1 290 ? 56.388 -51.580 21.971 1.00 21.50 290 PRO B N 1
ATOM 4857 C CA . PRO B 1 290 ? 55.904 -52.951 21.742 1.00 23.78 290 PRO B CA 1
ATOM 4858 C C . PRO B 1 290 ? 56.729 -53.717 20.687 1.00 21.84 290 PRO B C 1
ATOM 4859 O O . PRO B 1 290 ? 56.912 -54.933 20.804 1.00 27.90 290 PRO B O 1
ATOM 4863 N N . PHE B 1 291 ? 57.236 -53.007 19.685 1.00 16.93 291 PHE B N 1
ATOM 4864 C CA . PHE B 1 291 ? 58.051 -53.637 18.649 1.00 25.98 291 PHE B CA 1
ATOM 4865 C C . PHE B 1 291 ? 59.424 -54.083 19.185 1.00 28.87 291 PHE B C 1
ATOM 4866 O O . PHE B 1 291 ? 59.889 -55.189 18.880 1.00 24.35 291 PHE B O 1
ATOM 4874 N N . LEU B 1 292 ? 60.056 -53.219 19.986 1.00 25.01 292 LEU B N 1
ATOM 4875 C CA . LEU B 1 292 ? 61.444 -53.428 20.435 1.00 26.30 292 LEU B CA 1
ATOM 4876 C C . LEU B 1 292 ? 61.613 -54.700 21.249 1.00 25.16 292 LEU B C 1
ATOM 4877 O O . LEU B 1 292 ? 62.704 -55.271 21.295 1.00 25.56 292 LEU B O 1
ATOM 4882 N N . ALA B 1 293 ? 60.535 -55.146 21.884 1.00 20.00 293 ALA B N 1
ATOM 4883 C CA . ALA B 1 293 ? 60.602 -56.348 22.705 1.00 27.22 293 ALA B CA 1
ATOM 4884 C C . ALA B 1 293 ? 60.902 -57.557 21.826 1.00 31.83 293 ALA B C 1
ATOM 4885 O O . ALA B 1 293 ? 61.456 -58.555 22.292 1.00 32.89 293 ALA B O 1
ATOM 4887 N N . PHE B 1 294 ? 60.541 -57.448 20.548 1.00 26.33 294 PHE B N 1
ATOM 4888 C CA . PHE B 1 294 ? 60.738 -58.526 19.585 1.00 29.76 294 PHE B CA 1
ATOM 4889 C C . PHE B 1 294 ? 61.908 -58.273 18.638 1.00 31.28 294 PHE B C 1
ATOM 4890 O O . PHE B 1 294 ? 62.564 -59.211 18.184 1.00 33.70 294 PHE B O 1
ATOM 4898 N N . SER B 1 295 ? 62.182 -57.011 18.341 1.00 22.42 295 SER B N 1
ATOM 4899 C CA . SER B 1 295 ? 63.289 -56.707 17.438 1.00 27.02 295 SER B CA 1
ATOM 4900 C C . SER B 1 295 ? 64.633 -56.771 18.170 1.00 27.52 295 SER B C 1
ATOM 4901 O O . SER B 1 295 ? 65.656 -57.100 17.571 1.00 26.36 295 SER B O 1
ATOM 4904 N N . GLY B 1 296 ? 64.617 -56.464 19.466 1.00 23.78 296 GLY B N 1
ATOM 4905 C CA . GLY B 1 296 ? 65.839 -56.211 20.210 1.00 25.24 296 GLY B CA 1
ATOM 4906 C C . GLY B 1 296 ? 66.434 -54.852 19.853 1.00 27.16 296 GLY B C 1
ATOM 4907 O O . GLY B 1 296 ? 65.971 -54.184 18.927 1.00 25.77 296 GLY B O 1
ATOM 4908 N N . GLY B 1 297 ? 67.457 -54.435 20.593 1.00 26.77 297 GLY B N 1
ATOM 4909 C CA . GLY B 1 297 ? 68.203 -53.237 20.248 1.00 26.90 297 GLY B CA 1
ATOM 4910 C C . GLY B 1 297 ? 68.309 -52.231 21.379 1.00 22.24 297 GLY B C 1
ATOM 4911 O O . GLY B 1 297 ? 68.224 -52.590 22.554 1.00 21.70 297 GLY B O 1
ATOM 4912 N N . VAL B 1 298 ? 68.529 -50.969 21.016 1.00 24.41 298 VAL B N 1
ATOM 4913 C CA . VAL B 1 298 ? 68.619 -49.891 21.995 1.00 20.93 298 VAL B CA 1
ATOM 4914 C C . VAL B 1 298 ? 68.252 -48.561 21.337 1.00 24.38 298 VAL B C 1
ATOM 4915 O O . VAL B 1 298 ? 68.698 -48.268 20.230 1.00 21.28 298 VAL B O 1
ATOM 4919 N N . ILE B 1 299 ? 67.424 -47.766 22.014 1.00 22.16 299 ILE B N 1
ATOM 4920 C CA . ILE B 1 299 ? 67.093 -46.424 21.543 1.00 19.53 299 ILE B CA 1
ATOM 4921 C C . ILE B 1 299 ? 67.429 -45.355 22.589 1.00 16.17 299 ILE B C 1
ATOM 4922 O O . ILE B 1 299 ? 67.241 -45.547 23.786 1.00 17.85 299 ILE B O 1
ATOM 4927 N N . TRP B 1 300 ? 67.945 -44.229 22.131 1.00 15.97 300 TRP B N 1
ATOM 4928 C CA . TRP B 1 300 ? 68.057 -43.068 22.996 1.00 17.05 300 TRP B CA 1
ATOM 4929 C C . TRP B 1 300 ? 66.994 -42.060 22.570 1.00 18.81 300 TRP B C 1
ATOM 4930 O O . TRP B 1 300 ? 66.900 -41.707 21.394 1.00 18.81 300 TRP B O 1
ATOM 4941 N N . VAL B 1 301 ? 66.187 -41.607 23.524 1.00 19.56 301 VAL B N 1
ATOM 4942 C CA . VAL B 1 301 ? 65.104 -40.697 23.205 1.00 18.24 301 VAL B CA 1
ATOM 4943 C C . VAL B 1 301 ? 65.391 -39.264 23.668 1.00 17.35 301 VAL B C 1
ATOM 4944 O O . VAL B 1 301 ? 66.092 -39.020 24.667 1.00 16.78 301 VAL B O 1
ATOM 4948 N N . SER B 1 302 ? 64.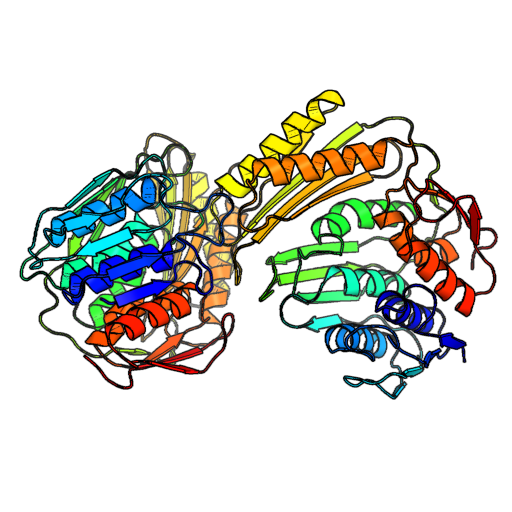835 -38.307 22.938 1.00 19.05 302 SER B N 1
ATOM 4949 C CA . SER B 1 302 ? 64.988 -36.902 23.294 1.00 16.47 302 SER B CA 1
ATOM 4950 C C . SER B 1 302 ? 64.317 -36.638 24.621 1.00 19.93 302 SER B C 1
ATOM 4951 O O . SER B 1 302 ? 64.697 -35.726 25.353 1.00 18.20 302 SER B O 1
ATOM 4954 N N . GLU B 1 303 ? 63.309 -37.445 24.927 1.00 16.11 303 GLU B N 1
ATOM 4955 C CA . GLU B 1 303 ? 62.466 -37.203 26.080 1.00 17.42 303 GLU B CA 1
ATOM 4956 C C . GLU B 1 303 ? 61.669 -38.462 26.367 1.00 18.86 303 GLU B C 1
ATOM 4957 O O . GLU B 1 303 ? 60.979 -38.980 25.485 1.00 20.94 303 GLU B O 1
ATOM 4963 N N . ILE B 1 304 ? 61.776 -38.951 27.600 1.00 18.71 304 ILE B N 1
ATOM 4964 C CA . ILE B 1 304 ? 60.959 -40.056 28.090 1.00 17.80 304 ILE B CA 1
ATOM 4965 C C . ILE B 1 304 ? 59.590 -39.509 28.473 1.00 20.98 304 ILE B C 1
ATOM 4966 O O . ILE B 1 304 ? 59.507 -38.625 29.323 1.00 19.85 304 ILE B O 1
ATOM 4971 N N . THR B 1 305 ? 58.527 -40.027 27.858 1.00 18.44 305 THR B N 1
ATOM 4972 C CA . THR B 1 305 ? 57.176 -39.552 28.185 1.00 23.51 305 THR B CA 1
ATOM 4973 C C . THR B 1 305 ? 56.481 -40.536 29.114 1.00 22.70 305 THR B C 1
ATOM 4974 O O . THR B 1 305 ? 56.911 -41.680 29.246 1.00 18.86 305 THR B O 1
ATOM 4978 N N . ASN B 1 306 ? 55.401 -40.101 29.756 1.00 20.99 306 ASN B N 1
ATOM 4979 C CA . ASN B 1 306 ? 54.595 -41.042 30.527 1.00 22.96 306 ASN B CA 1
ATOM 4980 C C . ASN B 1 306 ? 54.045 -42.176 29.667 1.00 22.25 306 ASN B C 1
ATOM 4981 O O . ASN B 1 306 ? 53.890 -43.305 30.145 1.00 21.01 306 ASN B O 1
ATOM 4986 N N . HIS B 1 307 ? 53.750 -41.896 28.399 1.00 18.83 307 HIS B N 1
ATOM 4987 C CA . HIS B 1 307 ? 53.260 -42.954 27.515 1.00 17.47 307 HIS B CA 1
ATOM 4988 C C . HIS B 1 307 ? 54.322 -44.039 27.308 1.00 19.28 307 HIS B C 1
ATOM 4989 O O . HIS B 1 307 ? 54.004 -45.222 27.233 1.00 18.37 307 HIS B O 1
ATOM 4996 N N . LEU B 1 308 ? 55.579 -43.628 27.198 1.00 17.57 308 LEU B N 1
ATOM 4997 C CA . LEU B 1 308 ? 56.672 -44.587 27.019 1.00 17.10 308 LEU B CA 1
ATOM 4998 C C . LEU B 1 308 ? 56.735 -45.510 28.232 1.00 16.33 308 LEU B C 1
ATOM 4999 O O . LEU B 1 308 ? 56.803 -46.744 28.108 1.00 16.13 308 LEU B O 1
ATOM 5004 N N . LYS B 1 309 ? 56.687 -44.908 29.409 1.00 17.48 309 LYS B N 1
ATOM 5005 C CA . LYS B 1 309 ? 56.753 -45.663 30.655 1.00 18.84 309 LYS B CA 1
ATOM 5006 C C . LYS B 1 309 ? 55.582 -46.635 30.793 1.00 22.33 309 LYS B C 1
ATOM 5007 O O . LYS B 1 309 ? 55.752 -47.786 31.227 1.00 18.43 309 LYS B O 1
ATOM 5013 N N . THR B 1 310 ? 54.397 -46.169 30.408 1.00 18.29 310 THR B N 1
ATOM 5014 C CA . THR B 1 310 ? 53.199 -47.015 30.406 1.00 20.40 310 THR B CA 1
ATOM 5015 C C . THR B 1 310 ? 53.322 -48.213 29.475 1.00 17.37 310 THR B C 1
ATOM 5016 O O . THR B 1 310 ? 53.003 -49.345 29.855 1.00 16.44 310 THR B O 1
ATOM 5020 N N . ASN B 1 311 ? 53.781 -47.965 28.247 1.00 18.45 311 ASN B N 1
ATOM 5021 C CA . ASN B 1 311 ? 53.977 -49.046 27.299 1.00 17.42 311 ASN B CA 1
ATOM 5022 C C . ASN B 1 311 ? 54.952 -50.096 27.837 1.00 19.45 311 ASN B C 1
ATOM 5023 O O . ASN B 1 311 ? 54.696 -51.300 27.724 1.00 20.35 311 ASN B O 1
ATOM 5028 N N . ILE B 1 312 ? 56.055 -49.642 28.433 1.00 15.76 312 ILE B N 1
ATOM 5029 C CA . ILE B 1 312 ? 57.022 -50.568 29.034 1.00 18.84 312 ILE B CA 1
ATOM 5030 C C . ILE B 1 312 ? 56.342 -51.430 30.117 1.00 19.53 312 ILE B C 1
ATOM 5031 O O . ILE B 1 312 ? 56.465 -52.657 30.142 1.00 16.25 312 ILE B O 1
ATOM 5036 N N . TRP B 1 313 ? 55.597 -50.768 30.991 1.00 16.44 313 TRP B N 1
ATOM 5037 C CA . TRP B 1 313 ? 54.871 -51.447 32.066 1.00 17.26 313 TRP B CA 1
ATOM 5038 C C . TRP B 1 313 ? 53.980 -52.560 31.529 1.00 20.94 313 TRP B C 1
ATOM 5039 O O . TRP B 1 313 ? 54.000 -53.693 32.035 1.00 22.91 313 TRP B O 1
ATOM 5050 N N . VAL B 1 314 ? 53.184 -52.234 30.511 1.00 21.97 314 VAL B N 1
ATOM 5051 C CA . VAL B 1 314 ? 52.303 -53.224 29.887 1.00 20.99 314 VAL B CA 1
ATOM 5052 C C . VAL B 1 314 ? 53.065 -54.354 29.215 1.00 24.04 314 VAL B C 1
ATOM 5053 O O . VAL B 1 314 ? 52.758 -55.527 29.413 1.00 21.85 314 VAL B O 1
ATOM 5057 N N . VAL B 1 315 ? 54.051 -53.999 28.397 1.00 23.19 315 VAL B N 1
ATOM 5058 C CA . VAL B 1 315 ? 54.821 -55.010 27.697 1.00 22.02 315 VAL B CA 1
ATOM 5059 C C . VAL B 1 315 ? 55.491 -55.978 28.683 1.00 24.85 315 VAL B C 1
ATOM 5060 O O . VAL B 1 315 ? 55.407 -57.195 28.512 1.00 25.56 315 VAL B O 1
ATOM 5064 N N . GLU B 1 316 ? 56.124 -55.443 29.724 1.00 20.70 316 GLU B N 1
ATOM 5065 C CA . GLU B 1 316 ? 56.802 -56.286 30.717 1.00 22.82 316 GLU B CA 1
ATOM 5066 C C . GLU B 1 316 ? 55.818 -57.072 31.577 1.00 26.72 316 GLU B C 1
ATOM 5067 O O . GLU B 1 316 ? 56.138 -58.159 32.078 1.00 26.69 316 GLU B O 1
ATOM 5073 N N . SER B 1 317 ? 54.619 -56.523 31.745 1.00 23.54 317 SER B N 1
ATOM 5074 C CA . SER B 1 317 ? 53.553 -57.247 32.430 1.00 25.55 317 SER B CA 1
ATOM 5075 C C . SER B 1 317 ? 53.226 -58.560 31.710 1.00 29.66 317 SER B C 1
ATOM 5076 O O . SER B 1 317 ? 52.947 -59.579 32.348 1.00 27.63 317 SER B O 1
ATOM 5079 N N . PHE B 1 318 ? 53.277 -58.525 30.382 1.00 26.21 318 PHE B N 1
ATOM 5080 C CA . PHE B 1 318 ? 53.052 -59.706 29.558 1.00 30.42 318 PHE B CA 1
ATOM 5081 C C . PHE B 1 318 ? 54.289 -60.582 29.380 1.00 36.87 318 PHE B C 1
ATOM 5082 O O . PHE B 1 318 ? 54.180 -61.809 29.401 1.00 35.00 318 PHE B O 1
ATOM 5090 N N . LEU B 1 319 ? 55.456 -59.962 29.195 1.00 28.84 319 LEU B N 1
ATOM 5091 C CA . LEU B 1 319 ? 56.637 -60.707 28.730 1.00 34.14 319 LEU B CA 1
ATOM 5092 C C . LEU B 1 319 ? 57.753 -60.935 29.754 1.00 30.40 319 LEU B C 1
ATOM 5093 O O . LEU B 1 319 ? 58.722 -61.638 29.465 1.00 33.00 319 LEU B O 1
ATOM 5098 N N . GLY B 1 320 ? 57.632 -60.350 30.938 1.00 23.67 320 GLY B N 1
ATOM 5099 C CA . GLY B 1 320 ? 58.705 -60.419 31.913 1.00 29.08 320 GLY B CA 1
ATOM 5100 C C . GLY B 1 320 ? 59.600 -59.202 31.734 1.00 28.73 320 GLY B C 1
ATOM 5101 O O . GLY B 1 320 ? 59.341 -58.374 30.868 1.00 27.80 320 GLY B O 1
ATOM 5102 N N . ARG B 1 321 ? 60.637 -59.075 32.553 1.00 29.97 321 ARG B N 1
ATOM 5103 C CA . ARG B 1 321 ? 61.526 -57.922 32.434 1.00 21.32 321 ARG B CA 1
ATOM 5104 C C . ARG B 1 321 ? 62.270 -57.963 31.100 1.0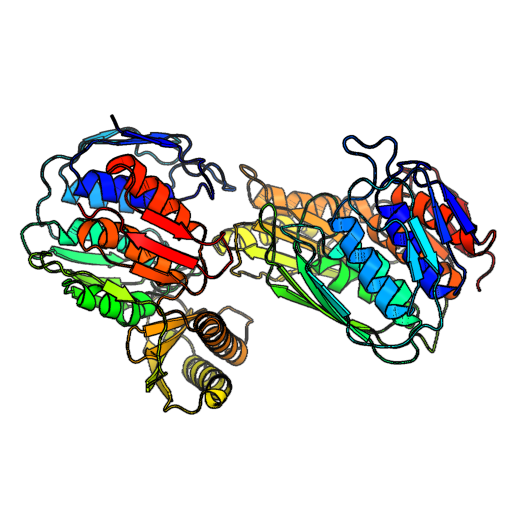0 26.98 321 ARG B C 1
ATOM 5105 O O . ARG B 1 321 ? 62.814 -59.000 30.728 1.00 28.46 321 ARG B O 1
ATOM 5113 N N . ILE B 1 322 ? 62.287 -56.832 30.392 1.00 22.56 322 ILE B N 1
ATOM 5114 C CA . ILE B 1 322 ? 62.885 -56.740 29.053 1.00 24.53 322 ILE B CA 1
ATOM 5115 C C . ILE B 1 322 ? 63.727 -55.480 28.873 1.00 26.08 322 ILE B C 1
ATOM 5116 O O . ILE B 1 322 ? 64.775 -55.507 28.223 1.00 23.89 322 ILE B O 1
ATOM 5121 N N . PHE B 1 323 ? 63.269 -54.375 29.450 1.00 22.23 323 PHE B N 1
ATOM 5122 C CA . PHE B 1 323 ? 63.886 -53.080 29.191 1.00 21.25 323 PHE B CA 1
ATOM 5123 C C . PHE B 1 323 ? 64.680 -52.566 30.374 1.00 25.47 323 PHE B C 1
ATOM 5124 O O . PHE B 1 323 ? 64.273 -52.693 31.536 1.00 22.90 323 PHE B O 1
ATOM 5132 N N . ASP B 1 324 ? 65.814 -51.959 30.067 1.00 21.50 324 ASP B N 1
ATOM 5133 C CA . ASP B 1 324 ? 66.531 -51.201 31.069 1.00 24.63 324 ASP B CA 1
ATOM 5134 C C . ASP B 1 324 ? 66.383 -49.735 30.687 1.00 23.85 324 ASP B C 1
ATOM 5135 O O . ASP B 1 324 ? 66.691 -49.358 29.555 1.00 22.94 324 ASP B O 1
ATOM 5140 N N . VAL B 1 325 ? 65.893 -48.914 31.619 1.00 24.68 325 VAL B N 1
ATOM 5141 C CA . VAL B 1 325 ? 65.692 -47.484 31.354 1.00 20.99 325 VAL B CA 1
ATOM 5142 C C . VAL B 1 325 ? 66.601 -46.605 32.202 1.00 24.83 325 VAL B C 1
ATOM 5143 O O . VAL B 1 325 ? 66.627 -46.715 33.424 1.00 23.31 325 VAL B O 1
ATOM 5147 N N . ASP B 1 326 ? 67.356 -45.740 31.533 1.00 21.21 326 ASP B N 1
ATOM 5148 C CA . ASP B 1 326 ? 68.186 -44.754 32.190 1.00 24.11 326 ASP B CA 1
ATOM 5149 C C . ASP B 1 326 ? 67.607 -43.384 31.830 1.00 24.82 326 ASP B C 1
ATOM 5150 O O . ASP B 1 326 ? 67.570 -43.017 30.656 1.00 25.27 326 ASP B O 1
ATOM 5155 N N . GLY B 1 327 ? 67.141 -42.638 32.829 1.00 24.33 327 GLY B N 1
ATOM 5156 C CA . GLY B 1 327 ? 66.518 -41.336 32.601 1.00 21.48 327 GLY B CA 1
ATOM 5157 C C . GLY B 1 327 ? 65.141 -41.244 33.250 1.00 21.84 327 GLY B C 1
ATOM 5158 O O . GLY B 1 327 ? 64.403 -42.229 33.311 1.00 22.32 327 GLY B O 1
ATOM 5159 N N . ASN B 1 328 ? 64.795 -40.058 33.736 1.00 19.38 328 ASN B N 1
ATOM 5160 C CA . ASN B 1 328 ? 63.516 -39.839 34.394 1.00 22.24 328 ASN B CA 1
ATOM 5161 C C . ASN B 1 328 ? 62.493 -39.292 33.404 1.00 21.92 328 ASN B C 1
ATOM 5162 O O . ASN B 1 328 ? 62.866 -38.755 32.359 1.00 19.89 328 ASN B O 1
ATOM 5167 N N . VAL B 1 329 ? 61.208 -39.459 33.719 1.00 20.94 329 VAL B N 1
ATOM 5168 C CA . VAL B 1 329 ? 60.148 -38.919 32.880 1.00 17.64 329 VAL B CA 1
ATOM 5169 C C . VAL B 1 329 ? 60.392 -37.428 32.667 1.00 18.69 329 VAL B C 1
ATOM 5170 O O . VAL B 1 329 ? 60.705 -36.699 33.613 1.00 17.39 329 VAL B O 1
ATOM 5174 N N . GLY B 1 330 ? 60.302 -36.989 31.416 1.00 21.11 330 GLY B N 1
ATOM 5175 C CA . GLY B 1 330 ? 60.516 -35.589 31.075 1.00 19.90 330 GLY B CA 1
ATOM 5176 C C . GLY B 1 330 ? 61.932 -35.247 30.640 1.00 26.70 330 GLY B C 1
ATOM 5177 O O . GLY B 1 330 ? 62.185 -34.128 30.195 1.00 25.52 330 GLY B O 1
ATOM 5178 N N . GLU B 1 331 ? 62.847 -36.208 30.771 1.00 21.63 331 GLU B N 1
ATOM 5179 C CA . GLU B 1 331 ? 64.273 -36.020 30.468 1.00 23.31 331 GLU B CA 1
ATOM 5180 C C . GLU B 1 331 ? 64.697 -36.912 29.301 1.00 19.30 331 GLU B C 1
ATOM 5181 O O . GLU B 1 331 ? 64.044 -37.909 29.027 1.00 16.51 331 GLU B O 1
ATOM 5187 N N . PRO B 1 332 ? 65.819 -36.580 28.634 1.00 18.78 332 PRO B N 1
ATOM 5188 C CA . PRO B 1 332 ? 66.353 -37.513 27.627 1.00 19.30 332 PRO B CA 1
ATOM 5189 C C . PRO B 1 332 ? 66.665 -38.862 28.271 1.00 20.29 332 PRO B C 1
ATOM 5190 O O . PRO B 1 332 ? 66.990 -38.917 29.456 1.00 21.95 332 PRO B O 1
ATOM 5194 N N . GLY B 1 333 ? 66.548 -39.944 27.518 1.00 20.15 333 GLY B N 1
ATOM 5195 C CA . GLY B 1 333 ? 66.690 -41.245 28.128 1.00 20.84 333 GLY B CA 1
ATOM 5196 C C . GLY B 1 333 ? 67.287 -42.287 27.223 1.00 19.83 333 GLY B C 1
ATOM 5197 O O . GLY B 1 333 ? 67.360 -42.102 26.002 1.00 20.17 333 GLY B O 1
ATOM 5198 N N . LYS B 1 334 ? 67.688 -43.398 27.829 1.00 21.16 334 LYS B N 1
ATOM 5199 C CA . LYS B 1 334 ? 68.272 -44.513 27.097 1.00 19.12 334 LYS B CA 1
ATOM 5200 C C . LYS B 1 334 ? 67.494 -45.766 27.460 1.00 17.86 334 LYS B C 1
ATOM 5201 O O . LYS B 1 334 ? 67.384 -46.111 28.633 1.00 20.93 334 LYS B O 1
ATOM 5207 N N . ILE B 1 335 ? 66.922 -46.418 26.451 1.00 15.99 335 ILE B N 1
ATOM 5208 C CA . ILE B 1 335 ? 66.114 -47.613 26.655 1.00 17.82 335 ILE B CA 1
ATOM 5209 C C . ILE B 1 335 ? 66.795 -48.770 25.947 1.00 21.29 335 ILE B C 1
ATOM 5210 O O . ILE B 1 335 ? 66.925 -48.778 24.723 1.00 22.19 335 ILE B O 1
ATOM 5215 N N . ARG B 1 336 ? 67.248 -49.739 26.730 1.00 24.97 336 ARG B N 1
ATOM 5216 C CA . ARG B 1 336 ? 67.972 -50.878 26.174 1.00 23.55 336 ARG B CA 1
ATOM 5217 C C . ARG B 1 336 ? 67.118 -52.136 26.301 1.00 20.58 336 ARG B C 1
ATOM 5218 O O . ARG B 1 336 ? 66.591 -52.437 27.376 1.00 23.83 336 ARG B O 1
ATOM 5226 N N . VAL B 1 337 ? 66.968 -52.860 25.197 1.00 20.17 337 VAL B N 1
ATOM 5227 C CA . VAL B 1 337 ? 66.323 -54.163 25.243 1.00 20.99 337 VAL B CA 1
ATOM 5228 C C . VAL B 1 337 ? 67.357 -55.172 25.724 1.00 29.58 337 VAL B C 1
ATOM 5229 O O . VAL B 1 337 ? 68.304 -55.511 25.000 1.00 25.58 337 VAL B O 1
ATOM 5233 N N . ILE B 1 338 ? 67.183 -55.616 26.964 1.00 26.60 338 ILE B N 1
ATOM 5234 C CA . ILE B 1 338 ? 68.098 -56.550 27.605 1.00 26.17 338 ILE B CA 1
ATOM 5235 C C . ILE B 1 338 ? 67.926 -57.961 27.051 1.00 34.14 338 ILE B C 1
ATOM 5236 O O . ILE B 1 338 ? 68.899 -58.666 26.796 1.00 34.65 338 ILE B O 1
ATOM 5241 N N . ARG B 1 339 ? 66.676 -58.372 26.888 1.00 27.03 339 ARG B N 1
ATOM 5242 C CA . ARG B 1 339 ? 66.347 -59.682 26.349 1.00 33.51 339 ARG B CA 1
ATOM 5243 C C . ARG B 1 339 ? 65.201 -59.549 25.360 1.00 35.87 339 ARG B C 1
ATOM 5244 O O . ARG B 1 339 ? 64.128 -59.054 25.712 1.00 34.74 339 ARG B O 1
ATOM 5252 N N . ARG B 1 340 ? 65.414 -59.984 24.125 1.00 36.02 340 ARG B N 1
ATOM 5253 C CA . ARG B 1 340 ? 64.329 -59.947 23.158 1.00 36.96 340 ARG B CA 1
ATOM 5254 C C . ARG B 1 340 ? 63.614 -61.285 23.119 1.00 42.80 340 ARG B C 1
ATOM 5255 O O . ARG B 1 340 ? 64.152 -62.298 23.568 1.00 39.05 340 ARG B O 1
ATOM 5263 N N . VAL B 1 341 ? 62.385 -61.268 22.616 1.00 42.95 341 VAL B N 1
ATOM 5264 C CA . VAL B 1 341 ? 61.540 -62.458 22.604 1.00 43.75 341 VAL B CA 1
ATOM 5265 C C . VAL B 1 341 ? 61.692 -63.233 21.302 1.00 47.52 341 VAL B C 1
ATOM 5266 O O . VAL B 1 341 ? 61.842 -64.452 21.322 1.00 52.51 341 VAL B O 1
#